Protein AF-A0A7S1CPL8-F1 (afdb_monomer)

Foldseek 3Di:
DDDDPDPDDPDPPDPPPDPDDDDDDDDDDDDPPPPPQDPVNVLVVVLVVDPVNDPVVVVCCPPPVDDDAWEKEKEWDADPVVQKIKIKIFTDDDPPDDDDWAWKKKKWWFQAPPLDDIDIDIDIDIDDDRIDIDIDHDDHDQADPDPPDRPADDDPSRRTLAMDMRPVCPGRYHYHYDDDLRSLLCQLVPPPDQVSVLVSLLVLLPDDFDDDPPDPDTPNLVSLLCQLLVPVVPHFLSSNLSSLLSLLSSQQVQADPDDQVVLPDCPPSNSSLVSLLVSLCVLQPDPLAGHADAPPDVSVVSNNLSSLLSNLSHAHPVQAAHPVNLVSLVRHLVRDDNPPHPDDCVVVNVSSVVSNVSNVVSPPVVVVVVVVVPPPPDDDDDDDDDDDDDDDDDDDDDDDDDDDDDDDDDDDDDDD

pLDDT: mean 77.02, std 22.75, range [26.0, 98.62]

Nearest PDB structures (foldseek):
  7edx-assembly1_B  TM=7.836E-01  e=2.847E-17  Homo sapiens
  6mzc-assembly1_B  TM=6.857E-01  e=1.071E-11  Homo sapiens
  5fur-assembly1_I  TM=6.465E-01  e=6.615E-12  Homo sapiens
  5ykf-assembly1_A  TM=3.073E-01  e=9.355E-01  Mus musculus
  7usy-assembly1_J  TM=1.476E-01  e=4.413E+00  Caenorhabditis elegans

Organism: NCBI:txid1486930

Structure (mmCIF, N/CA/C/O backbone):
data_AF-A0A7S1CPL8-F1
#
_entry.id   AF-A0A7S1CPL8-F1
#
loop_
_atom_site.group_PDB
_atom_site.id
_atom_site.type_symbol
_atom_site.label_atom_id
_atom_site.label_alt_id
_atom_site.label_comp_id
_atom_site.label_asym_id
_atom_site.label_entity_id
_atom_site.label_seq_id
_atom_site.pdbx_PDB_ins_code
_atom_site.Cartn_x
_atom_site.Cartn_y
_atom_site.Cartn_z
_atom_site.occupancy
_atom_site.B_iso_or_equiv
_atom_site.auth_seq_id
_atom_site.auth_comp_id
_atom_site.auth_asym_id
_atom_site.auth_atom_id
_atom_site.pdbx_PDB_model_num
ATOM 1 N N . GLY A 1 1 ? -14.699 -21.838 -21.074 1.00 33.03 1 GLY A N 1
ATOM 2 C CA . GLY A 1 1 ? -14.268 -22.829 -20.068 1.00 33.03 1 GLY A CA 1
ATOM 3 C C . GLY A 1 1 ? -12.852 -22.478 -19.683 1.00 33.03 1 GLY A C 1
ATOM 4 O O . GLY A 1 1 ? -12.044 -22.319 -20.576 1.00 33.03 1 GLY A O 1
ATOM 5 N N . GLY A 1 2 ? -12.512 -22.173 -18.438 1.00 31.03 2 GLY A N 1
ATOM 6 C CA . GLY A 1 2 ? -12.996 -22.767 -17.195 1.00 31.03 2 GLY A CA 1
ATOM 7 C C . GLY A 1 2 ? -11.878 -23.662 -16.664 1.00 31.03 2 GLY A C 1
ATOM 8 O O . GLY A 1 2 ? -11.957 -24.873 -16.808 1.00 31.03 2 GLY A O 1
ATOM 9 N N . GLY A 1 3 ? -10.810 -23.048 -16.152 1.00 26.00 3 GLY A N 1
ATOM 10 C CA . GLY A 1 3 ? -9.606 -23.726 -15.671 1.00 26.00 3 GLY A CA 1
ATOM 11 C C . GLY A 1 3 ? -9.007 -22.954 -14.505 1.00 26.00 3 GLY A C 1
ATOM 12 O O . GLY A 1 3 ? -7.973 -22.312 -14.644 1.00 26.00 3 GLY A O 1
ATOM 13 N N . ALA A 1 4 ? -9.717 -22.962 -13.378 1.00 30.38 4 ALA A N 1
ATOM 14 C CA . ALA A 1 4 ? -9.184 -22.521 -12.100 1.00 30.38 4 ALA A CA 1
ATOM 15 C C . ALA A 1 4 ? -8.173 -23.569 -11.615 1.00 30.38 4 ALA A C 1
ATOM 17 O O . ALA A 1 4 ? -8.514 -24.741 -11.446 1.00 30.38 4 ALA A O 1
ATOM 18 N N . SER A 1 5 ? -6.927 -23.155 -11.409 1.00 31.08 5 SER A N 1
ATOM 19 C CA . SER A 1 5 ? -5.900 -23.949 -10.744 1.00 31.08 5 SER A CA 1
ATOM 20 C C . SER A 1 5 ? -6.253 -24.077 -9.261 1.00 31.08 5 SER A C 1
ATOM 22 O O . SER A 1 5 ? -5.961 -23.213 -8.436 1.00 31.08 5 SER A O 1
ATOM 24 N N . ALA A 1 6 ? -6.927 -25.177 -8.936 1.00 29.81 6 ALA A N 1
ATOM 25 C CA . ALA A 1 6 ? -7.144 -25.629 -7.576 1.00 29.81 6 ALA A CA 1
ATOM 26 C C . ALA A 1 6 ? -5.790 -25.959 -6.931 1.00 29.81 6 ALA A C 1
ATOM 28 O O . ALA A 1 6 ? -5.095 -26.886 -7.347 1.00 29.81 6 ALA A O 1
ATOM 29 N N . TRP A 1 7 ? -5.422 -25.206 -5.897 1.00 30.33 7 TRP A N 1
ATOM 30 C CA . TRP A 1 7 ? -4.383 -25.618 -4.963 1.00 30.33 7 TRP A CA 1
ATOM 31 C C . TRP A 1 7 ? -4.938 -26.785 -4.145 1.00 30.33 7 TRP A C 1
ATOM 33 O O . TRP A 1 7 ? -5.751 -26.606 -3.239 1.00 30.33 7 TRP A O 1
ATOM 43 N N . GLY A 1 8 ? -4.546 -27.999 -4.527 1.00 27.19 8 GLY A N 1
ATOM 44 C CA . GLY A 1 8 ? -4.850 -29.218 -3.793 1.00 27.19 8 GLY A CA 1
ATOM 45 C C . GLY A 1 8 ? -4.144 -29.207 -2.442 1.00 27.19 8 GLY A C 1
ATOM 46 O O . GLY A 1 8 ? -2.942 -29.442 -2.359 1.00 27.19 8 GLY A O 1
ATOM 47 N N . ALA A 1 9 ? -4.901 -28.953 -1.378 1.00 30.30 9 ALA A N 1
ATOM 48 C CA . ALA A 1 9 ? -4.496 -29.297 -0.027 1.00 30.30 9 ALA A CA 1
ATOM 49 C C . ALA A 1 9 ? -4.523 -30.827 0.100 1.00 30.30 9 ALA A C 1
ATOM 51 O O . ALA A 1 9 ? -5.586 -31.437 0.213 1.00 30.30 9 ALA A O 1
ATOM 52 N N . THR A 1 10 ? -3.359 -31.469 0.056 1.00 30.05 10 THR A N 1
ATOM 53 C CA . THR A 1 10 ? -3.228 -32.875 0.444 1.00 30.05 10 THR A CA 1
ATOM 54 C C . THR A 1 10 ? -3.472 -32.995 1.945 1.00 30.05 10 THR A C 1
ATOM 56 O O . THR A 1 10 ? -2.617 -32.646 2.757 1.00 30.05 10 THR A O 1
ATOM 59 N N . SER A 1 11 ? -4.655 -33.487 2.315 1.00 31.36 11 SER A N 1
ATOM 60 C CA . SER A 1 11 ? -4.991 -33.898 3.673 1.00 31.36 11 SER A CA 1
ATOM 61 C C . SER A 1 11 ? -4.177 -35.139 4.049 1.00 31.36 11 SER A C 1
ATOM 63 O O . SER A 1 11 ? -4.554 -36.267 3.723 1.00 31.36 11 SER A O 1
ATOM 65 N N . ALA A 1 12 ? -3.061 -34.953 4.747 1.00 31.16 12 ALA A N 1
ATOM 66 C CA . ALA A 1 12 ? -2.428 -36.043 5.473 1.00 31.16 12 ALA A CA 1
ATOM 67 C C . ALA A 1 12 ? -3.231 -36.288 6.761 1.00 31.16 12 ALA A C 1
ATOM 69 O O . ALA A 1 12 ? -3.039 -35.623 7.776 1.00 31.16 12 ALA A O 1
ATOM 70 N N . SER A 1 13 ? -4.173 -37.230 6.691 1.00 34.94 13 SER A N 1
ATOM 71 C CA . SER A 1 13 ? -4.787 -37.848 7.865 1.00 34.94 13 SER A CA 1
ATOM 72 C C . SER A 1 13 ? -3.700 -38.599 8.634 1.00 34.94 13 SER A C 1
ATOM 74 O O . SER A 1 13 ? -3.314 -39.705 8.262 1.00 34.94 13 SER A O 1
ATOM 76 N N . ALA A 1 14 ? -3.167 -37.979 9.683 1.00 31.34 14 ALA A N 1
ATOM 77 C CA . ALA A 1 14 ? -2.364 -38.659 10.685 1.00 31.34 14 ALA A CA 1
ATOM 78 C C . ALA A 1 14 ? -3.236 -38.859 11.926 1.00 31.34 14 ALA A C 1
ATOM 80 O O . ALA A 1 14 ? -3.320 -38.010 12.813 1.00 31.34 14 ALA A O 1
ATOM 81 N N . THR A 1 15 ? -3.920 -39.998 11.971 1.00 35.69 15 THR A N 1
ATOM 82 C CA . THR A 1 15 ? -4.547 -40.535 13.178 1.00 35.69 15 THR A CA 1
ATOM 83 C C . THR A 1 15 ? -3.470 -40.805 14.231 1.00 35.69 15 THR A C 1
ATOM 85 O O . THR A 1 15 ? -2.886 -41.885 14.266 1.00 35.69 15 THR A O 1
ATOM 88 N N . ALA A 1 16 ? -3.199 -39.838 15.105 1.00 31.98 16 ALA A N 1
ATOM 89 C CA . ALA A 1 16 ? -2.400 -40.051 16.309 1.00 31.98 16 ALA A CA 1
ATOM 90 C C . ALA A 1 16 ? -3.316 -40.496 17.461 1.00 31.98 16 ALA A C 1
ATOM 92 O O . ALA A 1 16 ? -3.588 -39.752 18.399 1.00 31.98 16 ALA A O 1
ATOM 93 N N . SER A 1 17 ? -3.819 -41.728 17.364 1.00 36.34 17 SER A N 1
ATOM 94 C CA . SER A 1 17 ? -4.411 -42.434 18.500 1.00 36.34 17 SER A CA 1
ATOM 95 C C . SER A 1 17 ? -3.314 -43.239 19.189 1.00 36.34 17 SER A C 1
ATOM 97 O O . SER A 1 17 ? -2.852 -44.230 18.631 1.00 36.34 17 SER A O 1
ATOM 99 N N . ALA A 1 18 ? -2.863 -42.772 20.357 1.00 32.09 18 ALA A N 1
ATOM 100 C CA . ALA A 1 18 ? -2.387 -43.585 21.483 1.00 32.09 18 ALA A CA 1
ATOM 101 C C . ALA A 1 18 ? -1.789 -42.672 22.567 1.00 32.09 18 ALA A C 1
ATOM 103 O O . ALA A 1 18 ? -0.573 -42.525 22.689 1.00 32.09 18 ALA A O 1
ATOM 104 N N . ALA A 1 19 ? -2.648 -42.088 23.403 1.00 37.91 19 ALA A N 1
ATOM 105 C CA . ALA A 1 19 ? -2.235 -41.706 24.746 1.00 37.91 19 ALA A CA 1
ATOM 106 C C . ALA A 1 19 ? -2.012 -43.004 25.540 1.00 37.91 19 ALA A C 1
ATOM 108 O O . ALA A 1 19 ? -2.970 -43.660 25.948 1.00 37.91 19 ALA A O 1
ATOM 109 N N . ARG A 1 20 ? -0.752 -43.422 25.705 1.00 33.25 20 ARG A N 1
ATOM 110 C CA . ARG A 1 20 ? -0.390 -44.455 26.681 1.00 33.25 20 ARG A CA 1
ATOM 111 C C . ARG A 1 20 ? -0.068 -43.786 28.011 1.00 33.25 20 ARG A C 1
ATOM 113 O O . ARG A 1 20 ? 0.730 -42.858 28.071 1.00 33.25 20 ARG A O 1
ATOM 120 N N . SER A 1 21 ? -0.730 -44.291 29.044 1.00 38.38 21 SER A N 1
ATOM 121 C CA . SER A 1 21 ? -0.539 -43.997 30.459 1.00 38.38 21 SER A CA 1
ATOM 122 C C . SER A 1 21 ? 0.936 -44.024 30.866 1.00 38.38 21 SER A C 1
ATOM 124 O O . SER A 1 21 ? 1.608 -45.039 30.673 1.00 38.38 21 SER A O 1
ATOM 126 N N . GLU A 1 22 ? 1.420 -42.955 31.494 1.00 33.09 22 GLU A N 1
ATOM 127 C CA . GLU A 1 22 ? 2.670 -42.989 32.250 1.00 33.09 22 GLU A CA 1
ATOM 128 C C . GLU A 1 22 ? 2.418 -43.701 33.588 1.00 33.09 22 GLU A C 1
ATOM 130 O O . GLU A 1 22 ? 1.823 -43.146 34.509 1.00 33.09 22 GLU A O 1
ATOM 135 N N . SER A 1 23 ? 2.848 -44.962 33.676 1.00 31.53 23 SER A N 1
ATOM 136 C CA . SER A 1 23 ? 3.044 -45.676 34.937 1.00 31.53 23 SER A CA 1
ATOM 137 C C . SER A 1 23 ? 4.507 -45.567 35.362 1.00 31.53 23 SER A C 1
ATOM 139 O O . SER A 1 23 ? 5.415 -45.826 34.572 1.00 31.53 23 SER A O 1
ATOM 141 N N . SER A 1 24 ? 4.711 -45.233 36.631 1.00 39.62 24 SER A N 1
ATOM 142 C CA . SER A 1 24 ? 5.977 -45.260 37.364 1.00 39.62 24 SER A CA 1
ATOM 143 C C . SER A 1 24 ? 6.787 -46.548 37.160 1.00 39.62 24 SER A C 1
ATOM 145 O O . SER A 1 24 ? 6.253 -47.642 37.330 1.00 39.62 24 SER A O 1
ATOM 147 N N . GLY A 1 25 ? 8.095 -46.425 36.923 1.00 31.02 25 GLY A N 1
ATOM 148 C CA . GLY A 1 25 ? 9.035 -47.547 37.014 1.00 31.02 25 GLY A CA 1
ATOM 149 C C . GLY A 1 25 ? 10.352 -47.247 36.308 1.00 31.02 25 GLY A C 1
ATOM 150 O O . GLY A 1 25 ? 10.387 -47.113 35.091 1.00 31.02 25 GLY A O 1
ATOM 151 N N . GLY A 1 26 ? 11.433 -47.093 37.073 1.00 39.16 26 GLY A N 1
ATOM 152 C CA . GLY A 1 26 ? 12.742 -46.719 36.544 1.00 39.16 26 GLY A CA 1
ATOM 153 C C . GLY A 1 26 ? 13.422 -47.810 35.716 1.00 39.16 26 GLY A C 1
ATOM 154 O O . GLY A 1 26 ? 13.189 -48.997 35.908 1.00 39.16 26 GLY A O 1
ATOM 155 N N . THR A 1 27 ? 14.341 -47.397 34.848 1.00 35.09 27 THR A N 1
ATOM 156 C CA . THR A 1 27 ? 15.560 -48.147 34.511 1.00 35.09 27 THR A CA 1
ATOM 157 C C . THR A 1 27 ? 16.599 -47.185 33.934 1.00 35.09 27 THR A C 1
ATOM 159 O O . THR A 1 27 ? 16.299 -46.304 33.131 1.00 35.09 27 THR A O 1
ATOM 162 N N . LYS A 1 28 ? 17.830 -47.330 34.431 1.00 42.34 28 LYS A N 1
ATOM 163 C CA . LYS A 1 28 ? 19.030 -46.587 34.040 1.00 42.34 28 LYS A CA 1
ATOM 164 C C . LYS A 1 28 ? 19.514 -47.072 32.673 1.00 42.34 28 LYS A C 1
ATOM 166 O O . LYS A 1 28 ? 19.584 -48.277 32.458 1.00 42.34 28 LYS A O 1
ATOM 171 N N . GLY A 1 29 ? 19.934 -46.142 31.817 1.00 46.50 29 GLY A N 1
ATOM 172 C CA . GLY A 1 29 ? 20.660 -46.451 30.581 1.00 46.50 29 GLY A CA 1
ATOM 173 C C . GLY A 1 29 ? 19.958 -45.979 29.312 1.00 46.50 29 GLY A C 1
ATOM 174 O O . GLY A 1 29 ? 19.615 -46.787 28.460 1.00 46.50 29 GLY A O 1
ATOM 175 N N . ALA A 1 30 ? 19.774 -44.668 29.161 1.00 43.16 30 ALA A N 1
ATOM 176 C CA . ALA A 1 30 ? 19.487 -44.069 27.865 1.00 43.16 30 ALA A CA 1
ATOM 177 C C . ALA A 1 30 ? 20.441 -42.890 27.665 1.00 43.16 30 ALA A C 1
ATOM 179 O O . ALA A 1 30 ? 20.536 -42.012 28.522 1.00 43.16 30 ALA A O 1
ATOM 180 N N . VAL A 1 31 ? 21.165 -42.910 26.543 1.00 46.81 31 VAL A N 1
ATOM 181 C CA . VAL A 1 31 ? 21.921 -41.774 25.992 1.00 46.81 31 VAL A CA 1
ATOM 182 C C . VAL A 1 31 ? 21.063 -40.509 26.141 1.00 46.81 31 VAL A C 1
ATOM 184 O O . VAL A 1 31 ? 19.865 -40.607 25.853 1.00 46.81 31 VAL A O 1
ATOM 187 N N . PRO A 1 32 ? 21.599 -39.357 26.600 1.00 47.84 32 PRO A N 1
ATOM 188 C CA . PRO A 1 32 ? 20.786 -38.166 26.800 1.00 47.84 32 PRO A CA 1
ATOM 189 C C . PRO A 1 32 ? 20.135 -37.828 25.464 1.00 47.84 32 PRO A C 1
ATOM 191 O O . PRO A 1 32 ? 20.809 -37.412 24.522 1.00 47.84 32 PRO A O 1
ATOM 194 N N . ARG A 1 33 ? 18.824 -38.059 25.343 1.00 56.59 33 ARG A N 1
ATOM 195 C CA . ARG A 1 33 ? 18.063 -37.472 24.248 1.00 56.59 33 ARG A CA 1
ATOM 196 C C . ARG A 1 33 ? 18.271 -35.982 24.438 1.00 56.59 33 ARG A C 1
ATOM 198 O O . ARG A 1 33 ? 17.838 -35.467 25.465 1.00 56.59 33 ARG A O 1
ATOM 205 N N . HIS A 1 34 ? 18.990 -35.332 23.520 1.00 60.91 34 HIS A N 1
ATOM 206 C CA . HIS A 1 34 ? 19.003 -33.877 23.430 1.00 60.91 34 HIS A CA 1
ATOM 207 C C . HIS A 1 34 ? 17.568 -33.420 23.670 1.00 60.91 34 HIS A C 1
ATOM 209 O O . HIS A 1 34 ? 16.671 -33.858 22.950 1.00 60.91 34 HIS A O 1
ATOM 215 N N . ASP A 1 35 ? 17.366 -32.713 24.779 1.00 67.19 35 ASP A N 1
ATOM 216 C CA . ASP A 1 35 ? 16.068 -32.494 25.405 1.00 67.19 35 ASP A CA 1
ATOM 217 C C . ASP A 1 35 ? 15.113 -31.877 24.374 1.00 67.19 35 ASP A C 1
ATOM 219 O O . ASP A 1 35 ? 15.150 -30.674 24.116 1.00 67.19 35 ASP A O 1
ATOM 223 N N . LEU A 1 36 ? 14.291 -32.704 23.717 1.00 80.44 36 LEU A N 1
ATOM 224 C CA . LEU A 1 36 ? 13.349 -32.219 22.716 1.00 80.44 36 LEU A CA 1
ATOM 225 C C . LEU A 1 36 ? 12.325 -31.355 23.452 1.00 80.44 36 LEU A C 1
ATOM 227 O O . LEU A 1 36 ? 11.514 -31.840 24.249 1.00 80.44 36 LEU A O 1
ATOM 231 N N . LEU A 1 37 ? 12.404 -30.048 23.226 1.00 86.69 37 LEU A N 1
ATOM 232 C CA . LEU A 1 37 ? 11.554 -29.074 23.881 1.00 86.69 37 LEU A CA 1
ATOM 233 C C . LEU A 1 37 ? 10.215 -29.000 23.144 1.00 86.69 37 LEU A C 1
ATOM 235 O O . LEU A 1 37 ? 10.121 -28.437 22.058 1.00 86.69 37 LEU A O 1
ATOM 239 N N . SER A 1 38 ? 9.163 -29.572 23.731 1.00 90.31 38 SER A N 1
ATOM 240 C CA . SER A 1 38 ? 7.806 -29.404 23.201 1.00 90.31 38 SER A CA 1
ATOM 241 C C . SER A 1 38 ? 7.299 -27.977 23.424 1.00 90.31 38 SER A C 1
ATOM 243 O O . SER A 1 38 ? 7.674 -27.338 24.409 1.00 90.31 38 SER A O 1
ATOM 245 N N . THR A 1 39 ? 6.369 -27.502 22.588 1.00 90.88 39 THR A N 1
ATOM 246 C CA . THR A 1 39 ? 5.711 -26.187 22.747 1.00 90.88 39 THR A CA 1
ATOM 247 C C . THR A 1 39 ? 5.150 -26.001 24.160 1.00 90.88 39 THR A C 1
ATOM 249 O O . THR A 1 39 ? 5.344 -24.964 24.787 1.00 90.88 39 THR A O 1
ATOM 252 N N . ASN A 1 40 ? 4.535 -27.048 24.722 1.00 89.62 40 ASN A N 1
ATOM 253 C CA . ASN A 1 40 ? 4.012 -27.042 26.092 1.00 89.62 40 ASN A CA 1
ATOM 254 C C . ASN A 1 40 ? 5.100 -26.885 27.157 1.00 89.62 40 ASN A C 1
ATOM 256 O O . ASN A 1 40 ? 4.857 -26.271 28.197 1.00 89.62 40 ASN A O 1
ATOM 260 N N . ARG A 1 41 ? 6.267 -27.513 26.958 1.00 90.19 41 ARG A N 1
ATOM 261 C CA . ARG A 1 41 ? 7.405 -27.401 27.880 1.00 90.19 41 ARG A CA 1
ATOM 262 C C . ARG A 1 41 ? 8.034 -26.012 27.752 1.00 90.19 41 ARG A C 1
ATOM 264 O O . ARG A 1 41 ? 8.273 -25.389 28.778 1.00 90.19 41 ARG A O 1
ATOM 271 N N . PHE A 1 42 ? 8.187 -25.497 26.531 1.00 91.31 42 PHE A N 1
ATOM 272 C CA . PHE A 1 42 ? 8.687 -24.146 26.266 1.00 91.31 42 PHE A CA 1
ATOM 273 C C . PHE A 1 42 ? 7.823 -23.059 26.919 1.00 91.31 42 PHE A C 1
ATOM 275 O O . PHE A 1 42 ? 8.343 -22.267 27.697 1.00 91.31 42 PHE A O 1
ATOM 282 N N . LEU A 1 43 ? 6.502 -23.057 26.693 1.00 92.19 43 LEU A N 1
ATOM 283 C CA . LEU A 1 43 ? 5.607 -22.038 27.263 1.00 92.19 43 LEU A CA 1
ATOM 284 C C . LEU A 1 43 ? 5.599 -22.059 28.800 1.00 92.19 43 LEU A C 1
ATOM 286 O O . LEU A 1 43 ? 5.546 -21.011 29.434 1.00 92.19 43 LEU A O 1
ATOM 290 N N . ARG A 1 44 ? 5.705 -23.241 29.423 1.00 88.50 44 ARG A N 1
ATOM 291 C CA . ARG A 1 44 ? 5.835 -23.345 30.886 1.00 88.50 44 ARG A CA 1
ATOM 292 C C . ARG A 1 44 ? 7.140 -22.742 31.401 1.00 88.50 44 ARG A C 1
ATOM 294 O O . ARG A 1 44 ? 7.108 -22.036 32.402 1.00 88.50 44 ARG A O 1
ATOM 301 N N . VAL A 1 45 ? 8.257 -23.003 30.720 1.00 90.94 45 VAL A N 1
ATOM 302 C CA . VAL A 1 45 ? 9.559 -22.409 31.064 1.00 90.94 45 VAL A CA 1
ATOM 303 C C . VAL A 1 45 ? 9.512 -20.888 30.900 1.00 90.94 45 VAL A C 1
ATOM 305 O O . VAL A 1 45 ? 9.897 -20.180 31.822 1.00 90.94 45 VAL A O 1
ATOM 308 N N . LEU A 1 46 ? 8.953 -20.388 29.793 1.00 90.94 46 LEU A N 1
ATOM 309 C CA . LEU A 1 46 ? 8.807 -18.953 29.531 1.00 90.94 46 LEU A CA 1
ATOM 310 C C . LEU A 1 46 ? 7.970 -18.240 30.604 1.00 90.94 46 LEU A C 1
ATOM 312 O O . LEU A 1 46 ? 8.313 -17.143 31.046 1.00 90.94 46 LEU A O 1
ATOM 316 N N . ARG A 1 47 ? 6.871 -18.868 31.040 1.00 90.12 47 ARG A N 1
ATOM 317 C CA . ARG A 1 47 ? 6.038 -18.351 32.133 1.00 90.12 47 ARG A CA 1
ATOM 318 C C . ARG A 1 47 ? 6.824 -18.237 33.436 1.00 90.12 47 ARG A C 1
ATOM 320 O O . ARG A 1 47 ? 6.647 -17.265 34.157 1.00 90.12 47 ARG A O 1
ATOM 327 N N . ALA A 1 48 ? 7.668 -19.225 33.729 1.00 88.56 48 ALA A N 1
ATOM 328 C CA . ALA A 1 48 ? 8.485 -19.253 34.939 1.00 88.56 48 ALA A CA 1
ATOM 329 C C . ALA A 1 48 ? 9.656 -18.256 34.901 1.00 88.56 48 ALA A C 1
ATOM 331 O O . ALA A 1 48 ? 10.118 -17.838 35.955 1.00 88.56 48 ALA A O 1
ATOM 332 N N . SER A 1 49 ? 10.128 -17.869 33.712 1.00 89.19 49 SER A N 1
ATOM 333 C CA . SER A 1 49 ? 11.246 -16.934 33.534 1.00 89.19 49 SER A CA 1
ATOM 334 C C . SER A 1 49 ? 10.826 -15.471 33.360 1.00 89.19 49 SER A C 1
ATOM 336 O O . SER A 1 49 ? 11.676 -14.640 33.054 1.00 89.19 49 SER A O 1
ATOM 338 N N . THR A 1 50 ? 9.534 -15.151 33.487 1.00 87.88 50 THR A N 1
ATOM 339 C CA . THR A 1 50 ? 8.998 -13.804 33.243 1.00 87.88 50 THR A CA 1
ATOM 340 C C . THR A 1 50 ? 8.263 -13.277 34.473 1.00 87.88 50 THR A C 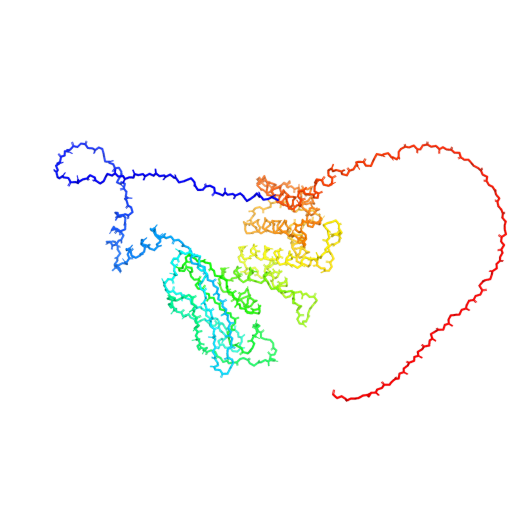1
ATOM 342 O O . THR A 1 50 ? 7.255 -13.850 34.884 1.00 87.88 50 THR A O 1
ATOM 345 N N . ASP A 1 51 ? 8.679 -12.119 34.988 1.00 79.31 51 ASP A N 1
ATOM 346 C CA . ASP A 1 51 ? 8.117 -11.528 36.216 1.00 79.31 51 ASP A CA 1
ATOM 347 C C . ASP A 1 51 ? 6.650 -11.081 36.080 1.00 79.31 51 ASP A C 1
ATOM 349 O O . ASP A 1 51 ? 5.923 -10.965 37.063 1.00 79.31 51 ASP A O 1
ATOM 353 N N . LYS A 1 52 ? 6.183 -10.845 34.848 1.00 83.06 52 LYS A N 1
ATOM 354 C CA . LYS A 1 52 ? 4.840 -10.312 34.558 1.00 83.06 52 LYS A CA 1
ATOM 355 C C . LYS A 1 52 ? 3.729 -11.371 34.484 1.00 83.06 52 LYS A C 1
ATOM 357 O O . LYS A 1 52 ? 2.591 -11.001 34.221 1.00 83.06 52 LYS A O 1
ATOM 362 N N . ASN A 1 53 ? 4.040 -12.661 34.678 1.00 80.94 53 ASN A N 1
ATOM 363 C CA . ASN A 1 53 ? 3.097 -13.792 34.573 1.00 80.94 53 ASN A CA 1
ATOM 364 C C . ASN A 1 53 ? 2.115 -13.669 33.377 1.00 80.94 53 ASN A C 1
ATOM 366 O O . ASN A 1 53 ? 0.899 -13.618 33.583 1.00 80.94 53 ASN A O 1
ATOM 370 N N . PRO A 1 54 ? 2.621 -13.581 32.131 1.00 85.62 54 PRO A N 1
ATOM 371 C CA . PRO A 1 54 ? 1.782 -13.348 30.957 1.00 85.62 54 PRO A CA 1
ATOM 372 C C . PRO A 1 54 ? 0.790 -14.497 30.723 1.00 85.62 54 PRO A C 1
ATOM 374 O O . PRO A 1 54 ? 1.099 -15.664 30.987 1.00 85.62 54 PRO A O 1
ATOM 377 N N . ASP A 1 55 ? -0.386 -14.187 30.165 1.00 89.00 55 ASP A N 1
ATOM 378 C CA . ASP A 1 55 ? -1.377 -15.199 29.782 1.00 89.00 55 ASP A CA 1
ATOM 379 C C . ASP A 1 55 ? -0.969 -15.928 28.488 1.00 89.00 55 ASP A C 1
ATOM 381 O O . ASP A 1 55 ? -1.464 -15.681 27.385 1.00 89.00 55 ASP A O 1
ATOM 385 N N . LEU A 1 56 ? -0.028 -16.863 28.633 1.00 91.62 56 LEU A N 1
ATOM 386 C CA . LEU A 1 56 ? 0.461 -17.685 27.526 1.00 91.62 56 LEU A CA 1
ATOM 387 C C . LEU A 1 56 ? -0.580 -18.689 27.013 1.00 91.62 56 LEU A C 1
ATOM 389 O O . LEU A 1 56 ? -0.429 -19.202 25.903 1.00 91.62 56 LEU A O 1
ATOM 393 N N . ASN A 1 57 ? -1.628 -18.978 27.790 1.00 90.38 57 ASN A N 1
ATOM 394 C CA . ASN A 1 57 ? -2.703 -19.860 27.344 1.00 90.38 57 ASN A CA 1
ATOM 395 C C . ASN A 1 57 ? -3.580 -19.141 26.319 1.00 90.38 57 ASN A C 1
ATOM 397 O O . ASN A 1 57 ? -3.849 -19.704 25.256 1.00 90.38 57 ASN A O 1
ATOM 401 N N . ALA A 1 58 ? -3.970 -17.893 26.602 1.00 88.19 58 ALA A N 1
ATOM 402 C CA . ALA A 1 58 ? -4.659 -17.048 25.633 1.00 88.19 58 ALA A CA 1
ATOM 403 C C . ALA A 1 58 ? -3.794 -16.813 24.387 1.00 88.19 58 ALA A C 1
ATOM 405 O O . ALA A 1 58 ? -4.273 -17.019 23.272 1.00 88.19 58 ALA A O 1
ATOM 406 N N . PHE A 1 59 ? -2.502 -16.495 24.565 1.00 89.94 59 PHE A N 1
ATOM 407 C CA . PHE A 1 59 ? -1.561 -16.336 23.450 1.00 89.94 59 PHE A CA 1
ATOM 408 C C . PHE A 1 59 ? -1.514 -17.579 22.559 1.00 89.94 59 PHE A C 1
ATOM 410 O O . PHE A 1 59 ? -1.671 -17.481 21.345 1.00 89.94 59 PHE A O 1
ATOM 417 N N . ARG A 1 60 ? -1.334 -18.765 23.151 1.00 92.75 60 ARG A N 1
ATOM 418 C CA . ARG A 1 60 ? -1.265 -20.018 22.396 1.00 92.75 60 ARG A CA 1
ATOM 419 C C . ARG A 1 60 ? -2.566 -20.289 21.647 1.00 92.75 60 ARG A C 1
ATOM 421 O O . ARG A 1 60 ? -2.520 -20.612 20.462 1.00 92.75 60 ARG A O 1
ATOM 428 N N . LYS A 1 61 ? -3.707 -20.150 22.324 1.00 89.88 61 LYS A N 1
ATOM 429 C CA . LYS A 1 61 ? -5.024 -20.368 21.719 1.00 89.88 61 LYS A CA 1
ATOM 430 C C . LYS A 1 61 ? -5.256 -19.435 20.528 1.00 89.88 61 LYS A C 1
ATOM 432 O O . LYS A 1 61 ? -5.885 -19.849 19.565 1.00 89.88 61 LYS A O 1
ATOM 437 N N . GLN A 1 62 ? -4.749 -18.206 20.597 1.00 87.31 62 GLN A N 1
ATOM 438 C CA . GLN A 1 62 ? -4.913 -17.208 19.546 1.00 87.31 62 GLN A CA 1
ATOM 439 C C . GLN A 1 62 ? -3.933 -17.401 18.380 1.00 87.31 62 GLN A C 1
ATOM 441 O O . GLN A 1 62 ? -4.354 -17.413 17.229 1.00 87.31 62 GLN A O 1
ATOM 446 N N . TRP A 1 63 ? -2.638 -17.539 18.672 1.00 89.06 63 TRP A N 1
ATOM 447 C CA . TRP A 1 63 ? -1.565 -17.389 17.680 1.00 89.06 63 TRP A CA 1
ATOM 448 C C . TRP A 1 63 ? -0.919 -18.696 17.230 1.00 89.06 63 TRP A C 1
ATOM 450 O O . TRP A 1 63 ? -0.277 -18.721 16.185 1.00 89.06 63 TRP A O 1
ATOM 460 N N . ILE A 1 64 ? -1.044 -19.765 18.020 1.00 92.38 64 ILE A N 1
ATOM 461 C CA . ILE A 1 64 ? -0.413 -21.059 17.726 1.00 92.38 64 ILE A CA 1
ATOM 462 C C . ILE A 1 64 ? -1.467 -22.067 17.277 1.00 92.38 64 ILE A C 1
ATOM 464 O O . ILE A 1 64 ? -1.348 -22.655 16.208 1.00 92.38 64 ILE A O 1
ATOM 468 N N . ASP A 1 65 ? -2.491 -22.266 18.106 1.00 90.81 65 ASP A N 1
ATOM 469 C CA . ASP A 1 65 ? -3.551 -23.242 17.845 1.00 90.81 65 ASP A CA 1
ATOM 470 C C . ASP A 1 65 ? -4.739 -22.605 17.092 1.00 90.81 65 ASP A C 1
ATOM 472 O O . ASP A 1 65 ? -5.572 -23.310 16.519 1.00 90.81 65 ASP A O 1
ATOM 476 N N . GLY A 1 66 ? -4.835 -21.272 17.122 1.00 84.50 66 GLY A N 1
ATOM 477 C CA . GLY A 1 66 ? -5.882 -20.497 16.465 1.00 84.50 66 GLY A CA 1
ATOM 478 C C . GLY A 1 66 ? -5.722 -20.472 14.947 1.00 84.50 66 GLY A C 1
ATOM 479 O O . GLY A 1 66 ? -4.636 -20.668 14.407 1.00 84.50 66 GLY A O 1
ATOM 480 N N . PHE A 1 67 ? -6.825 -20.229 14.239 1.00 82.62 67 PHE A N 1
ATOM 481 C CA . PHE A 1 67 ? -6.828 -20.149 12.782 1.00 82.62 67 PHE A CA 1
ATOM 482 C C . PHE A 1 67 ? -7.703 -19.005 12.279 1.00 82.62 67 PHE A C 1
ATOM 484 O O . PHE A 1 67 ? -8.729 -18.670 12.871 1.00 82.62 67 PHE A O 1
ATOM 491 N N . GLY A 1 68 ? -7.341 -18.488 11.107 1.00 82.31 68 GLY A N 1
ATOM 492 C CA . GLY A 1 68 ? -8.063 -17.420 10.425 1.00 82.31 68 GLY A CA 1
ATOM 493 C C . GLY A 1 68 ? -7.356 -16.074 10.531 1.00 82.31 68 GLY A C 1
ATOM 494 O O . GLY A 1 68 ? -6.572 -15.830 11.441 1.00 82.31 68 GLY A O 1
ATOM 495 N N . MET A 1 69 ? -7.649 -15.215 9.561 1.00 88.69 69 MET A N 1
ATOM 496 C CA . MET A 1 69 ? -7.196 -13.833 9.505 1.00 88.69 69 MET A CA 1
ATOM 497 C C . MET A 1 69 ? -8.454 -12.967 9.410 1.00 88.69 69 MET A C 1
ATOM 499 O O . MET A 1 69 ? -9.236 -13.169 8.477 1.00 88.69 69 MET A O 1
ATOM 503 N N . PRO A 1 70 ? -8.726 -12.074 10.372 1.00 91.88 70 PRO A N 1
ATOM 504 C CA . PRO A 1 70 ? -9.849 -11.167 10.250 1.00 91.88 70 PRO A CA 1
ATOM 505 C C . PRO A 1 70 ? -9.664 -10.209 9.069 1.00 91.88 70 PRO A C 1
ATOM 507 O O . PRO A 1 70 ? -8.579 -9.669 8.842 1.00 91.88 70 PRO A O 1
ATOM 510 N N . HIS A 1 71 ? -10.757 -9.997 8.341 1.00 94.62 71 HIS A N 1
ATOM 511 C CA . HIS A 1 71 ? -10.852 -9.028 7.259 1.00 94.62 71 HIS A CA 1
ATOM 512 C C . HIS A 1 71 ? -11.820 -7.930 7.672 1.00 94.62 71 HIS A C 1
ATOM 514 O O . HIS A 1 71 ? -12.948 -8.209 8.087 1.00 94.62 71 HIS A O 1
ATOM 520 N N . PHE A 1 72 ? -11.400 -6.685 7.523 1.00 96.25 72 PHE A N 1
ATOM 521 C CA . PHE A 1 72 ? -12.171 -5.530 7.942 1.00 96.25 72 PHE A CA 1
ATOM 522 C C . PHE A 1 72 ? -12.349 -4.540 6.797 1.00 96.25 72 PHE A C 1
ATOM 524 O O . PHE A 1 72 ? -11.494 -4.388 5.924 1.00 96.25 72 PHE A O 1
ATOM 531 N N . ARG A 1 73 ? -13.470 -3.830 6.827 1.00 97.31 73 ARG A N 1
ATOM 532 C CA . ARG A 1 73 ? -13.713 -2.621 6.046 1.00 97.31 73 ARG A CA 1
ATOM 533 C C . ARG A 1 73 ? -13.948 -1.486 7.016 1.00 97.31 73 ARG A C 1
ATOM 535 O O . ARG A 1 73 ? -14.697 -1.643 7.974 1.00 97.31 73 ARG A O 1
ATOM 542 N N . ALA A 1 74 ? -13.326 -0.351 6.760 1.00 97.50 74 ALA A N 1
ATOM 543 C CA . ALA A 1 74 ? -13.518 0.825 7.583 1.00 97.50 74 ALA A CA 1
ATOM 544 C C . ALA A 1 74 ? -13.763 2.053 6.718 1.00 97.50 74 ALA A C 1
ATOM 546 O O . ALA A 1 74 ? -13.232 2.160 5.614 1.00 97.50 74 ALA A O 1
ATOM 547 N N . GLY A 1 75 ? -14.573 2.972 7.222 1.00 95.94 75 GLY A N 1
ATOM 548 C CA . GLY A 1 75 ? -14.877 4.237 6.575 1.00 95.94 75 GLY A CA 1
ATOM 549 C C . GLY A 1 75 ? -14.781 5.386 7.564 1.00 95.94 75 GLY A C 1
ATOM 550 O O . GLY A 1 75 ? -15.201 5.251 8.714 1.00 95.94 75 GLY A O 1
ATOM 551 N N . TYR A 1 76 ? -14.263 6.513 7.091 1.00 93.31 76 TYR A N 1
ATOM 552 C CA . TYR A 1 76 ? -14.195 7.764 7.835 1.00 93.31 76 TYR A CA 1
ATOM 553 C C . TYR A 1 76 ? -15.279 8.744 7.373 1.00 93.31 76 TYR A C 1
ATOM 555 O O . TYR A 1 76 ? -15.516 8.903 6.173 1.00 93.31 76 TYR A O 1
ATOM 563 N N . ARG A 1 77 ? -15.907 9.445 8.320 1.00 89.62 77 ARG A N 1
ATOM 564 C CA . ARG A 1 77 ? -16.756 10.610 8.050 1.00 89.62 77 ARG A CA 1
ATOM 565 C C . ARG A 1 77 ? -16.530 11.685 9.105 1.00 89.62 77 ARG A C 1
ATOM 567 O O . ARG A 1 77 ? -16.510 11.400 10.297 1.00 89.62 77 ARG A O 1
ATOM 574 N N . PHE A 1 78 ? -16.448 12.937 8.666 1.00 85.62 78 PHE A N 1
ATOM 575 C CA . PHE A 1 78 ? -16.427 14.083 9.565 1.00 85.62 78 PHE A CA 1
ATOM 576 C C . PHE A 1 78 ? -17.833 14.666 9.759 1.00 85.62 78 PHE A C 1
ATOM 578 O O . PHE A 1 78 ? -18.496 15.057 8.797 1.00 85.62 78 PHE A O 1
ATOM 585 N N . GLU A 1 79 ? -18.287 14.750 11.010 1.00 85.62 79 GLU A N 1
ATOM 586 C CA . GLU A 1 79 ? -19.536 15.408 11.386 1.00 85.62 79 GLU A CA 1
ATOM 587 C C . GLU A 1 79 ? -19.249 16.828 11.894 1.00 85.62 79 GLU A C 1
ATOM 589 O O . GLU A 1 79 ? -18.929 17.057 13.063 1.00 85.62 79 GLU A O 1
ATOM 594 N N . ARG A 1 80 ? -19.391 17.811 10.998 1.00 77.56 80 ARG A N 1
ATOM 595 C CA . ARG A 1 80 ? -19.049 19.215 11.277 1.00 77.56 80 ARG A CA 1
ATOM 596 C C . ARG A 1 80 ? -19.899 19.853 12.381 1.00 77.56 80 ARG A C 1
ATOM 598 O O . ARG A 1 80 ? -19.404 20.721 13.087 1.00 77.56 80 ARG A O 1
ATOM 605 N N . THR A 1 81 ? -21.170 19.474 12.505 1.00 79.88 81 THR A N 1
ATOM 606 C CA . THR A 1 81 ? -22.112 20.068 13.474 1.00 79.88 81 THR A CA 1
ATOM 607 C C . THR A 1 81 ? -21.754 19.731 14.913 1.00 79.88 81 THR A C 1
ATOM 609 O O . THR A 1 81 ? -21.856 20.588 15.783 1.00 79.88 81 THR A O 1
ATOM 612 N N . HIS A 1 82 ? -21.328 18.491 15.146 1.00 80.38 82 HIS A N 1
ATOM 613 C CA . HIS A 1 82 ? -20.979 17.987 16.470 1.00 80.38 82 HIS A CA 1
ATOM 614 C C . HIS A 1 82 ? -19.477 17.917 16.701 1.00 80.38 82 HIS A C 1
ATOM 616 O O . HIS A 1 82 ? -19.069 17.484 17.774 1.00 80.38 82 HIS A O 1
ATOM 622 N N . HIS A 1 83 ? -18.668 18.344 15.725 1.00 80.00 83 HIS A N 1
ATOM 623 C CA . HIS A 1 83 ? -17.221 18.383 15.865 1.00 80.00 83 HIS A CA 1
ATOM 624 C C . HIS A 1 83 ? -16.636 16.989 16.173 1.00 80.00 83 HIS A C 1
ATOM 626 O O . HIS A 1 83 ? -15.787 16.822 17.044 1.00 80.00 83 HIS A O 1
ATOM 632 N N . ARG A 1 84 ? -17.119 15.964 15.455 1.00 86.81 84 ARG A N 1
ATOM 633 C CA . ARG A 1 84 ? -16.791 14.551 15.709 1.00 86.81 84 ARG A CA 1
ATOM 634 C C . ARG A 1 84 ? -16.305 13.834 14.460 1.00 86.81 84 ARG A C 1
ATOM 636 O O . ARG A 1 84 ? -16.825 14.042 13.364 1.00 86.81 84 ARG A O 1
ATOM 643 N N . ALA A 1 85 ? -15.329 12.956 14.648 1.00 88.81 85 ALA A N 1
ATOM 644 C CA . ALA A 1 85 ? -14.923 11.976 13.655 1.00 88.81 85 ALA A CA 1
ATOM 645 C C . ALA A 1 85 ? -15.719 10.685 13.874 1.00 88.81 85 ALA A C 1
ATOM 647 O O . ALA A 1 85 ? -15.662 10.084 14.947 1.00 88.81 85 ALA A O 1
ATOM 648 N N . GLU A 1 86 ? -16.465 10.258 12.861 1.00 93.44 86 GLU A N 1
ATOM 649 C CA . GLU A 1 86 ? -17.168 8.981 12.856 1.00 93.44 86 GLU A CA 1
ATOM 650 C C . GLU A 1 86 ? -16.351 7.948 12.081 1.00 93.44 86 GLU A C 1
ATOM 652 O O . GLU A 1 86 ? -15.998 8.154 10.917 1.00 93.44 86 GLU A O 1
ATOM 657 N N . VAL A 1 87 ? -16.082 6.815 12.726 1.00 95.50 87 VAL A N 1
ATOM 658 C CA . VAL A 1 87 ? -15.453 5.651 12.105 1.00 95.50 87 VAL A CA 1
ATOM 659 C C . VAL A 1 87 ? -16.477 4.532 12.052 1.00 95.50 87 VAL A C 1
ATOM 661 O O . VAL A 1 87 ? -16.906 4.012 13.083 1.00 95.50 87 VAL A O 1
ATOM 664 N N . VAL A 1 88 ? -16.866 4.154 10.838 1.00 97.00 88 VAL A N 1
ATOM 665 C CA . VAL A 1 88 ? -17.668 2.954 10.593 1.00 97.00 88 VAL A CA 1
ATOM 666 C C . VAL A 1 88 ? -16.707 1.798 10.378 1.00 97.00 88 VAL A C 1
ATOM 668 O O . VAL A 1 88 ? -15.825 1.895 9.531 1.00 97.00 88 VAL A O 1
ATOM 671 N N . PHE A 1 89 ? -16.877 0.712 11.121 1.00 97.44 89 PHE A N 1
ATOM 672 C CA . PHE A 1 89 ? -16.005 -0.456 11.064 1.00 97.44 89 PHE A CA 1
ATOM 673 C C . PHE A 1 89 ? -16.839 -1.720 10.891 1.00 97.44 89 PHE A C 1
ATOM 675 O O . PHE A 1 89 ? -17.745 -1.980 11.677 1.00 97.44 89 PHE A O 1
ATOM 682 N N . GLU A 1 90 ? -16.552 -2.504 9.861 1.00 97.25 90 GLU A N 1
ATOM 683 C CA . GLU A 1 90 ? -17.312 -3.691 9.476 1.00 97.25 90 GLU A CA 1
ATOM 684 C C . GLU A 1 90 ? -16.388 -4.894 9.297 1.00 97.25 90 GLU A C 1
ATOM 686 O O . GLU A 1 90 ? -15.316 -4.798 8.700 1.00 97.25 90 GLU A O 1
ATOM 691 N N . GLN A 1 91 ? -16.823 -6.053 9.779 1.00 95.50 91 GLN A N 1
ATOM 692 C CA . GLN A 1 91 ? -16.117 -7.316 9.601 1.00 95.50 91 GLN A CA 1
ATOM 693 C C . GLN A 1 91 ? -16.616 -8.042 8.353 1.00 95.50 91 GLN A C 1
ATOM 695 O O . GLN A 1 91 ? -17.812 -8.288 8.193 1.00 95.50 91 GLN A O 1
ATOM 700 N N . VAL A 1 92 ? -15.692 -8.452 7.486 1.00 93.88 92 VAL A N 1
ATOM 701 C CA . VAL A 1 92 ? -15.986 -9.291 6.321 1.00 93.88 92 VAL A CA 1
ATOM 702 C C . VAL A 1 92 ? -15.791 -10.750 6.721 1.00 93.88 92 VAL A C 1
ATOM 704 O O . VAL A 1 92 ? -14.678 -11.274 6.719 1.00 93.88 92 VAL A O 1
ATOM 707 N N . VAL A 1 93 ? -16.888 -11.413 7.087 1.00 90.81 93 VAL A N 1
ATOM 708 C CA . VAL A 1 93 ? -16.863 -12.784 7.616 1.00 90.81 93 VAL A CA 1
ATOM 709 C C . VAL A 1 93 ? -17.381 -13.765 6.567 1.00 90.81 93 VAL A C 1
ATOM 711 O O . VAL A 1 93 ? -18.485 -13.620 6.046 1.00 90.81 93 VAL A O 1
ATOM 714 N N . SER A 1 94 ? -16.578 -14.786 6.253 1.00 86.31 94 SER A N 1
ATOM 715 C CA . SER A 1 94 ? -17.021 -15.888 5.390 1.00 86.31 94 SER A CA 1
ATOM 716 C C . SER A 1 94 ? -18.017 -16.793 6.126 1.00 86.31 94 SER A C 1
ATOM 718 O O . SER A 1 94 ? -17.860 -16.996 7.333 1.00 86.31 94 SER A O 1
ATOM 720 N N . PRO A 1 95 ? -18.999 -17.397 5.431 1.00 85.00 95 PRO A N 1
ATOM 721 C CA . PRO A 1 95 ? -19.960 -18.303 6.057 1.00 85.00 95 PRO A CA 1
ATOM 722 C C . PRO A 1 95 ? -19.273 -19.395 6.893 1.00 85.00 95 PRO A C 1
ATOM 724 O O . PRO A 1 95 ? -18.327 -20.036 6.435 1.00 85.00 95 PRO A O 1
ATOM 727 N N . GLY A 1 96 ? -19.735 -19.592 8.130 1.00 81.88 96 GLY A N 1
ATOM 728 C CA . GLY A 1 96 ? -19.196 -20.600 9.052 1.00 81.88 96 GLY A CA 1
ATOM 729 C C . GLY A 1 96 ? -17.883 -20.227 9.754 1.00 81.88 96 GLY A C 1
ATOM 730 O O . GLY A 1 96 ? -17.363 -21.037 10.520 1.00 81.88 96 GLY A O 1
ATOM 731 N N . ARG A 1 97 ? -17.337 -19.023 9.533 1.00 83.75 97 ARG A N 1
ATOM 732 C CA . ARG A 1 97 ? -16.202 -18.505 10.313 1.00 83.75 97 ARG A CA 1
ATOM 733 C C . ARG A 1 97 ? -16.693 -17.714 11.530 1.00 83.75 97 ARG A C 1
ATOM 735 O O . ARG A 1 97 ? -17.715 -17.034 11.432 1.00 83.75 97 ARG A O 1
ATOM 742 N N . PRO A 1 98 ? -15.981 -17.788 12.669 1.00 85.25 98 PRO A N 1
ATOM 743 C CA . PRO A 1 98 ? -16.298 -16.952 13.815 1.00 85.25 98 PRO A CA 1
ATOM 744 C C . PRO A 1 98 ? -16.017 -15.482 13.495 1.00 85.25 98 PRO A C 1
ATOM 746 O O . PRO A 1 98 ? -15.097 -15.154 12.743 1.00 85.25 98 PRO A O 1
ATOM 749 N N . VAL A 1 99 ? -16.820 -14.611 14.097 1.00 89.38 99 VAL A N 1
ATOM 750 C CA . VAL A 1 99 ? -16.596 -13.166 14.108 1.00 89.38 99 VAL A CA 1
ATOM 751 C C . VAL A 1 99 ? -15.366 -12.880 14.971 1.00 89.38 99 VAL A C 1
ATOM 753 O O . VAL A 1 99 ? -15.156 -13.541 15.990 1.00 89.38 99 VAL A O 1
ATOM 756 N N . PHE A 1 100 ? -14.536 -11.922 14.567 1.00 90.62 100 PHE A N 1
ATOM 757 C CA . PHE A 1 100 ? -13.410 -11.498 15.385 1.00 90.62 100 PHE A CA 1
ATOM 758 C C . PHE A 1 100 ? -13.908 -10.774 16.636 1.00 90.62 100 PHE A C 1
ATOM 760 O O . PHE A 1 100 ? -14.839 -9.963 16.583 1.00 90.62 100 PHE A O 1
ATOM 767 N N . THR A 1 101 ? -13.260 -11.070 17.761 1.00 91.25 101 THR A N 1
ATOM 768 C CA . THR A 1 101 ? -13.500 -10.395 19.031 1.00 91.25 101 THR A CA 1
ATOM 769 C C . THR A 1 101 ? -12.170 -10.047 19.670 1.00 91.25 101 THR A C 1
ATOM 771 O O . THR A 1 101 ? -11.347 -10.930 19.907 1.00 91.25 101 THR A O 1
ATOM 774 N N . GLY A 1 102 ? -11.949 -8.767 19.940 1.00 91.62 102 GLY A N 1
ATOM 775 C CA . GLY A 1 102 ? -10.676 -8.309 20.474 1.00 91.62 102 GLY A CA 1
ATOM 776 C C . GLY A 1 102 ? -10.488 -6.799 20.386 1.00 91.62 102 GLY A C 1
ATOM 777 O O . GLY A 1 102 ? -11.271 -6.107 19.730 1.00 91.62 102 GLY A O 1
ATOM 778 N N . PRO A 1 103 ? -9.463 -6.268 21.072 1.00 94.31 103 PRO A N 1
ATOM 779 C CA . PRO A 1 103 ? -9.091 -4.867 20.958 1.00 94.31 103 PRO A CA 1
ATOM 780 C C . PRO A 1 103 ? -8.596 -4.528 19.548 1.00 94.31 103 PRO A C 1
ATOM 782 O O . PRO A 1 103 ? -7.903 -5.333 18.935 1.00 94.31 103 PRO A O 1
ATOM 785 N N . ILE A 1 104 ? -8.883 -3.325 19.061 1.00 95.81 104 ILE A N 1
ATOM 786 C CA . ILE A 1 104 ? -8.261 -2.760 17.863 1.00 95.81 104 ILE A CA 1
ATOM 787 C C . ILE A 1 104 ? -7.902 -1.295 18.114 1.00 95.81 104 ILE A C 1
ATOM 789 O O . ILE A 1 104 ? -8.723 -0.513 18.608 1.00 95.81 104 ILE A O 1
ATOM 793 N N . ALA A 1 105 ? -6.654 -0.941 17.812 1.00 96.31 105 ALA A N 1
ATOM 794 C CA . ALA A 1 105 ? -6.165 0.424 17.939 1.00 96.31 105 ALA A CA 1
ATOM 795 C C . ALA A 1 105 ? -6.619 1.258 16.735 1.00 96.31 105 ALA A C 1
ATOM 797 O O . ALA A 1 105 ? -6.544 0.812 15.591 1.00 96.31 105 ALA A O 1
ATOM 798 N N . ILE A 1 106 ? -7.083 2.476 16.984 1.00 96.00 106 ILE A N 1
ATOM 799 C CA . ILE A 1 106 ? -7.386 3.481 15.967 1.00 96.00 106 ILE A CA 1
ATOM 800 C C . ILE A 1 106 ? -6.555 4.705 16.303 1.00 96.00 106 ILE A C 1
ATOM 802 O O . ILE A 1 106 ? -6.623 5.201 17.423 1.00 96.00 106 ILE A O 1
ATOM 806 N N . VAL A 1 107 ? -5.784 5.197 15.340 1.00 95.56 107 VAL A N 1
ATOM 807 C CA . VAL A 1 107 ? -4.926 6.367 15.529 1.00 95.56 107 VAL A CA 1
ATOM 808 C C . VAL A 1 107 ? -5.364 7.473 14.587 1.00 95.56 107 VAL A C 1
ATOM 810 O O . VAL A 1 107 ? -5.373 7.290 13.369 1.00 95.56 107 VAL A O 1
ATOM 813 N N . MET A 1 108 ? -5.715 8.627 15.142 1.00 93.94 108 MET A N 1
ATOM 814 C CA . MET A 1 108 ? -6.077 9.829 14.389 1.00 93.94 108 MET A CA 1
ATOM 815 C C . MET A 1 108 ? -4.947 10.842 14.462 1.00 93.94 108 MET A C 1
ATOM 817 O O . MET A 1 108 ? -4.448 11.108 15.548 1.00 93.94 108 MET A O 1
ATOM 821 N N . HIS A 1 109 ? -4.550 11.393 13.317 1.00 93.62 109 HIS A N 1
ATOM 822 C CA . HIS A 1 109 ? -3.523 12.428 13.227 1.00 93.62 109 HIS A CA 1
ATOM 823 C C . HIS A 1 109 ? -4.228 13.755 12.995 1.00 93.62 109 HIS A C 1
ATOM 825 O O . HIS A 1 109 ? -4.998 13.885 12.047 1.00 93.62 109 HIS A O 1
ATOM 831 N N . GLU A 1 110 ? -3.991 14.720 13.868 1.00 89.62 110 GLU A N 1
ATOM 832 C CA . GLU A 1 110 ? -4.627 16.030 13.890 1.00 89.62 110 GLU A CA 1
ATOM 833 C C . GLU A 1 110 ? -3.580 17.142 13.791 1.00 89.62 110 GLU A C 1
ATOM 835 O O . GLU A 1 110 ? -2.414 16.969 14.150 1.00 89.62 110 GLU A O 1
ATOM 840 N N . VAL A 1 111 ? -4.010 18.311 13.322 1.00 85.06 111 VAL A N 1
ATOM 841 C CA . VAL A 1 111 ? -3.199 19.533 13.376 1.00 85.06 111 VAL A CA 1
ATOM 842 C C . VAL A 1 111 ? -3.114 20.031 14.823 1.00 85.06 111 VAL A C 1
ATOM 844 O O . VAL A 1 111 ? -4.144 20.316 15.433 1.00 85.06 111 VAL A O 1
ATOM 847 N N . GLU A 1 112 ? -1.899 20.178 15.357 1.00 76.00 112 GLU A N 1
ATOM 848 C CA . GLU A 1 112 ? -1.674 20.618 16.744 1.00 76.00 112 GLU A CA 1
ATOM 849 C C . GLU A 1 112 ? -1.680 22.147 16.899 1.00 76.00 112 GLU A C 1
ATOM 851 O O . GLU A 1 112 ? -2.432 22.701 17.699 1.00 76.00 112 GLU A O 1
ATOM 856 N N . ASP A 1 113 ? -0.860 22.837 16.110 1.00 67.69 113 ASP A N 1
ATOM 857 C CA . ASP A 1 113 ? -0.648 24.284 16.139 1.00 67.69 113 ASP A CA 1
ATOM 858 C C . ASP A 1 113 ? -0.570 24.832 14.717 1.00 67.69 113 ASP A C 1
ATOM 860 O O . ASP A 1 113 ? -0.212 24.073 13.824 1.00 67.69 113 ASP A O 1
ATOM 864 N N . GLU A 1 114 ? -0.953 26.107 14.513 1.00 61.44 114 GLU A N 1
ATOM 865 C CA . GLU A 1 114 ? -0.796 26.992 13.325 1.00 61.44 114 GLU A CA 1
ATOM 866 C C . GLU A 1 114 ? -0.660 26.360 11.905 1.00 61.44 114 GLU A C 1
ATOM 868 O O . GLU A 1 114 ? -0.276 27.030 10.948 1.00 61.44 114 GLU A O 1
ATOM 873 N N . ARG A 1 115 ? -1.105 25.110 11.723 1.00 64.44 115 ARG A N 1
ATOM 874 C CA . ARG A 1 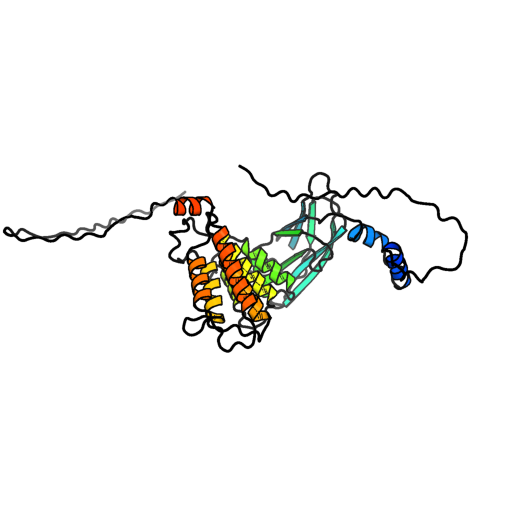115 ? -0.931 24.185 10.590 1.00 64.44 115 ARG A CA 1
ATOM 875 C C . ARG A 1 115 ? 0.473 23.623 10.350 1.00 64.44 115 ARG A C 1
ATOM 877 O O . ARG A 1 115 ? 0.760 23.258 9.209 1.00 64.44 115 ARG A O 1
ATOM 884 N N . THR A 1 116 ? 1.333 23.511 11.361 1.00 66.12 116 THR A N 1
ATOM 885 C CA . THR A 1 116 ? 2.705 22.997 11.165 1.00 66.12 116 THR A CA 1
ATOM 886 C C . THR A 1 116 ? 2.970 21.638 11.787 1.00 66.12 116 THR A C 1
ATOM 888 O O . THR A 1 116 ? 3.576 20.791 11.115 1.00 66.12 116 THR A O 1
ATOM 891 N N . ASN A 1 117 ? 2.510 21.414 13.018 1.00 81.31 117 ASN A N 1
ATOM 892 C CA . ASN A 1 117 ? 2.786 20.185 13.751 1.00 81.31 117 ASN A CA 1
ATOM 893 C C . ASN A 1 117 ? 1.600 19.222 13.730 1.00 81.31 117 ASN A C 1
ATOM 895 O O . ASN A 1 117 ? 0.440 19.617 13.573 1.00 81.31 117 ASN A O 1
ATOM 899 N N . ILE A 1 118 ? 1.932 17.937 13.840 1.00 88.12 118 ILE A N 1
ATOM 900 C CA . ILE A 1 118 ? 0.991 16.824 13.777 1.00 88.12 118 ILE A CA 1
ATOM 901 C C . ILE A 1 118 ? 1.008 16.159 15.138 1.00 88.12 118 ILE A C 1
ATOM 903 O O . ILE A 1 118 ? 2.052 15.696 15.593 1.00 88.12 118 ILE A O 1
ATOM 907 N N . LYS A 1 119 ? -0.160 16.086 15.762 1.00 90.19 119 LYS A N 1
ATOM 908 C CA . LYS A 1 119 ? -0.370 15.316 16.979 1.00 90.19 119 LYS A CA 1
ATOM 909 C C . LYS A 1 119 ? -1.213 14.106 16.649 1.00 90.19 119 LYS A C 1
ATOM 911 O O . LYS A 1 119 ? -2.155 14.209 15.870 1.00 90.19 119 LYS A O 1
ATOM 916 N N . TYR A 1 120 ? -0.895 12.964 17.240 1.00 91.25 120 TYR A N 1
ATOM 917 C CA . TYR A 1 120 ? -1.717 11.774 17.091 1.00 91.25 120 TYR A CA 1
ATOM 918 C C . TYR A 1 120 ? -2.424 11.413 18.396 1.00 91.25 120 TYR A C 1
ATOM 920 O O . TYR A 1 120 ? -1.906 11.621 19.494 1.00 91.25 120 TYR A O 1
ATOM 928 N N . HIS A 1 121 ? -3.623 10.862 18.249 1.00 92.44 121 HIS A N 1
ATOM 929 C CA . HIS A 1 121 ? -4.460 10.363 19.327 1.00 92.44 121 HIS A CA 1
ATOM 930 C C . HIS A 1 121 ? -4.759 8.895 19.065 1.00 92.44 121 HIS A C 1
ATOM 932 O O . HIS A 1 121 ? -5.322 8.547 18.026 1.00 92.44 121 HIS A O 1
ATOM 938 N N . GLU A 1 122 ? -4.356 8.039 19.999 1.00 94.38 122 GLU A N 1
ATOM 939 C CA . GLU A 1 122 ? -4.605 6.606 19.937 1.00 94.38 122 GLU A CA 1
ATOM 940 C C . GLU A 1 122 ? -5.814 6.235 20.793 1.00 94.38 122 GLU A C 1
ATOM 942 O O . GLU A 1 122 ? -5.924 6.605 21.963 1.00 94.38 122 GLU A O 1
ATOM 947 N N . TYR A 1 123 ? -6.707 5.453 20.200 1.00 95.00 123 TYR A N 1
ATOM 948 C CA . TYR A 1 123 ? -7.899 4.931 20.836 1.00 95.00 123 TYR A CA 1
ATOM 949 C C . TYR A 1 123 ? -7.901 3.412 20.715 1.00 95.00 123 TYR A C 1
ATOM 951 O O . TYR A 1 123 ? -7.989 2.862 19.618 1.00 95.00 123 TYR A O 1
ATOM 959 N N . THR A 1 124 ? -7.858 2.714 21.847 1.00 95.56 124 THR A N 1
ATOM 960 C CA . THR A 1 124 ? -8.118 1.272 21.868 1.00 95.56 124 THR A CA 1
ATOM 961 C C . THR A 1 124 ? -9.621 1.044 21.963 1.00 95.56 124 THR A C 1
ATOM 963 O O . THR A 1 124 ? -10.248 1.352 22.975 1.00 95.56 124 THR A O 1
ATOM 966 N N . THR A 1 125 ? -10.202 0.492 20.903 1.00 94.81 125 THR A N 1
ATOM 967 C CA . THR A 1 125 ? -11.614 0.085 20.859 1.00 94.81 125 THR A CA 1
ATOM 968 C C . THR A 1 125 ? -11.728 -1.430 20.969 1.00 94.81 125 THR A C 1
ATOM 970 O O . THR A 1 125 ? -10.737 -2.135 20.804 1.00 94.81 125 THR A O 1
ATOM 973 N N . HIS A 1 126 ? -12.916 -1.954 21.271 1.00 94.81 126 HIS A N 1
ATOM 974 C CA . HIS A 1 126 ? -13.147 -3.396 21.342 1.00 94.81 126 HIS A CA 1
ATOM 975 C C . HIS A 1 126 ? -14.164 -3.819 20.288 1.00 94.81 126 HIS A C 1
ATOM 977 O O . HIS A 1 126 ? -15.305 -3.360 20.294 1.00 94.81 126 HIS A O 1
ATOM 983 N N . VAL A 1 127 ? -13.750 -4.709 19.392 1.00 94.81 127 VAL A N 1
ATOM 984 C CA . VAL A 1 127 ? -14.624 -5.278 18.374 1.00 94.81 127 VAL A CA 1
ATOM 985 C C . VAL A 1 127 ? -15.344 -6.474 18.983 1.00 94.81 127 VAL A C 1
ATOM 987 O O . VAL A 1 127 ? -14.698 -7.427 19.403 1.00 94.81 127 VAL A O 1
ATOM 990 N N . SER A 1 128 ? -16.671 -6.429 19.035 1.00 92.56 128 SER A N 1
ATOM 991 C CA . SER A 1 128 ? -17.524 -7.530 19.522 1.00 92.56 128 SER A CA 1
ATOM 992 C C . SER A 1 128 ? -18.571 -7.976 18.499 1.00 92.56 128 SER A C 1
ATOM 994 O O . SER A 1 128 ? -18.939 -9.144 18.444 1.00 92.56 128 SER A O 1
ATOM 996 N N . GLU A 1 129 ? -19.034 -7.043 17.672 1.00 92.69 129 GLU A N 1
ATOM 997 C CA . GLU A 1 129 ? -20.084 -7.246 16.672 1.00 92.69 129 GLU A CA 1
ATOM 998 C C . GLU A 1 129 ? -19.569 -7.114 15.231 1.00 92.69 129 GLU A C 1
ATOM 1000 O O . GLU A 1 129 ? -18.466 -6.616 14.990 1.00 92.69 129 GLU A O 1
ATOM 1005 N N . LEU A 1 130 ? -20.393 -7.532 14.260 1.00 94.38 130 LEU A N 1
ATOM 1006 C CA . LEU A 1 130 ? -20.089 -7.436 12.825 1.00 94.38 130 LEU A CA 1
ATOM 1007 C C . LEU A 1 130 ? -19.883 -5.997 12.346 1.00 94.38 130 LEU A C 1
ATOM 1009 O O . LEU A 1 130 ? -19.154 -5.787 11.378 1.00 94.38 130 LEU A O 1
ATOM 1013 N N . ARG A 1 131 ? -20.528 -5.022 12.990 1.00 96.25 131 ARG A N 1
ATOM 1014 C CA . ARG A 1 131 ? -20.452 -3.611 12.624 1.00 96.25 131 ARG A CA 1
ATOM 1015 C C . ARG A 1 131 ? -20.385 -2.739 13.868 1.00 96.25 131 ARG A C 1
ATOM 1017 O O . ARG A 1 131 ? -21.172 -2.919 14.785 1.0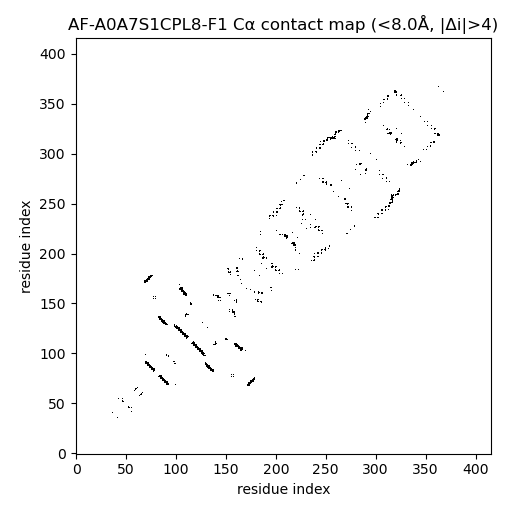0 96.25 131 ARG A O 1
ATOM 1024 N N . HIS A 1 132 ? -19.500 -1.752 13.833 1.00 96.88 132 HIS A N 1
ATOM 1025 C CA . HIS A 1 132 ? -19.361 -0.710 14.842 1.00 96.88 132 HIS A CA 1
ATOM 1026 C C . HIS A 1 132 ? -19.428 0.667 14.194 1.00 96.88 132 HIS A C 1
ATOM 1028 O O . HIS A 1 132 ? -19.054 0.851 13.033 1.00 96.88 132 HIS A O 1
ATOM 1034 N N . VAL A 1 133 ? -19.902 1.640 14.967 1.00 96.19 133 VAL A N 1
ATOM 1035 C CA . VAL A 1 133 ? -19.793 3.063 14.644 1.00 96.19 133 VAL A CA 1
ATOM 1036 C C . VAL A 1 133 ? -19.228 3.754 15.872 1.00 96.19 133 VAL A C 1
ATOM 1038 O O . VAL A 1 133 ? -19.935 3.951 16.860 1.00 96.19 133 VAL A O 1
ATOM 1041 N N . TRP A 1 134 ? -17.947 4.095 15.820 1.00 95.62 134 TRP A N 1
ATOM 1042 C CA . TRP A 1 134 ? -17.280 4.816 16.896 1.00 95.62 134 TRP A CA 1
ATOM 1043 C C . TRP A 1 134 ? -17.227 6.301 16.572 1.00 95.62 134 TRP A C 1
ATOM 1045 O O . TRP A 1 134 ? -17.007 6.691 15.425 1.00 95.62 134 TRP A O 1
ATOM 1055 N N . LYS A 1 135 ? -17.447 7.128 17.594 1.00 94.31 135 LYS A N 1
ATOM 1056 C CA . LYS A 1 135 ? -17.376 8.584 17.493 1.00 94.31 135 LYS A CA 1
ATOM 1057 C C . LYS A 1 135 ? -16.243 9.073 18.374 1.00 94.31 135 LYS A C 1
ATOM 1059 O O . LYS A 1 135 ? -16.242 8.795 19.570 1.00 94.31 135 LYS A O 1
ATOM 1064 N N . PHE A 1 136 ? -15.317 9.803 17.776 1.00 91.19 136 PHE A N 1
ATOM 1065 C CA . PHE A 1 136 ? -14.160 10.361 18.454 1.00 91.19 136 PHE A CA 1
ATOM 1066 C C . PHE A 1 136 ? -14.273 11.880 18.467 1.00 91.19 136 PHE A C 1
ATOM 1068 O O . PHE A 1 136 ? -14.598 12.504 17.451 1.00 91.19 136 PHE A O 1
ATOM 1075 N N . GLU A 1 137 ? -14.054 12.460 19.641 1.00 85.06 137 GLU A N 1
ATOM 1076 C CA . GLU A 1 137 ? -13.907 13.904 19.789 1.00 85.06 137 GLU A CA 1
ATOM 1077 C C . GLU A 1 137 ? -12.496 14.290 19.352 1.00 85.06 137 GLU A C 1
ATOM 1079 O O . GLU A 1 137 ? -11.537 13.572 19.658 1.00 85.06 137 GLU A O 1
ATOM 1084 N N . TYR A 1 138 ? -12.382 15.391 18.610 1.00 75.69 138 TYR A N 1
ATOM 1085 C CA . TYR A 1 138 ? -11.076 15.927 18.249 1.00 75.69 138 TYR A CA 1
ATOM 1086 C C . TYR A 1 138 ? -10.486 16.727 19.407 1.00 75.69 138 TYR A C 1
ATOM 1088 O O . TYR A 1 138 ? -11.200 17.192 20.300 1.00 75.69 138 TYR A O 1
ATOM 1096 N N . HIS A 1 139 ? -9.184 16.971 19.330 1.00 75.31 139 HIS A N 1
ATOM 1097 C CA . HIS A 1 139 ? -8.455 17.777 20.303 1.00 75.31 139 HIS A CA 1
ATOM 1098 C C . HIS A 1 139 ? -7.895 19.076 19.695 1.00 75.31 139 HIS A C 1
ATOM 1100 O O . HIS A 1 139 ? -7.593 20.010 20.438 1.00 75.31 139 HIS A O 1
ATOM 1106 N N . GLY A 1 140 ? -7.780 19.159 18.362 1.00 67.25 140 GLY A N 1
ATOM 1107 C CA . GLY A 1 140 ? -7.348 20.356 17.628 1.00 67.25 140 GLY A CA 1
ATOM 1108 C C . GLY A 1 140 ? -8.434 21.428 17.445 1.00 67.25 140 GLY A C 1
ATOM 1109 O O . GLY A 1 140 ? -9.599 21.235 17.765 1.00 67.25 140 GLY A O 1
ATOM 1110 N N . THR A 1 141 ? -8.089 22.596 16.898 1.00 65.06 141 THR A N 1
ATOM 1111 C CA . THR A 1 141 ? -9.090 23.623 16.533 1.00 65.06 141 THR A CA 1
ATOM 1112 C C . THR A 1 141 ? -9.513 23.486 15.069 1.00 65.06 141 THR A C 1
ATOM 1114 O O . THR A 1 141 ? -8.701 23.146 14.210 1.00 65.06 141 THR A O 1
ATOM 1117 N N . ALA A 1 142 ? -10.791 23.747 14.761 1.00 62.03 142 ALA A N 1
ATOM 1118 C CA . ALA A 1 142 ? -11.293 23.695 13.386 1.00 62.03 142 ALA A CA 1
ATOM 1119 C C . ALA A 1 142 ? -10.511 24.659 12.478 1.00 62.03 142 ALA A C 1
ATOM 1121 O O . ALA A 1 142 ? -10.284 25.818 12.829 1.00 62.03 142 ALA A O 1
ATOM 1122 N N . VAL A 1 143 ? -10.118 24.186 11.295 1.00 63.25 143 VAL A N 1
ATOM 1123 C CA . VAL A 1 143 ? -9.147 24.878 10.439 1.00 63.25 143 VAL A CA 1
ATOM 1124 C C . VAL A 1 143 ? -9.871 25.664 9.329 1.00 63.25 143 VAL A C 1
ATOM 1126 O O . VAL A 1 143 ? -10.443 25.037 8.441 1.00 63.25 143 VAL A O 1
ATOM 1129 N N . PRO A 1 144 ? -9.846 27.018 9.302 1.00 58.78 144 PRO A N 1
ATOM 1130 C CA . PRO A 1 144 ? -10.592 27.787 8.296 1.00 58.78 144 PRO A CA 1
ATOM 1131 C C . PRO A 1 144 ? -10.062 27.609 6.862 1.00 58.78 144 PRO A C 1
ATOM 1133 O O . PRO A 1 144 ? -8.864 27.781 6.614 1.00 58.78 144 PRO A O 1
ATOM 1136 N N . ARG A 1 145 ? -10.937 27.358 5.881 1.00 55.06 145 ARG A N 1
ATOM 1137 C CA . ARG A 1 145 ? -10.580 27.375 4.446 1.00 55.06 145 ARG A CA 1
ATOM 1138 C C . ARG A 1 145 ? -9.944 28.715 4.020 1.00 55.06 145 ARG A C 1
ATOM 1140 O O . ARG A 1 145 ? -10.412 29.782 4.403 1.00 55.06 145 ARG A O 1
ATOM 1147 N N . GLY A 1 146 ? -8.892 28.662 3.193 1.00 54.66 146 GLY A N 1
ATOM 1148 C CA . GLY A 1 146 ? -8.428 29.815 2.398 1.00 54.66 146 GLY A CA 1
ATOM 1149 C C . GLY A 1 146 ? -7.293 30.694 2.951 1.00 54.66 146 GLY A C 1
ATOM 1150 O O . GLY A 1 146 ? -6.878 31.617 2.256 1.00 54.66 146 GLY A O 1
ATOM 1151 N N . ARG A 1 147 ? -6.717 30.428 4.133 1.00 50.31 147 ARG A N 1
ATOM 1152 C CA . ARG A 1 147 ? -5.424 31.052 4.509 1.00 50.31 147 ARG A CA 1
ATOM 1153 C C . ARG A 1 147 ? -4.269 30.307 3.828 1.00 50.31 147 ARG A C 1
ATOM 1155 O O . ARG A 1 147 ? -3.984 29.166 4.184 1.00 50.31 147 ARG A O 1
ATOM 1162 N N . ALA A 1 148 ? -3.681 30.945 2.816 1.00 39.12 148 ALA A N 1
ATOM 1163 C CA . ALA A 1 148 ? -2.625 30.424 1.950 1.00 39.12 148 ALA A CA 1
ATOM 1164 C C . ALA A 1 148 ? -1.376 29.949 2.725 1.00 39.12 148 ALA A C 1
ATOM 1166 O O . ALA A 1 148 ? -0.970 30.595 3.689 1.00 39.12 148 ALA A O 1
ATOM 1167 N N . LYS A 1 149 ? -0.764 28.856 2.230 1.00 51.41 149 LYS A N 1
ATOM 1168 C CA . LYS A 1 149 ? 0.362 28.066 2.789 1.00 51.41 149 LYS A CA 1
ATOM 1169 C C . LYS A 1 149 ? 0.014 27.045 3.885 1.00 51.41 149 LYS A C 1
ATOM 1171 O O . LYS A 1 149 ? 0.773 26.888 4.835 1.00 51.41 149 LYS A O 1
ATOM 1176 N N . ALA A 1 150 ? -1.101 26.323 3.782 1.00 61.19 150 ALA A N 1
ATOM 1177 C CA . ALA A 1 150 ? -1.262 25.150 4.642 1.00 61.19 150 ALA A CA 1
ATOM 1178 C C . ALA A 1 150 ? -0.292 24.051 4.172 1.00 61.19 150 ALA A C 1
ATOM 1180 O O . ALA A 1 150 ? -0.352 23.644 3.016 1.00 61.19 150 ALA A O 1
ATOM 1181 N N . LYS A 1 151 ? 0.598 23.598 5.065 1.00 78.75 151 LYS A N 1
ATOM 1182 C CA . LYS A 1 151 ? 1.476 22.428 4.872 1.00 78.75 151 LYS A CA 1
ATOM 1183 C C . LYS A 1 151 ? 0.680 21.165 4.511 1.00 78.75 151 LYS A C 1
ATOM 1185 O O . LYS A 1 151 ? 1.209 20.286 3.846 1.00 78.75 151 LYS A O 1
ATOM 1190 N N . PHE A 1 152 ? -0.581 21.119 4.938 1.00 85.25 152 PHE A N 1
ATOM 1191 C CA . PHE A 1 152 ? -1.481 19.981 4.825 1.00 85.25 152 PHE A CA 1
ATOM 1192 C C . PHE A 1 152 ? -2.688 20.275 3.939 1.00 85.25 152 PHE A C 1
ATOM 1194 O O . PHE A 1 152 ? -3.192 21.403 3.895 1.00 85.25 152 PHE A O 1
ATOM 1201 N N . GLU A 1 153 ? -3.207 19.227 3.312 1.00 85.69 153 GLU A N 1
ATOM 1202 C CA . GLU A 1 153 ? -4.484 19.255 2.610 1.00 85.69 153 GLU A CA 1
ATOM 1203 C C . GLU A 1 153 ? -5.626 19.060 3.619 1.00 85.69 153 GLU A C 1
ATOM 1205 O O . GLU A 1 153 ? -5.673 18.064 4.337 1.00 85.69 153 GLU A O 1
ATOM 1210 N N . ILE A 1 154 ? -6.536 20.036 3.717 1.00 84.75 154 ILE A N 1
ATOM 1211 C CA . ILE A 1 154 ? -7.617 20.037 4.716 1.00 84.75 154 ILE A CA 1
ATOM 1212 C C . ILE A 1 154 ? -8.951 19.680 4.059 1.00 84.75 154 ILE A C 1
ATOM 1214 O O . ILE A 1 154 ? -9.465 20.433 3.226 1.00 84.75 154 ILE A O 1
ATOM 1218 N N . VAL A 1 155 ? -9.560 18.583 4.512 1.00 83.88 155 VAL A N 1
ATOM 1219 C CA . VAL A 1 155 ? -10.878 18.114 4.058 1.00 83.88 155 VAL A CA 1
ATOM 1220 C C . VAL A 1 155 ? -11.961 18.616 5.007 1.00 83.88 155 VAL A C 1
ATOM 1222 O O . VAL A 1 155 ? -11.850 18.470 6.218 1.00 83.88 155 VAL A O 1
ATOM 1225 N N . ASP A 1 156 ? -13.009 19.246 4.473 1.00 82.31 156 ASP A N 1
ATOM 1226 C CA . ASP A 1 156 ? -14.200 19.698 5.221 1.00 82.31 156 ASP A CA 1
ATOM 1227 C C . ASP A 1 156 ? -13.967 20.554 6.483 1.00 82.31 156 ASP A C 1
ATOM 1229 O O . ASP A 1 156 ? -14.835 20.653 7.351 1.00 82.31 156 ASP A O 1
ATOM 1233 N N . ASN A 1 157 ? -12.834 21.264 6.552 1.00 78.38 157 ASN A N 1
ATOM 1234 C CA . ASN A 1 157 ? -12.363 21.977 7.755 1.00 78.38 157 ASN A CA 1
ATOM 1235 C C . ASN A 1 157 ? -12.152 21.047 8.968 1.00 78.38 157 ASN A C 1
ATOM 1237 O O . ASN A 1 157 ? -12.111 21.524 10.106 1.00 78.38 157 ASN A O 1
ATOM 1241 N N . SER A 1 158 ? -12.039 19.738 8.730 1.00 83.81 158 SER A N 1
ATOM 1242 C CA . SER A 1 158 ? -11.678 18.754 9.740 1.00 83.81 158 SER A CA 1
ATOM 1243 C C . SER A 1 158 ? -10.256 19.034 10.232 1.00 83.81 158 SER A C 1
ATOM 1245 O O . SER A 1 158 ? -9.368 19.267 9.407 1.00 83.81 158 SER A O 1
ATOM 1247 N N . PRO A 1 159 ? -10.009 19.018 11.554 1.00 84.19 159 PRO A N 1
ATOM 1248 C CA . PRO A 1 159 ? -8.651 19.053 12.084 1.00 84.19 159 PRO A CA 1
ATOM 1249 C C . PRO A 1 159 ? -7.906 17.726 11.862 1.00 84.19 159 PRO A C 1
ATOM 1251 O O . PRO A 1 159 ? -6.684 17.703 11.985 1.00 84.19 159 PRO A O 1
ATOM 1254 N N . VAL A 1 160 ? -8.619 16.639 11.532 1.00 89.50 160 VAL A N 1
ATOM 1255 C CA . VAL A 1 160 ? -8.040 15.314 11.276 1.00 89.50 160 VAL A CA 1
ATOM 1256 C C . VAL A 1 160 ? -7.410 15.286 9.883 1.00 89.50 160 VAL A C 1
ATOM 1258 O O . VAL A 1 160 ? -8.098 15.455 8.877 1.00 89.50 160 VAL A O 1
ATOM 1261 N N . LEU A 1 161 ? -6.103 15.037 9.839 1.00 92.19 161 LEU A N 1
ATOM 1262 C CA . LEU A 1 161 ? -5.290 14.938 8.632 1.00 92.19 161 LEU A CA 1
ATOM 1263 C C . LEU A 1 161 ? -5.347 13.550 7.997 1.00 92.19 161 LEU A C 1
ATOM 1265 O O . LEU A 1 161 ? -5.462 13.464 6.781 1.00 92.19 161 LEU A O 1
ATOM 1269 N N . TRP A 1 162 ? -5.245 12.483 8.793 1.00 95.31 162 TRP A N 1
ATOM 1270 C CA . TRP A 1 162 ? -5.452 11.093 8.367 1.00 95.31 162 TRP A CA 1
ATOM 1271 C C . TRP A 1 162 ? -5.750 10.189 9.565 1.00 95.31 162 TRP A C 1
ATOM 1273 O O . TRP A 1 162 ? -5.468 10.539 10.716 1.00 95.31 162 TRP A O 1
ATOM 1283 N N . MET A 1 163 ? -6.308 9.007 9.303 1.00 95.44 163 MET A N 1
ATOM 1284 C CA . MET A 1 163 ? -6.483 7.969 10.316 1.00 95.44 163 MET A CA 1
ATOM 1285 C C . MET A 1 163 ? -5.793 6.666 9.919 1.00 95.44 163 MET A C 1
ATOM 1287 O O . MET A 1 163 ? -5.631 6.362 8.741 1.00 95.44 163 MET A O 1
ATOM 1291 N N . ARG A 1 164 ? -5.424 5.880 10.928 1.00 95.88 164 ARG A N 1
ATOM 1292 C CA . ARG A 1 164 ? -4.885 4.526 10.792 1.00 95.88 164 ARG A CA 1
ATOM 1293 C C . ARG A 1 164 ? -5.639 3.581 11.710 1.00 95.88 164 ARG A C 1
ATOM 1295 O O . ARG A 1 164 ? -6.154 3.991 12.751 1.00 95.88 164 ARG A O 1
ATOM 1302 N N . ILE A 1 165 ? -5.685 2.313 11.329 1.00 96.19 165 ILE A N 1
ATOM 1303 C CA . ILE A 1 165 ? -6.271 1.250 12.143 1.00 96.19 165 ILE A CA 1
ATOM 1304 C C . ILE A 1 165 ? -5.211 0.177 12.319 1.00 96.19 165 ILE A C 1
ATOM 1306 O O . ILE A 1 165 ? -4.635 -0.264 11.332 1.00 96.19 165 ILE A O 1
ATOM 1310 N N . ASP A 1 166 ? -4.972 -0.225 13.563 1.00 95.81 166 ASP A N 1
ATOM 1311 C CA . ASP A 1 166 ? -3.976 -1.218 13.962 1.00 95.81 166 ASP A CA 1
ATOM 1312 C C . ASP A 1 166 ? -2.581 -0.948 13.351 1.00 95.81 166 ASP A C 1
ATOM 1314 O O . ASP A 1 166 ? -2.082 -1.778 12.583 1.00 95.81 166 ASP A O 1
ATOM 1318 N N . PRO A 1 167 ? -1.973 0.232 13.610 1.00 93.06 167 PRO A N 1
ATOM 1319 C CA . PRO A 1 167 ? -0.687 0.607 13.012 1.00 93.06 167 PRO A CA 1
ATOM 1320 C C . PRO A 1 167 ? 0.495 -0.221 13.536 1.00 93.06 167 PRO A C 1
ATOM 1322 O O . PRO A 1 167 ? 1.464 -0.415 12.808 1.00 93.06 167 PRO A O 1
ATOM 1325 N N . ASP A 1 168 ? 0.395 -0.757 14.754 1.00 91.38 168 ASP A N 1
ATOM 1326 C CA . ASP A 1 168 ? 1.444 -1.579 15.374 1.00 91.38 168 ASP A CA 1
ATOM 1327 C C . ASP A 1 168 ? 1.351 -3.066 15.005 1.00 91.38 168 ASP A C 1
ATOM 1329 O O . ASP A 1 168 ? 2.094 -3.887 15.543 1.00 91.38 168 ASP A O 1
ATOM 1333 N N . PHE A 1 169 ? 0.447 -3.428 14.086 1.00 92.12 169 PHE A N 1
ATOM 1334 C CA . PHE A 1 169 ? 0.211 -4.812 13.665 1.00 92.12 169 PHE A CA 1
ATOM 1335 C C . PHE A 1 169 ? -0.028 -5.747 14.856 1.00 92.12 169 PHE A C 1
ATOM 1337 O O . PHE A 1 169 ? 0.479 -6.872 14.900 1.00 92.12 169 PHE A O 1
ATOM 1344 N N . GLY A 1 170 ? -0.827 -5.285 15.825 1.00 91.06 170 GLY A N 1
ATOM 1345 C CA . GLY A 1 170 ? -1.239 -6.105 16.960 1.00 91.06 170 GLY A CA 1
ATOM 1346 C C . GLY A 1 170 ? -2.021 -7.335 16.504 1.00 91.06 170 GLY A C 1
ATOM 1347 O O . GLY A 1 170 ? -2.039 -8.352 17.205 1.00 91.06 170 GLY A O 1
ATOM 1348 N N . TRP A 1 171 ? -2.612 -7.265 15.304 1.00 91.69 171 TRP A N 1
ATOM 1349 C CA . TRP A 1 171 ? -3.282 -8.379 14.663 1.00 91.69 171 TRP A CA 1
ATOM 1350 C C . TRP A 1 171 ? -2.704 -8.749 13.297 1.00 91.69 171 TRP A C 1
ATOM 1352 O O . TRP A 1 171 ? -2.384 -7.903 12.465 1.00 91.69 171 TRP A O 1
ATOM 1362 N N . LEU A 1 172 ? -2.666 -10.055 13.009 1.00 92.38 172 LEU A N 1
ATOM 1363 C CA . LEU A 1 172 ? -2.586 -10.532 11.629 1.00 92.38 172 LEU A CA 1
ATOM 1364 C C . LEU A 1 172 ? -3.947 -10.280 10.983 1.00 92.38 172 LEU A C 1
ATOM 1366 O O . LEU A 1 172 ? -4.883 -11.039 11.223 1.00 92.38 172 LEU A O 1
ATOM 1370 N N . ARG A 1 173 ? -4.075 -9.190 10.225 1.00 93.00 173 ARG A N 1
ATOM 1371 C CA . ARG A 1 173 ? -5.351 -8.729 9.665 1.00 93.00 173 ARG A CA 1
ATOM 1372 C C . ARG A 1 173 ? -5.227 -8.220 8.236 1.00 93.00 173 ARG A C 1
ATOM 1374 O O . ARG A 1 173 ? -4.145 -7.888 7.762 1.00 93.00 173 ARG A O 1
ATOM 1381 N N . ASP A 1 174 ? -6.376 -8.068 7.596 1.00 93.94 174 ASP A N 1
ATOM 1382 C CA . ASP A 1 174 ? -6.548 -7.300 6.367 1.00 93.94 174 ASP A CA 1
ATOM 1383 C C . ASP A 1 174 ? -7.562 -6.178 6.621 1.00 93.94 174 ASP A C 1
ATOM 1385 O O . ASP A 1 174 ? -8.635 -6.424 7.170 1.00 93.94 174 ASP A O 1
ATOM 1389 N N . ILE A 1 175 ? -7.213 -4.937 6.273 1.00 95.31 175 ILE A N 1
ATOM 1390 C CA . ILE A 1 175 ? -8.083 -3.767 6.467 1.00 95.31 175 ILE A CA 1
ATOM 1391 C C . ILE A 1 175 ? -8.196 -3.019 5.148 1.00 95.31 175 ILE A C 1
ATOM 1393 O O . ILE A 1 175 ? -7.220 -2.490 4.622 1.00 95.31 175 ILE A O 1
ATOM 1397 N N . ALA A 1 176 ? -9.420 -2.911 4.647 1.00 95.56 176 ALA A N 1
ATOM 1398 C CA . ALA A 1 176 ? -9.774 -1.986 3.587 1.00 95.56 176 ALA A CA 1
ATOM 1399 C C . ALA A 1 176 ? -10.308 -0.688 4.208 1.00 95.56 176 ALA A C 1
ATOM 1401 O O . ALA A 1 176 ? -11.506 -0.565 4.476 1.00 95.56 176 ALA A O 1
ATOM 1402 N N . LEU A 1 177 ? -9.411 0.270 4.447 1.00 96.75 177 LEU A N 1
ATOM 1403 C CA . LEU A 1 177 ? -9.761 1.606 4.928 1.00 96.75 177 LEU A CA 1
ATOM 1404 C C . LEU A 1 177 ? -10.161 2.513 3.757 1.00 96.75 177 LEU A C 1
ATOM 1406 O O . LEU A 1 177 ? -9.448 2.612 2.759 1.00 96.75 177 LEU A O 1
ATOM 1410 N N . ASN A 1 178 ? -11.295 3.192 3.900 1.00 95.38 178 ASN A N 1
ATOM 1411 C CA . ASN A 1 178 ? -11.761 4.231 2.997 1.00 95.38 178 ASN A CA 1
ATOM 1412 C C . ASN A 1 178 ? -11.767 5.585 3.722 1.00 95.38 178 ASN A C 1
ATOM 1414 O O . ASN A 1 178 ? -12.580 5.827 4.616 1.00 95.38 178 ASN A O 1
ATOM 1418 N N . GLN A 1 179 ? -10.854 6.457 3.312 1.00 95.44 179 GLN A N 1
ATOM 1419 C CA . GLN A 1 179 ? -10.757 7.855 3.727 1.00 95.44 179 GLN A CA 1
ATOM 1420 C C . GLN A 1 179 ? -10.480 8.719 2.480 1.00 95.44 179 GLN A C 1
ATOM 1422 O O . GLN A 1 179 ? -9.980 8.172 1.494 1.00 95.44 179 GLN A O 1
ATOM 1427 N N . PRO A 1 180 ? -10.827 10.020 2.488 1.00 95.19 180 PRO A N 1
ATOM 1428 C CA . PRO A 1 180 ? -10.553 10.961 1.397 1.00 95.19 180 PRO A CA 1
ATOM 1429 C C . PRO A 1 180 ? -9.125 10.905 0.830 1.00 95.19 180 PRO A C 1
ATOM 1431 O O . PRO A 1 180 ? -8.174 10.574 1.541 1.00 95.19 180 PRO A O 1
ATOM 1434 N N . GLN A 1 181 ? -8.969 11.269 -0.447 1.00 95.25 181 GLN A N 1
ATOM 1435 C CA . GLN A 1 181 ? -7.682 11.227 -1.155 1.00 95.25 181 GLN A CA 1
ATOM 1436 C C . GLN A 1 181 ? -6.636 12.122 -0.487 1.00 95.25 181 GLN A C 1
ATOM 1438 O O . GLN A 1 181 ? -5.495 11.708 -0.303 1.00 95.25 181 GLN A O 1
ATOM 1443 N N . GLU A 1 182 ? -7.048 13.310 -0.054 1.00 93.56 182 GLU A N 1
ATOM 1444 C CA . GLU A 1 182 ? -6.217 14.286 0.649 1.00 93.56 182 GLU A CA 1
ATOM 1445 C C . GLU A 1 182 ? -5.639 13.710 1.950 1.00 93.56 182 GLU A C 1
ATOM 1447 O O . GLU A 1 182 ? -4.498 13.996 2.309 1.00 93.56 182 GLU A O 1
ATOM 1452 N N . MET A 1 183 ? -6.391 12.846 2.646 1.00 95.62 183 MET A N 1
ATOM 1453 C CA . MET A 1 183 ? -5.907 12.197 3.868 1.00 95.62 183 MET A CA 1
ATOM 1454 C C . MET A 1 183 ? -4.783 11.205 3.554 1.00 95.62 183 MET A C 1
ATOM 1456 O O . MET A 1 183 ? -3.767 11.176 4.246 1.00 95.62 183 MET A O 1
ATOM 1460 N N . TRP A 1 184 ? -4.902 10.451 2.459 1.00 97.56 184 TRP A N 1
ATOM 1461 C CA . TRP A 1 184 ? -3.815 9.592 1.986 1.00 97.56 184 TRP A CA 1
ATOM 1462 C C . TRP A 1 184 ? -2.607 10.387 1.483 1.00 97.56 184 TRP A C 1
ATOM 1464 O O . TRP A 1 184 ? -1.473 9.976 1.717 1.00 97.56 184 TRP A O 1
ATOM 1474 N N . LEU A 1 185 ? -2.822 11.535 0.833 1.00 96.00 185 LEU A N 1
ATOM 1475 C CA . LEU A 1 185 ? -1.741 12.434 0.419 1.00 96.00 185 LEU A CA 1
ATOM 1476 C C . LEU A 1 185 ? -0.985 12.992 1.630 1.00 96.00 185 LEU A C 1
ATOM 1478 O O . LEU A 1 185 ? 0.246 12.976 1.636 1.00 96.00 185 LEU A O 1
ATOM 1482 N N . ASN A 1 186 ? -1.701 13.419 2.675 1.00 95.31 186 ASN A N 1
ATOM 1483 C CA . ASN A 1 186 ? -1.092 13.841 3.935 1.00 95.31 186 ASN A CA 1
ATOM 1484 C C . ASN A 1 186 ? -0.295 12.697 4.581 1.00 95.31 186 ASN A C 1
ATOM 1486 O O . ASN A 1 186 ? 0.855 12.908 4.961 1.00 95.31 186 ASN A O 1
ATOM 1490 N N . GLN A 1 187 ? -0.865 11.488 4.651 1.00 97.19 187 GLN A N 1
ATOM 1491 C CA . GLN A 1 187 ? -0.188 10.315 5.211 1.00 97.19 187 GLN A CA 1
ATOM 1492 C C . GLN A 1 187 ? 1.096 9.972 4.438 1.00 97.19 187 GLN A C 1
ATOM 1494 O O . GLN A 1 187 ? 2.128 9.737 5.053 1.00 97.19 187 GLN A O 1
ATOM 1499 N N . LEU A 1 188 ? 1.077 10.001 3.100 1.00 97.19 188 LEU A N 1
ATOM 1500 C CA . LEU A 1 188 ? 2.259 9.712 2.275 1.00 97.19 188 LEU A CA 1
ATOM 1501 C C . LEU A 1 188 ? 3.383 10.753 2.434 1.00 97.19 188 LEU A C 1
ATOM 1503 O O . LEU A 1 188 ? 4.558 10.434 2.261 1.00 97.19 188 LEU A O 1
ATOM 1507 N N . ARG A 1 189 ? 3.031 12.017 2.688 1.00 93.44 189 ARG A N 1
ATOM 1508 C CA . ARG A 1 189 ? 3.992 13.131 2.754 1.00 93.44 189 ARG A CA 1
ATOM 1509 C C . ARG A 1 189 ? 4.530 13.392 4.159 1.00 93.44 189 ARG A C 1
ATOM 1511 O O . ARG A 1 189 ? 5.559 14.053 4.285 1.00 93.44 189 ARG A O 1
ATOM 1518 N N . HIS A 1 190 ? 3.803 12.975 5.194 1.00 93.06 190 HIS A N 1
ATOM 1519 C CA . HIS A 1 190 ? 4.044 13.440 6.561 1.00 93.06 190 HIS A CA 1
ATOM 1520 C C . HIS A 1 190 ? 3.974 12.356 7.638 1.00 93.06 190 HIS A C 1
ATOM 1522 O O . HIS A 1 190 ? 4.096 12.697 8.811 1.00 93.06 190 HIS A O 1
ATOM 1528 N N . ALA A 1 191 ? 3.742 11.087 7.290 1.00 94.44 191 ALA A N 1
ATOM 1529 C CA . ALA A 1 191 ? 3.868 10.019 8.273 1.00 94.44 191 ALA A CA 1
ATOM 1530 C C . ALA A 1 191 ? 5.342 9.790 8.637 1.00 94.44 191 ALA A C 1
ATOM 1532 O O . ALA A 1 191 ? 6.210 9.804 7.771 1.00 94.44 191 ALA A O 1
ATOM 1533 N N . ASP A 1 192 ? 5.599 9.517 9.915 1.00 91.00 192 ASP A N 1
ATOM 1534 C CA . ASP A 1 192 ? 6.950 9.264 10.433 1.00 91.00 192 ASP A CA 1
ATOM 1535 C C . ASP A 1 192 ? 7.363 7.781 10.336 1.00 91.00 192 ASP A C 1
ATOM 1537 O O . ASP A 1 192 ? 8.424 7.386 10.825 1.00 91.00 192 ASP A O 1
ATOM 1541 N N . ASP A 1 193 ? 6.524 6.930 9.734 1.00 92.88 193 ASP A N 1
ATOM 1542 C CA . ASP A 1 193 ? 6.775 5.498 9.615 1.00 92.88 193 ASP A CA 1
ATOM 1543 C C . ASP A 1 193 ? 6.522 4.936 8.212 1.00 92.88 193 ASP A C 1
ATOM 1545 O O . ASP A 1 193 ? 5.549 5.244 7.522 1.00 92.88 193 ASP A O 1
ATOM 1549 N N . ILE A 1 194 ? 7.399 4.002 7.851 1.00 95.75 194 ILE A N 1
ATOM 1550 C CA . ILE A 1 194 ? 7.485 3.377 6.529 1.00 95.75 194 ILE A CA 1
ATOM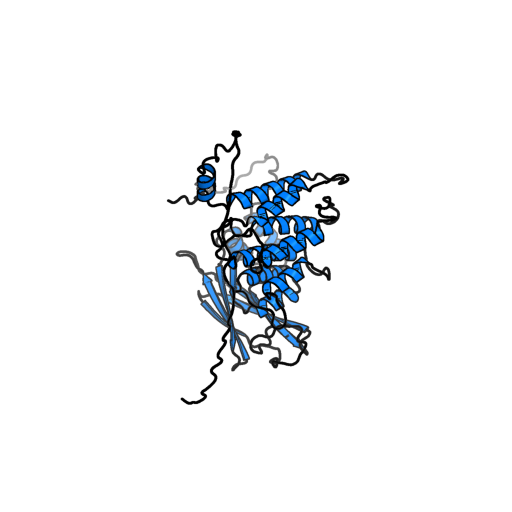 1551 C C . ILE A 1 194 ? 6.196 2.637 6.156 1.00 95.75 194 ILE A C 1
ATOM 1553 O O . ILE A 1 194 ? 5.792 2.631 4.994 1.00 95.75 194 ILE A O 1
ATOM 1557 N N . ASN A 1 195 ? 5.549 1.979 7.121 1.00 95.56 195 ASN A N 1
ATOM 1558 C CA . ASN A 1 195 ? 4.351 1.186 6.849 1.00 95.56 195 ASN A CA 1
ATOM 1559 C C . ASN A 1 195 ? 3.176 2.080 6.450 1.00 95.56 195 ASN A C 1
ATOM 1561 O O . ASN A 1 195 ? 2.443 1.744 5.521 1.00 95.56 195 ASN A O 1
ATOM 1565 N N . SER A 1 196 ? 3.038 3.235 7.098 1.00 96.00 196 SER A N 1
ATOM 1566 C CA . SER A 1 196 ? 2.000 4.218 6.792 1.00 96.00 196 SER A CA 1
ATOM 1567 C C . SER A 1 196 ? 2.205 4.862 5.431 1.00 96.00 196 SER A C 1
ATOM 1569 O O . SER A 1 196 ? 1.235 5.032 4.693 1.00 96.00 196 SER A O 1
ATOM 1571 N N . GLU A 1 197 ? 3.447 5.175 5.067 1.00 97.44 197 GLU A N 1
ATOM 1572 C CA . GLU A 1 197 ? 3.767 5.698 3.738 1.00 97.44 197 GLU A CA 1
ATOM 1573 C C . GLU A 1 197 ? 3.483 4.654 2.644 1.00 97.44 197 GLU A C 1
ATOM 1575 O O . GLU A 1 197 ? 2.883 4.970 1.615 1.00 97.44 197 GLU A O 1
ATOM 1580 N N . ILE A 1 198 ? 3.847 3.385 2.877 1.00 97.75 198 ILE A N 1
ATOM 1581 C CA . ILE A 1 198 ? 3.549 2.272 1.959 1.00 97.75 198 ILE A CA 1
ATOM 1582 C C . ILE A 1 198 ? 2.037 2.080 1.801 1.00 97.75 198 ILE A C 1
ATOM 1584 O O . ILE A 1 198 ? 1.552 1.940 0.675 1.00 97.75 198 ILE A O 1
ATOM 1588 N N . GLU A 1 199 ? 1.286 2.064 2.906 1.00 97.00 199 GLU A N 1
ATOM 1589 C CA . GLU A 1 199 ? -0.173 1.936 2.886 1.00 97.00 199 GLU A CA 1
ATOM 1590 C C . GLU A 1 199 ? -0.807 3.069 2.072 1.00 97.00 199 GLU A C 1
ATOM 1592 O O . GLU A 1 199 ? -1.623 2.809 1.183 1.00 97.00 199 GLU A O 1
ATOM 1597 N N . ALA A 1 200 ? -0.369 4.309 2.307 1.00 98.12 200 ALA A N 1
ATOM 1598 C CA . ALA A 1 200 ? -0.855 5.478 1.592 1.00 98.12 200 ALA A CA 1
ATOM 1599 C C . ALA A 1 200 ? -0.554 5.413 0.090 1.00 98.12 200 ALA A C 1
ATOM 1601 O O . ALA A 1 200 ? -1.453 5.645 -0.719 1.00 98.12 200 ALA A O 1
ATOM 1602 N N . ALA A 1 201 ? 0.661 5.018 -0.305 1.00 98.19 201 ALA A N 1
ATOM 1603 C CA . ALA A 1 201 ? 1.013 4.845 -1.713 1.00 98.19 201 ALA A CA 1
ATOM 1604 C C . ALA A 1 201 ? 0.063 3.856 -2.417 1.00 98.19 201 ALA A C 1
ATOM 1606 O O . ALA A 1 201 ? -0.478 4.150 -3.485 1.00 98.19 201 ALA A O 1
ATOM 1607 N N . TRP A 1 202 ? -0.205 2.702 -1.798 1.00 97.88 202 TRP A N 1
ATOM 1608 C CA . TRP A 1 202 ? -1.125 1.702 -2.347 1.00 97.88 202 TRP A CA 1
ATOM 1609 C C . TRP A 1 202 ? -2.591 2.138 -2.351 1.00 97.88 202 TRP A C 1
ATOM 1611 O O . TRP A 1 202 ? -3.346 1.723 -3.240 1.00 97.88 202 TRP A O 1
ATOM 1621 N N . ALA A 1 203 ? -3.013 2.926 -1.365 1.00 97.50 203 ALA A N 1
ATOM 1622 C CA . ALA A 1 203 ? -4.363 3.468 -1.302 1.00 97.50 203 ALA A CA 1
ATOM 1623 C C . ALA A 1 203 ? -4.602 4.494 -2.418 1.00 97.50 203 ALA A C 1
ATOM 1625 O O . ALA A 1 203 ? -5.610 4.395 -3.120 1.00 97.50 203 ALA A O 1
ATOM 1626 N N . LEU A 1 204 ? -3.641 5.396 -2.654 1.00 97.62 204 LEU A N 1
ATOM 1627 C CA . LEU A 1 204 ? -3.699 6.412 -3.712 1.00 97.62 204 LEU A CA 1
ATOM 1628 C C . LEU A 1 204 ? -3.906 5.806 -5.105 1.00 97.62 204 LEU A C 1
ATOM 1630 O O . LEU A 1 204 ? -4.640 6.357 -5.921 1.00 97.62 204 LEU A O 1
ATOM 1634 N N . ALA A 1 205 ? -3.360 4.613 -5.358 1.00 96.62 205 ALA A N 1
ATOM 1635 C CA . ALA A 1 205 ? -3.529 3.912 -6.631 1.00 96.62 205 ALA A CA 1
ATOM 1636 C C . ALA A 1 205 ? -4.986 3.544 -6.982 1.00 96.62 205 ALA A C 1
ATOM 1638 O O . ALA A 1 205 ? -5.254 3.124 -8.108 1.00 96.62 205 ALA A O 1
ATOM 1639 N N . ARG A 1 206 ? -5.918 3.647 -6.026 1.00 95.50 206 ARG A N 1
ATOM 1640 C CA . ARG A 1 206 ? -7.342 3.317 -6.198 1.00 95.50 206 ARG A CA 1
ATOM 1641 C C . ARG A 1 206 ? -8.203 4.532 -6.544 1.00 95.50 206 ARG A C 1
ATOM 1643 O O . ARG A 1 206 ? -9.369 4.346 -6.887 1.00 95.50 206 ARG A O 1
ATOM 1650 N N . PHE A 1 207 ? -7.665 5.742 -6.413 1.00 95.44 207 PHE A N 1
ATOM 1651 C CA . PHE A 1 207 ? -8.417 6.970 -6.648 1.00 95.44 207 PHE A CA 1
ATOM 1652 C C . PHE A 1 207 ? -8.533 7.285 -8.138 1.00 95.44 207 PHE A C 1
ATOM 1654 O O . PHE A 1 207 ? -7.608 6.969 -8.893 1.00 95.44 207 PHE A O 1
ATOM 1661 N N . PRO A 1 208 ? -9.656 7.897 -8.562 1.00 93.38 208 PRO A N 1
ATOM 1662 C CA . PRO A 1 208 ? -9.828 8.348 -9.934 1.00 93.38 208 PRO A CA 1
ATOM 1663 C C . PRO A 1 208 ? -8.806 9.435 -10.295 1.00 93.38 208 PRO A C 1
ATOM 1665 O O . PRO A 1 208 ? -8.114 9.978 -9.432 1.00 93.38 208 PRO A O 1
ATOM 1668 N N . ARG A 1 209 ? -8.744 9.780 -11.584 1.00 89.38 209 ARG A N 1
ATOM 1669 C CA . ARG A 1 209 ? -7.978 10.942 -12.043 1.00 89.38 209 ARG A CA 1
ATOM 1670 C C . ARG A 1 209 ? -8.500 12.227 -11.422 1.00 89.38 209 ARG A C 1
ATOM 1672 O O . ARG A 1 209 ? -9.687 12.530 -11.539 1.00 89.38 209 ARG A O 1
ATOM 1679 N N . GLU A 1 210 ? -7.588 13.006 -10.865 1.00 88.44 210 GLU A N 1
ATOM 1680 C CA . GLU A 1 210 ? -7.865 14.337 -10.348 1.00 88.44 210 GLU A CA 1
ATOM 1681 C C . GLU A 1 210 ? -6.687 15.261 -10.652 1.00 88.44 210 GLU A C 1
ATOM 1683 O O . GLU A 1 210 ? -5.545 14.984 -10.283 1.00 88.44 210 GLU A O 1
ATOM 1688 N N . LEU A 1 211 ? -6.968 16.363 -11.346 1.00 84.50 211 LEU A N 1
ATOM 1689 C CA . LEU A 1 211 ? -5.950 17.341 -11.714 1.00 84.50 211 LEU A CA 1
ATOM 1690 C C . LEU A 1 211 ? -5.538 18.186 -10.506 1.00 84.50 211 LEU A C 1
ATOM 1692 O O . LEU A 1 211 ? -6.352 18.527 -9.643 1.00 84.50 211 LEU A O 1
ATOM 1696 N N . GLU A 1 212 ? -4.264 18.556 -10.472 1.00 79.06 212 GLU A N 1
ATOM 1697 C CA . GLU A 1 212 ? -3.749 19.541 -9.531 1.00 79.06 212 GLU A CA 1
ATOM 1698 C C . GLU A 1 212 ? -4.446 20.898 -9.746 1.00 79.06 212 GLU A C 1
ATOM 1700 O O . GLU A 1 212 ? -4.568 21.351 -10.886 1.00 79.06 212 GLU A O 1
ATOM 1705 N N . PRO A 1 213 ? -4.862 21.617 -8.684 1.00 70.69 213 PRO A N 1
ATOM 1706 C CA . PRO A 1 213 ? -5.586 22.884 -8.832 1.00 70.69 213 PRO A CA 1
ATOM 1707 C C . PRO A 1 213 ? -4.807 23.980 -9.581 1.00 70.69 213 PRO A C 1
ATOM 1709 O O . PRO A 1 213 ? -5.409 24.932 -10.069 1.00 70.69 213 PRO A O 1
ATOM 1712 N N . HIS A 1 214 ? -3.475 23.868 -9.641 1.00 67.94 214 HIS A N 1
ATOM 1713 C CA . HIS A 1 214 ? -2.572 24.849 -10.256 1.00 67.94 214 HIS A CA 1
ATOM 1714 C C . HIS A 1 214 ? -1.570 24.214 -11.239 1.00 67.94 214 HIS A C 1
ATOM 1716 O O . HIS A 1 214 ? -0.532 24.818 -11.512 1.00 67.94 214 HIS A O 1
ATOM 1722 N N . GLY A 1 215 ? -1.821 23.000 -11.743 1.00 64.56 215 GLY A N 1
ATOM 1723 C CA . GLY A 1 215 ? -0.868 22.313 -12.617 1.00 64.56 215 GLY A CA 1
ATOM 1724 C C . GLY A 1 215 ? -1.516 21.380 -13.633 1.00 64.56 215 GLY A C 1
ATOM 1725 O O . GLY A 1 215 ? -2.629 20.905 -13.444 1.00 64.56 215 GLY A O 1
ATOM 1726 N N . ASP A 1 216 ? -0.768 21.066 -14.688 1.00 65.88 216 ASP A N 1
ATOM 1727 C CA . ASP A 1 216 ? -1.218 20.209 -15.797 1.00 65.88 216 ASP A CA 1
ATOM 1728 C C . ASP A 1 216 ? -1.082 18.697 -15.490 1.00 65.88 216 ASP A C 1
ATOM 1730 O O . ASP A 1 216 ? -1.035 17.860 -16.392 1.00 65.88 216 ASP A O 1
ATOM 1734 N N . GLY A 1 217 ? -0.954 18.328 -14.211 1.00 81.81 217 GLY A N 1
ATOM 1735 C CA . GLY A 1 217 ? -0.660 16.967 -13.756 1.00 81.81 217 GLY A CA 1
ATOM 1736 C C . GLY A 1 217 ? -1.734 16.390 -12.839 1.00 81.81 217 GLY A C 1
ATOM 1737 O O . GLY A 1 217 ? -2.472 17.120 -12.187 1.00 81.81 217 GLY A O 1
ATOM 1738 N N . ASP A 1 218 ? -1.799 15.062 -12.775 1.00 92.06 218 ASP A N 1
ATOM 1739 C CA . ASP A 1 218 ? -2.658 14.343 -11.831 1.00 92.06 218 ASP A CA 1
ATOM 1740 C C . ASP A 1 218 ? -2.048 14.337 -10.417 1.00 92.06 218 ASP A C 1
ATOM 1742 O O . ASP A 1 218 ? -0.851 14.063 -10.268 1.00 92.06 218 ASP A O 1
ATOM 1746 N N . LYS A 1 219 ? -2.866 14.597 -9.390 1.00 91.81 219 LYS A N 1
ATOM 1747 C CA . LYS A 1 219 ? -2.451 14.674 -7.977 1.00 91.81 219 LYS A CA 1
ATOM 1748 C C . LYS A 1 219 ? -1.752 13.405 -7.490 1.00 91.81 219 LYS A C 1
ATOM 1750 O O . LYS A 1 219 ? -0.695 13.463 -6.855 1.00 91.81 219 LYS A O 1
ATOM 1755 N N . THR A 1 220 ? -2.317 12.237 -7.803 1.00 95.00 220 THR A N 1
ATOM 1756 C CA . THR A 1 220 ? -1.762 10.941 -7.390 1.00 95.00 220 THR A CA 1
ATOM 1757 C C . THR A 1 220 ? -0.436 10.688 -8.088 1.00 95.00 220 THR A C 1
ATOM 1759 O O . THR A 1 220 ? 0.549 10.321 -7.443 1.00 95.00 220 THR A O 1
ATOM 1762 N N . VAL A 1 221 ? -0.374 10.932 -9.399 1.00 95.56 221 VAL A N 1
ATOM 1763 C CA . VAL A 1 221 ? 0.871 10.767 -10.159 1.00 95.56 221 VAL A CA 1
ATOM 1764 C C . VAL A 1 221 ? 1.959 11.710 -9.647 1.00 95.56 221 VAL A C 1
ATOM 1766 O O . VAL A 1 221 ? 3.097 11.275 -9.478 1.00 95.56 221 VAL A O 1
ATOM 1769 N N . ALA A 1 222 ? 1.628 12.970 -9.358 1.00 94.44 222 ALA A N 1
ATOM 1770 C CA . ALA A 1 222 ? 2.570 13.949 -8.825 1.00 94.44 222 ALA A CA 1
ATOM 1771 C C . ALA A 1 222 ? 3.133 13.518 -7.460 1.00 94.44 222 ALA A C 1
ATOM 1773 O O . ALA A 1 222 ? 4.351 13.542 -7.261 1.00 94.44 222 ALA A O 1
ATOM 1774 N N . ALA A 1 223 ? 2.275 13.051 -6.548 1.00 95.38 223 ALA A N 1
ATOM 1775 C CA . ALA A 1 223 ? 2.691 12.572 -5.233 1.00 95.38 223 ALA A CA 1
ATOM 1776 C C . ALA A 1 223 ? 3.601 11.334 -5.321 1.00 95.38 223 ALA A C 1
ATOM 1778 O O . ALA A 1 223 ? 4.684 11.319 -4.736 1.00 95.38 223 ALA A O 1
ATOM 1779 N N . LEU A 1 224 ? 3.221 10.322 -6.109 1.00 97.62 224 LEU A N 1
ATOM 1780 C CA . LEU A 1 224 ? 4.037 9.114 -6.289 1.00 97.62 224 LEU A CA 1
ATOM 1781 C C . LEU A 1 224 ? 5.353 9.417 -7.025 1.00 97.62 224 LEU A C 1
ATOM 1783 O O . LEU A 1 224 ? 6.398 8.864 -6.680 1.00 97.62 224 LEU A O 1
ATOM 1787 N N . LYS A 1 225 ? 5.341 10.339 -7.997 1.00 96.69 225 LYS A N 1
ATOM 1788 C CA . LYS A 1 225 ? 6.549 10.828 -8.679 1.00 96.69 225 LYS A CA 1
ATOM 1789 C C . LYS A 1 225 ? 7.521 11.478 -7.697 1.00 96.69 225 LYS A C 1
ATOM 1791 O O . LYS A 1 225 ? 8.717 11.206 -7.783 1.00 96.69 225 LYS A O 1
ATOM 1796 N N . HIS A 1 226 ? 7.027 12.296 -6.768 1.00 95.44 226 HIS A N 1
ATOM 1797 C CA . HIS A 1 226 ? 7.854 12.930 -5.741 1.00 95.44 226 HIS A CA 1
ATOM 1798 C C . HIS A 1 226 ? 8.589 11.888 -4.886 1.00 95.44 226 HIS A C 1
ATOM 1800 O O . HIS A 1 226 ? 9.812 11.953 -4.764 1.00 95.44 226 HIS A O 1
ATOM 1806 N N . VAL A 1 227 ? 7.868 10.871 -4.398 1.00 97.00 227 VAL A N 1
ATOM 1807 C CA . VAL A 1 227 ? 8.439 9.745 -3.633 1.00 97.00 227 VAL A CA 1
ATOM 1808 C C . VAL A 1 227 ? 9.482 8.978 -4.449 1.00 97.00 227 VAL A C 1
ATOM 1810 O O . VAL A 1 227 ? 10.536 8.604 -3.946 1.00 97.00 227 VAL A O 1
ATOM 1813 N N . LEU A 1 228 ? 9.224 8.734 -5.735 1.00 96.69 228 LEU A N 1
ATOM 1814 C CA . LEU A 1 228 ? 10.143 7.981 -6.590 1.00 96.69 228 LEU A CA 1
ATOM 1815 C C . LEU A 1 228 ? 11.416 8.748 -6.948 1.00 96.69 228 LEU A C 1
ATOM 1817 O O . LEU A 1 228 ? 12.480 8.132 -7.066 1.00 96.69 228 LEU A O 1
ATOM 1821 N N . ILE A 1 229 ? 11.327 10.062 -7.152 1.00 94.88 229 ILE A N 1
ATOM 1822 C CA . ILE A 1 229 ? 12.497 10.908 -7.409 1.00 94.88 229 ILE A CA 1
ATOM 1823 C C . ILE A 1 229 ? 13.319 11.039 -6.130 1.00 94.88 229 ILE A C 1
ATOM 1825 O O . ILE A 1 229 ? 14.535 10.822 -6.197 1.00 94.88 229 ILE A O 1
ATOM 1829 N N . ASP A 1 230 ? 12.638 11.286 -5.005 1.00 92.94 230 ASP A N 1
ATOM 1830 C CA . ASP A 1 230 ? 13.205 11.436 -3.664 1.00 92.94 230 ASP A CA 1
ATOM 1831 C C . ASP A 1 230 ? 14.340 12.478 -3.636 1.00 92.94 230 ASP A C 1
ATOM 1833 O O . ASP A 1 230 ? 15.504 12.129 -3.411 1.00 92.94 230 ASP A O 1
ATOM 1837 N N . PRO A 1 231 ? 14.041 13.753 -3.967 1.00 87.31 231 PRO A N 1
ATOM 1838 C CA . PRO A 1 231 ? 15.062 14.794 -4.093 1.00 87.31 231 PRO A CA 1
ATOM 1839 C C . PRO A 1 231 ? 15.785 15.057 -2.765 1.00 87.31 231 PRO A C 1
ATOM 1841 O O . PRO A 1 231 ? 17.000 15.266 -2.762 1.00 87.31 231 PRO A O 1
ATOM 1844 N N . ASP A 1 232 ? 15.055 14.963 -1.653 1.00 87.94 232 ASP A N 1
ATOM 1845 C CA . ASP A 1 232 ? 15.548 15.237 -0.302 1.00 87.94 232 ASP A CA 1
ATOM 1846 C C . ASP A 1 232 ? 16.164 14.003 0.382 1.00 87.94 232 ASP A C 1
ATOM 1848 O O . ASP A 1 232 ? 16.747 14.123 1.459 1.00 87.94 232 ASP A O 1
ATOM 1852 N N . LYS A 1 233 ? 16.097 12.822 -0.257 1.00 86.19 233 LYS A N 1
ATOM 1853 C CA . LYS A 1 233 ? 16.593 11.532 0.263 1.00 86.19 233 LYS A CA 1
ATOM 1854 C C . LYS A 1 233 ? 15.967 11.138 1.604 1.00 86.19 233 LYS A C 1
ATOM 1856 O O . LYS A 1 233 ? 16.661 10.650 2.498 1.00 86.19 233 LYS A O 1
ATOM 1861 N N . THR A 1 234 ? 14.668 11.365 1.741 1.00 88.81 234 THR A N 1
ATOM 1862 C CA . THR A 1 234 ? 13.910 11.112 2.973 1.00 88.81 234 THR A CA 1
ATOM 1863 C C . THR A 1 234 ? 13.211 9.759 2.958 1.00 88.81 234 THR A C 1
ATOM 1865 O O . THR A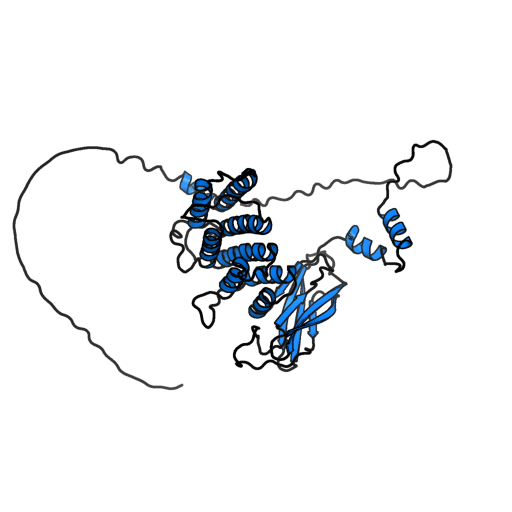 1 234 ? 12.947 9.207 4.022 1.00 88.81 234 THR A O 1
ATOM 1868 N N . TYR A 1 235 ? 12.937 9.197 1.777 1.00 93.19 235 TYR A N 1
ATOM 1869 C CA . TYR A 1 235 ? 12.144 7.975 1.654 1.00 93.19 235 TYR A CA 1
ATOM 1870 C C . TYR A 1 235 ? 12.986 6.692 1.701 1.00 93.19 235 TYR A C 1
ATOM 1872 O O . TYR A 1 235 ? 13.955 6.517 0.957 1.00 93.19 235 TYR A O 1
ATOM 1880 N N . ASP A 1 236 ? 12.549 5.724 2.515 1.00 94.81 236 ASP A N 1
ATOM 1881 C CA . ASP A 1 236 ? 13.093 4.362 2.504 1.00 94.81 236 ASP A CA 1
ATOM 1882 C C . ASP A 1 236 ? 12.812 3.678 1.152 1.00 94.81 236 ASP A C 1
ATOM 1884 O O . ASP A 1 236 ? 11.773 3.875 0.512 1.00 94.81 236 ASP A O 1
ATOM 1888 N N . PHE A 1 237 ? 13.737 2.827 0.704 1.00 93.94 237 PHE A N 1
ATOM 1889 C CA . PHE A 1 237 ? 13.620 2.144 -0.586 1.00 93.94 237 PHE A CA 1
ATOM 1890 C C . PHE A 1 237 ? 12.335 1.307 -0.711 1.00 93.94 237 PHE A C 1
ATOM 1892 O O . PHE A 1 237 ? 11.812 1.169 -1.813 1.00 93.94 237 PHE A O 1
ATOM 1899 N N . ARG A 1 238 ? 11.783 0.782 0.392 1.00 96.88 238 ARG A N 1
ATOM 1900 C CA . ARG A 1 238 ? 10.518 0.028 0.397 1.00 96.88 238 ARG A CA 1
ATOM 1901 C C . ARG A 1 238 ? 9.321 0.908 0.052 1.00 96.88 238 ARG A C 1
ATOM 1903 O O . ARG A 1 238 ? 8.448 0.461 -0.689 1.00 96.88 238 ARG A O 1
ATOM 1910 N N . VAL A 1 239 ? 9.310 2.153 0.527 1.00 97.88 239 VAL A N 1
ATOM 1911 C CA . VAL A 1 239 ? 8.278 3.149 0.196 1.00 97.88 239 VAL A CA 1
ATOM 1912 C C . VAL A 1 239 ? 8.345 3.480 -1.287 1.00 97.88 239 VAL A C 1
ATOM 1914 O O . VAL A 1 239 ? 7.336 3.470 -1.986 1.00 97.88 239 VAL A O 1
ATOM 1917 N N . ARG A 1 240 ? 9.559 3.677 -1.805 1.00 97.69 240 ARG A N 1
ATOM 1918 C CA . ARG A 1 240 ? 9.795 3.960 -3.226 1.00 97.69 240 ARG A CA 1
ATOM 1919 C C . ARG A 1 240 ? 9.408 2.781 -4.114 1.00 97.69 240 ARG A C 1
ATOM 1921 O O . ARG A 1 240 ? 8.779 2.976 -5.151 1.00 97.69 240 ARG A O 1
ATOM 1928 N N . ASN A 1 241 ? 9.706 1.556 -3.688 1.00 97.75 241 ASN A N 1
ATOM 1929 C CA . ASN A 1 241 ? 9.252 0.349 -4.371 1.00 97.75 241 ASN A CA 1
ATOM 1930 C C . ASN A 1 241 ? 7.718 0.289 -4.405 1.00 97.75 241 ASN A C 1
ATOM 1932 O O . ASN A 1 241 ? 7.146 0.098 -5.477 1.00 97.75 241 ASN A O 1
ATOM 19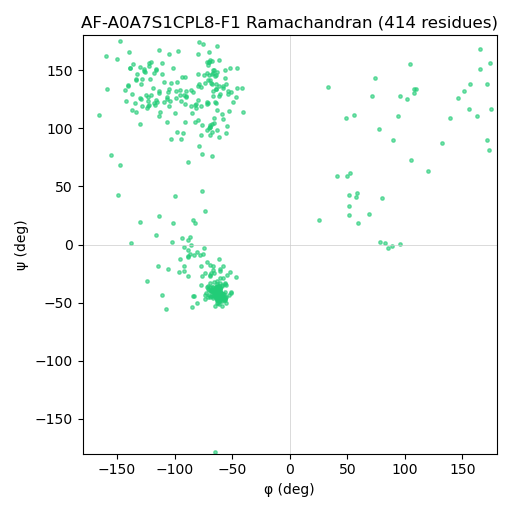36 N N . ALA A 1 242 ? 7.049 0.515 -3.269 1.00 98.38 242 ALA A N 1
ATOM 1937 C CA . ALA A 1 242 ? 5.589 0.562 -3.203 1.00 98.38 242 ALA A CA 1
ATOM 1938 C C . ALA A 1 242 ? 5.008 1.651 -4.117 1.00 98.38 242 ALA A C 1
ATOM 1940 O O . ALA A 1 242 ? 4.067 1.378 -4.857 1.00 98.38 242 ALA A O 1
ATOM 1941 N N . ALA A 1 243 ? 5.607 2.845 -4.148 1.00 98.50 243 ALA A N 1
ATOM 1942 C CA . ALA A 1 243 ? 5.188 3.935 -5.024 1.00 98.50 243 ALA A CA 1
ATOM 1943 C C . ALA A 1 243 ? 5.311 3.583 -6.518 1.00 98.50 243 ALA A C 1
ATOM 1945 O O . ALA A 1 243 ? 4.439 3.953 -7.304 1.00 98.50 243 ALA A O 1
ATOM 1946 N N . ALA A 1 244 ? 6.343 2.828 -6.917 1.00 98.56 244 ALA A N 1
ATOM 1947 C CA . ALA A 1 244 ? 6.512 2.381 -8.302 1.00 98.56 244 ALA A CA 1
ATOM 1948 C C . ALA A 1 244 ? 5.356 1.469 -8.733 1.00 98.56 244 ALA A C 1
ATOM 1950 O O . ALA A 1 244 ? 4.716 1.708 -9.759 1.00 98.56 244 ALA A O 1
ATOM 1951 N N . PHE A 1 245 ? 5.054 0.450 -7.925 1.00 98.62 245 PHE A N 1
ATOM 1952 C CA . PHE A 1 245 ? 3.960 -0.478 -8.210 1.00 98.62 245 PHE A CA 1
ATOM 1953 C C . PHE A 1 245 ? 2.582 0.179 -8.076 1.00 98.62 245 PHE A C 1
ATOM 1955 O O . PHE A 1 245 ? 1.693 -0.083 -8.886 1.00 98.62 245 PHE A O 1
ATOM 1962 N N . ALA A 1 246 ? 2.404 1.078 -7.106 1.00 98.56 246 ALA A N 1
ATOM 1963 C CA . ALA A 1 246 ? 1.194 1.876 -6.969 1.00 98.56 246 ALA A CA 1
ATOM 1964 C C . ALA A 1 246 ? 0.931 2.711 -8.230 1.00 98.56 246 ALA A C 1
ATOM 1966 O O . ALA A 1 246 ? -0.189 2.712 -8.739 1.00 98.56 246 ALA A O 1
ATOM 1967 N N . LEU A 1 247 ? 1.964 3.350 -8.788 1.00 98.25 247 LEU A N 1
ATOM 1968 C CA . LEU A 1 247 ? 1.845 4.142 -10.009 1.00 98.25 247 LEU A CA 1
ATOM 1969 C C . LEU A 1 247 ? 1.525 3.275 -11.235 1.00 98.25 247 LEU A C 1
ATOM 1971 O O . LEU A 1 247 ? 0.694 3.659 -12.058 1.00 98.25 247 LEU A O 1
ATOM 1975 N N . ALA A 1 248 ? 2.132 2.090 -11.339 1.00 97.56 248 ALA A N 1
ATOM 1976 C CA . ALA A 1 248 ? 1.807 1.129 -12.392 1.00 97.56 248 ALA A CA 1
ATOM 1977 C C . ALA A 1 248 ? 0.347 0.663 -12.304 1.00 97.56 248 ALA A C 1
ATOM 1979 O O . ALA A 1 248 ? -0.378 0.685 -13.299 1.00 97.56 248 ALA A O 1
ATOM 1980 N N . LYS A 1 249 ? -0.112 0.315 -11.098 1.00 97.00 249 LYS A N 1
ATOM 1981 C CA . LYS A 1 249 ? -1.497 -0.084 -10.835 1.00 97.00 249 LYS A CA 1
ATOM 1982 C C . LYS A 1 249 ? -2.485 1.037 -11.150 1.00 97.00 249 LYS A C 1
ATOM 1984 O O . LYS A 1 249 ? -3.495 0.783 -11.806 1.00 97.00 249 LYS A O 1
ATOM 1989 N N . TRP A 1 250 ? -2.178 2.261 -10.723 1.00 96.62 250 TRP A N 1
ATOM 1990 C CA . TRP A 1 250 ? -2.978 3.441 -11.033 1.00 96.62 250 TRP A CA 1
ATOM 1991 C C . TRP A 1 250 ? -3.073 3.654 -12.546 1.00 96.62 250 TRP A C 1
ATOM 1993 O O . TRP A 1 250 ? -4.168 3.839 -13.071 1.00 96.62 250 TRP A O 1
ATOM 2003 N N . GLN A 1 251 ? -1.955 3.553 -13.274 1.00 94.31 251 GLN A N 1
ATOM 2004 C CA . GLN A 1 251 ? -1.957 3.695 -14.730 1.00 94.31 251 GLN A CA 1
ATOM 2005 C C . GLN A 1 251 ? -2.811 2.623 -15.412 1.00 94.31 251 GLN A C 1
ATOM 2007 O O . GLN A 1 251 ? -3.564 2.960 -16.321 1.00 94.31 251 GLN A O 1
ATOM 2012 N N . SER A 1 252 ? -2.720 1.361 -14.984 1.00 93.44 252 SER A N 1
ATOM 2013 C CA . SER A 1 252 ? -3.537 0.271 -15.535 1.00 93.44 252 SER A CA 1
ATOM 2014 C C . SER A 1 252 ? -5.033 0.500 -15.310 1.00 93.44 252 SER A C 1
ATOM 2016 O O . SER A 1 252 ? -5.834 0.270 -16.210 1.00 93.44 252 SER A O 1
ATOM 2018 N N . ALA A 1 253 ? -5.420 1.005 -14.133 1.00 92.75 253 ALA A N 1
ATOM 2019 C CA . ALA A 1 253 ? -6.812 1.346 -13.830 1.00 92.75 253 ALA A CA 1
ATOM 2020 C C . ALA A 1 253 ? -7.350 2.505 -14.692 1.00 92.75 253 ALA A C 1
ATOM 2022 O O . ALA A 1 253 ? -8.553 2.594 -14.924 1.00 92.75 253 ALA A O 1
ATOM 2023 N N . HIS A 1 254 ? -6.459 3.364 -15.192 1.00 90.19 254 HIS A N 1
ATOM 2024 C CA . HIS A 1 254 ? -6.779 4.523 -16.028 1.00 90.19 254 HIS A CA 1
ATOM 2025 C C . HIS A 1 254 ? -6.255 4.387 -17.461 1.00 90.19 254 HIS A C 1
ATOM 2027 O O . HIS A 1 254 ? -5.979 5.399 -18.120 1.00 90.19 254 HIS A O 1
ATOM 2033 N N . ALA A 1 255 ? -6.054 3.154 -17.923 1.00 86.88 255 ALA A N 1
ATOM 2034 C CA . ALA A 1 255 ? -5.587 2.893 -19.269 1.00 86.88 255 ALA A CA 1
ATOM 2035 C C . ALA A 1 255 ? -6.668 3.291 -20.291 1.00 86.88 255 ALA A C 1
ATOM 2037 O O . ALA A 1 255 ? -7.851 3.009 -20.074 1.00 86.88 255 ALA A O 1
ATOM 2038 N N . PRO A 1 256 ? -6.293 3.935 -21.410 1.00 77.56 256 PRO A N 1
ATOM 2039 C CA . PRO A 1 256 ? -7.238 4.239 -22.476 1.00 77.56 256 PRO A CA 1
ATOM 2040 C C . PRO A 1 256 ? -7.849 2.961 -23.082 1.00 77.56 256 PRO A C 1
ATOM 2042 O O . PRO A 1 256 ? -7.290 1.862 -22.998 1.00 77.56 256 PRO A O 1
ATOM 2045 N N . LEU A 1 257 ? -9.008 3.117 -23.726 1.00 71.62 257 LEU A N 1
ATOM 2046 C CA . LEU A 1 257 ? -9.698 2.077 -24.505 1.00 71.62 257 LEU A CA 1
ATOM 2047 C C . LEU A 1 257 ? -9.026 1.854 -25.875 1.00 71.62 257 LEU A C 1
ATOM 2049 O O . LEU A 1 257 ? -9.692 1.862 -26.902 1.00 71.62 257 LEU A O 1
ATOM 2053 N N . THR A 1 258 ? -7.700 1.745 -25.907 1.00 62.81 258 THR A N 1
ATOM 2054 C CA . THR A 1 258 ? -6.931 1.457 -27.126 1.00 62.81 258 THR A CA 1
ATOM 2055 C C . THR A 1 258 ? -6.464 0.009 -27.103 1.00 62.81 258 THR A C 1
ATOM 2057 O O . THR A 1 258 ? -5.921 -0.438 -26.087 1.00 62.81 258 THR A O 1
ATOM 2060 N N . ASP A 1 259 ? -6.627 -0.694 -28.222 1.00 57.34 259 ASP A N 1
ATOM 2061 C CA . ASP A 1 259 ? -6.060 -2.027 -28.417 1.00 57.34 259 ASP A CA 1
ATOM 2062 C C . ASP A 1 259 ? -4.521 -1.953 -28.440 1.00 57.34 259 ASP A C 1
ATOM 2064 O O . ASP A 1 259 ? -3.930 -0.930 -28.796 1.00 57.34 259 ASP A O 1
ATOM 2068 N N . GLY A 1 260 ? -3.849 -3.026 -28.006 1.00 55.44 260 GLY A N 1
ATOM 2069 C CA . GLY A 1 260 ? -2.408 -3.027 -27.704 1.00 55.44 260 GLY A CA 1
ATOM 2070 C C . GLY A 1 260 ? -1.465 -2.631 -28.853 1.00 55.44 260 GLY A C 1
ATOM 2071 O O . GLY A 1 260 ? -0.325 -2.257 -28.572 1.00 55.44 260 GLY A O 1
ATOM 2072 N N . ASP A 1 261 ? -1.931 -2.677 -30.106 1.00 52.22 261 ASP A N 1
ATOM 2073 C CA . ASP A 1 261 ? -1.166 -2.283 -31.298 1.00 52.22 261 ASP A CA 1
ATOM 2074 C C . ASP A 1 261 ? -1.296 -0.772 -31.628 1.00 52.22 261 ASP A C 1
ATOM 2076 O O . ASP A 1 261 ? -0.337 -0.195 -32.133 1.00 52.22 261 ASP A O 1
ATOM 2080 N N . ASP A 1 262 ? -2.396 -0.097 -31.252 1.00 51.50 262 ASP A N 1
ATOM 2081 C CA . ASP A 1 262 ? -2.603 1.355 -31.466 1.00 51.50 262 ASP A CA 1
ATOM 2082 C C . ASP A 1 262 ? -2.014 2.222 -30.337 1.00 51.50 262 ASP A C 1
ATOM 2084 O O . ASP A 1 262 ? -1.925 3.447 -30.441 1.00 51.50 262 ASP A O 1
ATOM 2088 N N . ALA A 1 263 ? -1.552 1.599 -29.248 1.00 53.66 263 ALA A N 1
ATOM 2089 C CA . ALA A 1 263 ? -0.817 2.252 -28.160 1.00 53.66 263 ALA A CA 1
ATOM 2090 C C . ALA A 1 263 ? 0.630 2.621 -28.562 1.00 53.66 263 ALA A C 1
ATOM 2092 O O . ALA A 1 263 ? 1.546 2.612 -27.729 1.00 53.66 263 ALA A O 1
ATOM 2093 N N . GLU A 1 264 ? 0.863 2.872 -29.853 1.00 51.62 264 GLU A N 1
ATOM 2094 C CA . GLU A 1 264 ? 2.196 3.034 -30.415 1.00 51.62 264 GLU A CA 1
ATOM 2095 C C . GLU A 1 264 ? 2.865 4.327 -29.937 1.00 51.62 264 GLU A C 1
ATOM 2097 O O . GLU A 1 264 ? 4.083 4.344 -29.743 1.00 51.62 264 GLU A O 1
ATOM 2102 N N . GLU A 1 265 ? 2.067 5.340 -29.603 1.00 54.69 265 GLU A N 1
ATOM 2103 C CA . GLU A 1 265 ? 2.513 6.550 -28.929 1.00 54.69 265 GLU A CA 1
ATOM 2104 C C . GLU A 1 265 ? 2.051 6.543 -27.467 1.00 54.69 265 GLU A C 1
ATOM 2106 O O . GLU A 1 265 ? 0.868 6.390 -27.155 1.00 54.69 265 GLU A O 1
ATOM 2111 N N . VAL A 1 266 ? 2.996 6.736 -26.542 1.00 58.28 266 VAL A N 1
ATOM 2112 C CA . VAL A 1 266 ? 2.702 7.082 -25.143 1.00 58.28 266 VAL A CA 1
ATOM 2113 C C . VAL A 1 266 ? 2.111 8.491 -25.151 1.00 58.28 266 VAL A C 1
ATOM 2115 O O . VAL A 1 266 ? 2.798 9.469 -24.865 1.00 58.28 266 VAL A O 1
ATOM 2118 N N . GLY A 1 267 ? 0.846 8.599 -25.549 1.00 60.66 267 GLY A N 1
ATOM 2119 C CA . GLY A 1 267 ? 0.135 9.864 -25.627 1.00 60.66 267 GLY A CA 1
ATOM 2120 C C . GLY A 1 267 ? -0.047 10.501 -24.249 1.00 60.66 267 GLY A C 1
ATOM 2121 O O . GLY A 1 267 ? 0.352 9.966 -23.206 1.00 60.66 267 GLY A O 1
ATOM 2122 N N . GLU A 1 268 ? -0.722 11.647 -24.224 1.00 63.88 268 GLU A N 1
ATOM 2123 C CA . GLU A 1 268 ? -1.064 12.379 -22.996 1.00 63.88 268 GLU A CA 1
ATOM 2124 C C . GLU A 1 268 ? -1.764 11.494 -21.945 1.00 63.88 268 GLU A C 1
ATOM 2126 O O . GLU A 1 268 ? -1.651 11.732 -20.746 1.00 63.88 268 GLU A O 1
ATOM 2131 N N . THR A 1 269 ? -2.410 10.407 -22.369 1.00 77.38 269 THR A N 1
ATOM 2132 C CA . THR A 1 269 ? -3.170 9.480 -21.526 1.00 77.38 269 THR A CA 1
ATOM 2133 C C . THR A 1 269 ? -2.322 8.497 -20.708 1.00 77.38 269 THR A C 1
ATOM 2135 O O . THR A 1 269 ? -2.819 7.989 -19.704 1.00 77.38 269 THR A O 1
ATOM 2138 N N . TRP A 1 270 ? -1.051 8.253 -21.039 1.00 88.19 270 TRP A N 1
ATOM 2139 C CA . TRP A 1 270 ? -0.187 7.270 -20.355 1.00 88.19 270 TRP A CA 1
ATOM 2140 C C . TRP A 1 270 ? 0.775 7.904 -19.334 1.00 88.19 270 TRP A C 1
ATOM 2142 O O . TRP A 1 270 ? 1.952 7.546 -19.251 1.00 88.19 270 TRP A O 1
ATOM 2152 N N . VAL A 1 271 ? 0.288 8.877 -18.558 1.00 91.12 271 VAL A N 1
ATOM 2153 C CA . VAL A 1 271 ? 1.107 9.713 -17.658 1.00 91.12 271 VAL A CA 1
ATOM 2154 C C . VAL A 1 271 ? 1.908 8.896 -16.638 1.00 91.12 271 VAL A C 1
ATOM 2156 O O . VAL A 1 271 ? 3.086 9.182 -16.412 1.00 91.12 271 VAL A O 1
ATOM 2159 N N . GLY A 1 272 ? 1.308 7.867 -16.036 1.00 94.19 272 GLY A N 1
ATOM 2160 C CA . GLY A 1 272 ? 1.971 7.034 -15.034 1.00 94.19 272 GLY A CA 1
ATOM 2161 C C . GLY A 1 272 ? 3.073 6.162 -15.634 1.00 94.19 272 GLY A C 1
ATOM 2162 O O . GLY A 1 272 ? 4.190 6.146 -15.117 1.00 94.19 272 GLY A O 1
ATOM 2163 N N . LEU A 1 273 ? 2.808 5.515 -16.776 1.00 94.81 273 LEU A N 1
ATOM 2164 C CA . LEU A 1 273 ? 3.820 4.721 -17.489 1.00 94.81 273 LEU A CA 1
ATOM 2165 C C . LEU A 1 273 ? 4.981 5.601 -17.967 1.00 94.81 273 LEU A C 1
ATOM 2167 O O . LEU A 1 273 ? 6.144 5.248 -17.773 1.00 94.81 273 LEU A O 1
ATOM 2171 N N . ARG A 1 274 ? 4.667 6.766 -18.548 1.00 93.31 274 ARG A N 1
ATOM 2172 C CA . ARG A 1 274 ? 5.669 7.746 -18.976 1.00 93.31 274 ARG A CA 1
ATOM 2173 C C . ARG A 1 274 ? 6.560 8.157 -17.810 1.00 93.31 274 ARG A C 1
ATOM 2175 O O . ARG A 1 274 ? 7.777 8.092 -17.926 1.00 93.31 274 ARG A O 1
ATOM 2182 N N . THR A 1 275 ? 5.957 8.486 -16.671 1.00 95.38 275 THR A N 1
ATOM 2183 C CA . THR A 1 275 ? 6.680 8.882 -15.457 1.00 95.38 275 THR A CA 1
ATOM 2184 C C . THR A 1 275 ? 7.624 7.778 -14.968 1.00 95.38 275 THR A C 1
ATOM 2186 O O . THR A 1 275 ? 8.774 8.063 -14.643 1.00 95.38 275 THR A O 1
ATOM 2189 N N . LEU A 1 276 ? 7.188 6.512 -14.956 1.00 97.44 276 LEU A N 1
ATOM 2190 C CA . LEU A 1 276 ? 8.043 5.384 -14.564 1.00 97.44 276 LEU A CA 1
ATOM 2191 C C . LEU A 1 276 ? 9.256 5.226 -15.498 1.00 97.44 276 LEU A C 1
ATOM 2193 O O . LEU A 1 276 ? 10.384 5.086 -15.020 1.00 97.44 276 LEU A O 1
ATOM 2197 N N . ILE A 1 277 ? 9.038 5.283 -16.817 1.00 95.94 277 ILE A N 1
ATOM 2198 C CA . ILE A 1 277 ? 10.111 5.183 -17.821 1.00 95.94 277 ILE A CA 1
ATOM 2199 C C . ILE A 1 277 ? 11.068 6.376 -17.712 1.00 95.94 277 ILE A C 1
ATOM 2201 O O . ILE A 1 277 ? 12.283 6.181 -17.714 1.00 95.94 277 ILE A O 1
ATOM 2205 N N . GLU A 1 278 ? 10.547 7.598 -17.576 1.00 95.06 278 GLU A N 1
ATOM 2206 C CA . GLU A 1 278 ? 11.341 8.819 -17.396 1.00 95.06 278 GLU A CA 1
ATOM 2207 C C . GLU A 1 278 ? 12.250 8.720 -16.170 1.00 95.06 278 GLU A C 1
ATOM 2209 O O . GLU A 1 278 ? 13.446 8.990 -16.269 1.00 95.06 278 GLU A O 1
ATOM 2214 N N . ILE A 1 279 ? 11.715 8.285 -15.026 1.00 96.38 279 ILE A N 1
ATOM 2215 C CA . ILE A 1 279 ? 12.490 8.118 -13.791 1.00 96.38 279 ILE A CA 1
ATOM 2216 C C . ILE A 1 279 ? 13.558 7.036 -13.966 1.00 96.38 279 ILE A C 1
ATOM 2218 O O . ILE A 1 279 ? 14.705 7.235 -13.555 1.00 96.38 279 ILE A O 1
ATOM 2222 N N . TYR A 1 280 ? 13.218 5.910 -14.603 1.00 96.25 280 TYR A N 1
ATOM 2223 C CA . TYR A 1 280 ? 14.192 4.857 -14.871 1.00 96.25 280 TYR A CA 1
ATOM 2224 C C . TYR A 1 280 ? 15.328 5.371 -15.763 1.00 96.25 280 TYR A C 1
ATOM 2226 O O . TYR A 1 280 ? 16.497 5.178 -15.431 1.00 96.25 280 TYR A O 1
ATOM 2234 N N . LYS A 1 281 ? 15.010 6.058 -16.870 1.00 95.25 281 LYS A N 1
ATOM 2235 C CA . LYS A 1 281 ? 16.017 6.626 -17.779 1.00 95.25 281 LYS A CA 1
ATOM 2236 C C . LYS A 1 281 ? 16.865 7.687 -17.078 1.00 95.25 281 LYS A C 1
ATOM 2238 O O . LYS A 1 281 ? 18.088 7.606 -17.118 1.00 95.25 281 LYS A O 1
ATOM 2243 N N . MET A 1 282 ? 16.248 8.615 -16.350 1.00 94.44 282 MET A N 1
ATOM 2244 C CA . MET A 1 282 ? 16.953 9.646 -15.578 1.00 94.44 282 MET A CA 1
ATOM 2245 C C . MET A 1 282 ? 18.004 9.043 -14.630 1.00 94.44 282 MET A C 1
ATOM 2247 O O . MET A 1 282 ? 19.124 9.547 -14.530 1.00 94.44 282 MET A O 1
ATOM 2251 N N . ARG A 1 283 ? 17.665 7.950 -13.937 1.00 92.19 283 ARG A N 1
ATOM 2252 C CA . ARG A 1 283 ? 18.551 7.330 -12.943 1.00 92.19 283 ARG A CA 1
ATOM 2253 C C . ARG A 1 283 ? 19.578 6.392 -13.565 1.00 92.19 283 ARG A C 1
ATOM 2255 O O . ARG A 1 283 ? 20.759 6.452 -13.210 1.00 92.19 283 ARG A O 1
ATOM 2262 N N . TYR A 1 284 ? 19.150 5.558 -14.505 1.00 92.12 284 TYR A N 1
ATOM 2263 C CA . TYR A 1 284 ? 19.900 4.384 -14.951 1.00 92.12 284 TYR A CA 1
ATOM 2264 C C . TYR A 1 284 ? 20.346 4.441 -16.408 1.00 92.12 284 TYR A C 1
ATOM 2266 O O . TYR A 1 284 ? 20.860 3.439 -16.890 1.00 92.12 284 TYR A O 1
ATOM 2274 N N . PHE A 1 285 ? 20.191 5.571 -17.103 1.00 92.75 285 PHE A N 1
ATOM 2275 C CA . PHE A 1 285 ? 20.760 5.780 -18.436 1.00 92.75 285 PHE A CA 1
ATOM 2276 C C . PHE A 1 285 ? 21.802 6.902 -18.440 1.00 92.75 285 PHE A C 1
ATOM 2278 O O . PHE A 1 285 ? 21.733 7.857 -17.664 1.00 92.75 285 PHE A O 1
ATOM 2285 N N . GLN A 1 286 ? 22.779 6.784 -19.333 1.00 88.38 286 GLN A N 1
ATOM 2286 C CA . GLN A 1 286 ? 23.780 7.797 -19.634 1.00 88.38 286 GLN A CA 1
ATOM 2287 C C . GLN A 1 286 ? 24.081 7.761 -21.138 1.00 88.38 286 GLN A C 1
ATOM 2289 O O . GLN A 1 286 ? 24.254 6.689 -21.704 1.00 88.38 286 GLN A O 1
ATOM 2294 N N . PHE A 1 287 ? 24.100 8.925 -21.797 1.00 87.56 287 PHE A N 1
ATOM 2295 C CA . PHE A 1 287 ? 24.323 9.043 -23.251 1.00 87.56 287 PHE A CA 1
ATOM 2296 C C . PHE A 1 287 ? 23.409 8.150 -24.115 1.00 87.56 287 PHE A C 1
ATOM 2298 O O . PHE A 1 287 ? 23.819 7.669 -25.162 1.00 87.56 287 PHE A O 1
ATOM 2305 N N . GLY A 1 288 ? 22.169 7.912 -23.674 1.00 84.56 288 GLY A N 1
ATOM 2306 C CA . GLY A 1 288 ? 21.213 7.059 -24.391 1.00 84.56 288 GLY A CA 1
ATOM 2307 C C . GLY A 1 288 ? 21.364 5.555 -24.138 1.00 84.56 288 GLY A C 1
ATOM 2308 O O . GLY A 1 288 ? 20.565 4.787 -24.659 1.00 84.56 288 GLY A O 1
ATOM 2309 N N . HIS A 1 289 ? 22.311 5.132 -23.296 1.00 85.44 289 HIS A N 1
ATOM 2310 C CA . HIS A 1 289 ? 22.549 3.724 -22.974 1.00 85.44 289 HIS A CA 1
ATOM 2311 C C . HIS A 1 289 ? 22.328 3.427 -21.481 1.00 85.44 289 HIS A C 1
ATOM 2313 O O . HIS A 1 289 ? 22.588 4.295 -20.641 1.00 85.44 289 HIS A O 1
ATOM 2319 N N . PRO A 1 290 ? 21.857 2.220 -21.114 1.00 87.81 290 PRO A N 1
ATOM 2320 C CA . PRO A 1 290 ? 21.827 1.764 -19.728 1.00 87.81 290 PRO A CA 1
ATOM 2321 C C . PRO A 1 290 ? 23.203 1.859 -19.049 1.00 87.81 290 PRO A C 1
ATOM 2323 O O . PRO A 1 290 ? 24.207 1.397 -19.579 1.00 87.81 290 PRO A O 1
ATOM 2326 N N . LYS A 1 291 ? 23.248 2.420 -17.838 1.00 86.62 291 LYS A N 1
ATOM 2327 C CA . LYS A 1 291 ? 24.450 2.451 -16.997 1.00 86.62 291 LYS A CA 1
ATOM 2328 C C . LYS A 1 291 ? 24.821 1.032 -16.530 1.00 86.62 291 LYS A C 1
ATOM 2330 O O . LYS A 1 291 ? 23.901 0.255 -16.204 1.00 86.62 291 LYS A O 1
ATOM 2335 N N . PRO A 1 292 ? 26.127 0.738 -16.363 1.00 81.88 292 PRO A N 1
ATOM 2336 C CA . PRO A 1 292 ? 26.595 -0.484 -15.717 1.00 81.88 292 PRO A CA 1
ATOM 2337 C C . PRO A 1 292 ? 25.941 -0.705 -14.347 1.00 81.88 292 PRO A C 1
ATOM 2339 O O . PRO A 1 292 ? 25.538 0.238 -13.656 1.00 81.88 292 PRO A O 1
ATOM 2342 N N . LEU A 1 293 ? 25.812 -1.966 -13.943 1.00 81.19 293 LEU A N 1
ATOM 2343 C CA . LEU A 1 293 ? 25.177 -2.347 -12.681 1.00 81.19 293 LEU A CA 1
ATOM 2344 C C . LEU A 1 293 ? 26.142 -2.147 -11.511 1.00 81.19 293 LEU A C 1
ATOM 2346 O O . LEU A 1 293 ? 26.802 -3.077 -11.065 1.00 81.19 293 LEU A O 1
ATOM 2350 N N . LEU A 1 294 ? 26.225 -0.935 -10.973 1.00 72.25 294 LEU A N 1
ATOM 2351 C CA . LEU A 1 294 ? 27.022 -0.696 -9.772 1.00 72.25 294 LEU A CA 1
ATOM 2352 C C . LEU A 1 294 ? 26.235 -1.104 -8.518 1.00 72.25 294 LEU A C 1
ATOM 2354 O O . LEU A 1 294 ? 25.208 -0.515 -8.196 1.00 72.25 294 LEU A O 1
ATOM 2358 N N . PHE A 1 295 ? 26.745 -2.088 -7.775 1.00 71.81 295 PHE A N 1
ATOM 2359 C CA . PHE A 1 295 ? 26.142 -2.596 -6.531 1.00 71.81 295 PHE A CA 1
ATOM 2360 C C . PHE A 1 295 ? 26.523 -1.777 -5.284 1.00 71.81 295 PHE A C 1
ATOM 2362 O O . PHE A 1 295 ? 26.452 -2.270 -4.162 1.00 71.81 295 PHE A O 1
ATOM 2369 N N . ALA A 1 296 ? 26.944 -0.522 -5.464 1.00 73.19 296 ALA A N 1
ATOM 2370 C CA . ALA A 1 296 ? 27.433 0.326 -4.375 1.00 73.19 296 ALA A CA 1
ATOM 2371 C C . ALA A 1 296 ? 26.357 0.616 -3.312 1.00 73.19 296 ALA A C 1
ATOM 2373 O O . ALA A 1 296 ? 26.675 0.759 -2.132 1.00 73.19 296 ALA A O 1
ATOM 2374 N N . HIS A 1 297 ? 25.084 0.671 -3.720 1.00 81.19 297 HIS A N 1
ATOM 2375 C CA . HIS A 1 297 ? 23.954 0.930 -2.832 1.00 81.19 297 HIS A CA 1
ATOM 2376 C C . HIS A 1 297 ? 22.818 -0.056 -3.099 1.00 81.19 297 HIS A C 1
ATOM 2378 O O . HIS A 1 297 ? 22.177 -0.025 -4.149 1.00 81.19 297 HIS A O 1
ATOM 2384 N N . MET A 1 298 ? 22.538 -0.915 -2.116 1.00 84.62 298 MET A N 1
ATOM 2385 C CA . MET A 1 298 ? 21.491 -1.933 -2.229 1.00 84.62 298 MET A CA 1
ATOM 2386 C C . MET A 1 298 ? 20.098 -1.323 -2.445 1.00 84.62 298 MET A C 1
ATOM 2388 O O . MET A 1 298 ? 19.305 -1.860 -3.210 1.00 84.62 298 MET A O 1
ATOM 2392 N N . SER A 1 299 ? 19.817 -0.169 -1.836 1.00 88.31 299 SER A N 1
ATOM 2393 C CA . SER A 1 299 ? 18.557 0.566 -2.013 1.00 88.31 299 SER A CA 1
ATOM 2394 C C . SER A 1 299 ? 18.306 0.976 -3.466 1.00 88.31 299 SER A C 1
ATOM 2396 O O . SER A 1 299 ? 17.201 0.800 -3.975 1.00 88.31 299 SER A O 1
ATOM 2398 N N . ASP A 1 300 ? 19.331 1.482 -4.153 1.00 88.38 300 ASP A N 1
ATOM 2399 C CA . ASP A 1 300 ? 19.231 1.890 -5.556 1.00 88.38 300 ASP A CA 1
ATOM 2400 C C . ASP A 1 300 ? 19.093 0.676 -6.486 1.00 88.38 300 ASP A C 1
ATOM 2402 O O . ASP A 1 300 ? 18.316 0.707 -7.440 1.00 88.38 300 ASP A O 1
ATOM 2406 N N . TYR A 1 301 ? 19.764 -0.434 -6.159 1.00 89.38 301 TYR A N 1
ATOM 2407 C CA . TYR A 1 301 ? 19.579 -1.700 -6.865 1.00 89.38 301 TYR A CA 1
ATOM 2408 C C . TYR A 1 301 ? 18.146 -2.237 -6.715 1.00 89.38 301 TYR A C 1
ATOM 2410 O O . TYR A 1 301 ? 17.517 -2.590 -7.712 1.00 89.38 301 TYR A O 1
ATOM 2418 N N . GLU A 1 302 ? 17.592 -2.261 -5.498 1.00 91.62 302 GLU A N 1
ATOM 2419 C CA . GLU A 1 302 ? 16.204 -2.681 -5.255 1.00 91.62 302 GLU A CA 1
ATOM 2420 C C . GLU A 1 302 ? 15.186 -1.795 -5.980 1.00 91.62 302 GLU A C 1
ATOM 2422 O O . GLU A 1 302 ? 14.227 -2.309 -6.566 1.00 91.62 302 GLU A O 1
ATOM 2427 N N . LEU A 1 303 ? 15.423 -0.483 -6.021 1.00 94.38 303 LEU A N 1
ATOM 2428 C CA . LEU A 1 303 ? 14.573 0.438 -6.765 1.00 94.38 303 LEU A CA 1
ATOM 2429 C C . LEU A 1 303 ? 14.657 0.208 -8.277 1.00 94.38 303 LEU A C 1
ATOM 2431 O O . LEU A 1 303 ? 13.620 0.163 -8.939 1.00 94.38 303 LEU A O 1
ATOM 2435 N N . ARG A 1 304 ? 15.861 0.001 -8.833 1.00 93.88 304 ARG A N 1
ATOM 2436 C CA . ARG A 1 304 ? 16.049 -0.331 -10.257 1.00 93.88 304 ARG A CA 1
ATOM 2437 C C . ARG A 1 304 ? 15.243 -1.571 -10.639 1.00 93.88 304 ARG A C 1
ATOM 2439 O O . ARG A 1 304 ? 14.549 -1.565 -11.655 1.00 93.88 304 ARG A O 1
ATOM 2446 N N . LYS A 1 305 ? 15.293 -2.619 -9.809 1.00 94.50 305 LYS A N 1
ATOM 2447 C CA . LYS A 1 305 ? 14.510 -3.847 -10.019 1.00 94.50 305 LYS A CA 1
ATOM 2448 C C . LYS A 1 305 ? 13.002 -3.594 -9.945 1.00 94.50 305 LYS A C 1
ATOM 2450 O O . LYS A 1 305 ? 12.253 -4.117 -10.774 1.00 94.50 305 LYS A O 1
ATOM 2455 N N . SER A 1 306 ? 12.565 -2.806 -8.965 1.00 96.69 306 SER A N 1
ATOM 2456 C CA . SER A 1 306 ? 11.147 -2.531 -8.717 1.00 96.69 306 SER A CA 1
ATOM 2457 C C . SER A 1 306 ? 10.533 -1.657 -9.802 1.00 96.69 306 SER A C 1
ATOM 2459 O O . SER A 1 306 ? 9.472 -1.999 -10.303 1.00 96.69 306 SER A O 1
ATOM 2461 N N . LEU A 1 307 ? 11.221 -0.602 -10.251 1.00 97.56 307 LEU A N 1
ATOM 2462 C CA . LEU A 1 307 ? 10.780 0.221 -11.382 1.00 97.56 307 LEU A CA 1
ATOM 2463 C C . LEU A 1 307 ? 10.624 -0.615 -12.652 1.00 97.56 307 LEU A C 1
ATOM 2465 O O . LEU A 1 307 ? 9.610 -0.504 -13.334 1.00 97.56 307 LEU A O 1
ATOM 2469 N N . LEU A 1 308 ? 11.596 -1.483 -12.949 1.00 96.19 308 LEU A N 1
ATOM 2470 C CA . LEU A 1 308 ? 11.525 -2.351 -14.123 1.00 96.19 308 LEU A CA 1
ATOM 2471 C C . LEU A 1 308 ? 10.329 -3.311 -14.055 1.00 96.19 308 LEU A C 1
ATOM 2473 O O . LEU A 1 308 ? 9.606 -3.478 -15.035 1.00 96.19 308 LEU A O 1
ATOM 2477 N N . SER A 1 309 ? 10.115 -3.914 -12.885 1.00 97.31 309 SER A N 1
ATOM 2478 C CA . SER A 1 309 ? 9.001 -4.835 -12.644 1.00 97.31 309 SER A CA 1
ATOM 2479 C C . SER A 1 309 ? 7.654 -4.110 -12.713 1.00 97.31 309 SER A C 1
ATOM 2481 O O . SER A 1 309 ? 6.751 -4.583 -13.390 1.00 97.31 309 SER A O 1
ATOM 2483 N N . ALA A 1 310 ? 7.543 -2.925 -12.107 1.00 98.00 310 ALA A N 1
ATOM 2484 C CA . ALA A 1 310 ? 6.342 -2.098 -12.136 1.00 98.00 310 ALA A CA 1
ATOM 2485 C C . ALA A 1 310 ? 5.983 -1.653 -13.563 1.00 98.00 310 ALA A C 1
ATOM 2487 O O . ALA A 1 310 ? 4.827 -1.756 -13.964 1.00 98.00 310 ALA A O 1
ATOM 2488 N N . ILE A 1 311 ? 6.965 -1.231 -14.371 1.00 96.75 311 ILE A N 1
ATOM 2489 C CA . ILE A 1 311 ? 6.750 -0.896 -15.790 1.00 96.75 311 ILE A CA 1
ATOM 2490 C C . ILE A 1 311 ? 6.144 -2.087 -16.544 1.00 96.75 311 ILE A C 1
ATOM 2492 O O . ILE A 1 311 ? 5.225 -1.915 -17.341 1.00 96.75 311 ILE A O 1
ATOM 2496 N N . ALA A 1 312 ? 6.613 -3.300 -16.257 1.00 95.69 312 ALA A N 1
ATOM 2497 C CA . ALA A 1 312 ? 6.099 -4.518 -16.867 1.00 95.69 312 ALA A CA 1
ATOM 2498 C C . ALA A 1 312 ? 4.768 -5.020 -16.303 1.00 95.69 312 ALA A C 1
ATOM 2500 O O . ALA A 1 312 ? 4.201 -5.941 -16.885 1.00 95.69 312 ALA A O 1
ATOM 2501 N N . GLU A 1 313 ? 4.269 -4.456 -15.202 1.00 94.69 313 GLU A N 1
ATOM 2502 C CA . GLU A 1 313 ? 2.934 -4.728 -14.648 1.00 94.69 313 GLU A CA 1
ATOM 2503 C C . GLU A 1 313 ? 1.852 -3.808 -15.229 1.00 94.69 313 GLU A C 1
ATOM 2505 O O . GLU A 1 313 ? 0.661 -4.071 -15.052 1.00 94.69 313 GLU A O 1
ATOM 2510 N N . VAL A 1 314 ? 2.234 -2.755 -15.959 1.00 93.38 314 VAL A N 1
ATOM 2511 C CA . VAL A 1 314 ? 1.265 -1.872 -16.616 1.00 93.38 314 VAL A CA 1
ATOM 2512 C C . VAL A 1 314 ? 0.480 -2.648 -17.676 1.00 93.38 314 VAL A C 1
ATOM 2514 O O . VAL A 1 314 ? 1.053 -3.398 -18.473 1.00 93.38 314 VAL A O 1
ATOM 2517 N N . ARG A 1 315 ? -0.843 -2.470 -17.683 1.00 89.75 315 ARG A N 1
ATOM 2518 C CA . ARG A 1 315 ? -1.777 -3.105 -18.617 1.00 89.75 315 ARG A CA 1
ATOM 2519 C C . ARG A 1 315 ? -2.645 -2.078 -19.329 1.00 89.75 315 ARG A C 1
ATOM 2521 O O . ARG A 1 315 ? -2.988 -1.043 -18.765 1.00 89.75 315 ARG A O 1
ATOM 2528 N N . CYS A 1 316 ? -3.009 -2.398 -20.563 1.00 86.12 316 CYS A N 1
ATOM 2529 C CA . CYS A 1 316 ? -4.104 -1.777 -21.291 1.00 86.12 316 CYS A CA 1
ATOM 2530 C C . CYS A 1 316 ? -5.449 -2.193 -20.687 1.00 86.12 316 CYS A C 1
ATOM 2532 O O . CYS A 1 316 ? -5.544 -3.175 -19.949 1.00 86.12 316 CYS A O 1
ATOM 2534 N N . SER A 1 317 ? -6.508 -1.478 -21.059 1.00 83.12 317 SER A N 1
ATOM 2535 C CA . SER A 1 317 ? -7.885 -1.799 -20.658 1.00 83.12 317 SER A CA 1
ATOM 2536 C C . SER A 1 317 ? -8.308 -3.226 -21.049 1.00 83.12 317 SER A C 1
ATOM 2538 O O . SER A 1 317 ? -9.011 -3.883 -20.285 1.00 83.12 317 SER A O 1
ATOM 2540 N N . GLY A 1 318 ? -7.818 -3.741 -22.184 1.00 77.50 318 GLY A N 1
ATOM 2541 C CA . GLY A 1 318 ? -8.020 -5.128 -22.630 1.00 77.50 318 GLY A CA 1
ATOM 2542 C C . GLY A 1 318 ? -7.209 -6.193 -21.873 1.00 77.50 318 GLY A C 1
ATOM 2543 O O . GLY A 1 318 ? -7.367 -7.382 -22.136 1.00 77.50 318 GLY A O 1
ATOM 2544 N N . GLY A 1 319 ? -6.346 -5.795 -20.932 1.00 82.62 319 GLY A N 1
ATOM 2545 C CA . GLY A 1 319 ? -5.464 -6.699 -20.187 1.00 82.62 319 GLY A CA 1
ATOM 2546 C C . GLY A 1 319 ? -4.135 -7.016 -20.880 1.00 82.62 319 GLY A C 1
ATOM 2547 O O . GLY A 1 319 ? -3.301 -7.687 -20.280 1.00 82.62 319 GLY A O 1
ATOM 2548 N N . ASP A 1 320 ? -3.918 -6.503 -22.092 1.00 82.44 320 ASP A N 1
ATOM 2549 C CA . ASP A 1 320 ? -2.647 -6.571 -22.815 1.00 82.44 320 ASP A CA 1
ATOM 2550 C C . ASP A 1 320 ? -1.556 -5.705 -22.178 1.00 82.44 320 ASP A C 1
ATOM 2552 O O . ASP A 1 320 ? -1.832 -4.728 -21.482 1.00 82.44 320 ASP A O 1
ATOM 2556 N N . THR A 1 321 ? -0.295 -6.018 -22.466 1.00 87.88 321 THR A N 1
ATOM 2557 C CA . THR A 1 321 ? 0.828 -5.139 -22.117 1.00 87.88 321 THR A CA 1
ATOM 2558 C C . THR A 1 321 ? 1.041 -4.089 -23.215 1.00 87.88 321 THR A C 1
ATOM 2560 O O . THR A 1 321 ? 1.132 -4.468 -24.384 1.00 87.88 321 THR A O 1
ATOM 2563 N N . PRO A 1 322 ? 1.202 -2.791 -22.883 1.00 86.94 322 PRO A N 1
ATOM 2564 C CA . PRO A 1 322 ? 1.480 -1.759 -23.883 1.00 86.94 322 PRO A CA 1
ATOM 2565 C C . PRO A 1 322 ? 2.763 -2.043 -24.681 1.00 86.94 322 PRO A C 1
ATOM 2567 O O . PRO A 1 322 ? 3.803 -2.352 -24.094 1.00 86.94 322 PRO A O 1
ATOM 2570 N N . ALA A 1 323 ? 2.748 -1.856 -26.006 1.00 84.31 323 ALA A N 1
ATOM 2571 C CA . ALA A 1 323 ? 3.909 -2.120 -26.869 1.00 84.31 323 ALA A CA 1
ATOM 2572 C C . ALA A 1 323 ? 5.181 -1.366 -26.428 1.00 84.31 323 ALA A C 1
ATOM 2574 O O . ALA A 1 323 ? 6.294 -1.895 -26.492 1.00 84.31 323 ALA A O 1
ATOM 2575 N N . THR A 1 324 ? 5.023 -0.145 -25.912 1.00 87.81 324 THR A N 1
ATOM 2576 C CA . THR A 1 324 ? 6.122 0.673 -25.374 1.00 87.81 324 THR A CA 1
ATOM 2577 C C . THR A 1 324 ? 6.840 0.013 -24.197 1.00 87.81 324 THR A C 1
ATOM 2579 O O . THR A 1 324 ? 8.059 0.134 -24.099 1.00 87.81 324 THR A O 1
ATOM 2582 N N . VAL A 1 325 ? 6.137 -0.753 -23.357 1.00 91.50 325 VAL A N 1
ATOM 2583 C CA . VAL A 1 325 ? 6.766 -1.533 -22.281 1.00 91.50 325 VAL A CA 1
ATOM 2584 C C . VAL A 1 325 ? 7.728 -2.558 -22.876 1.00 91.50 325 VAL A C 1
ATOM 2586 O O . VAL A 1 325 ? 8.896 -2.587 -22.502 1.00 91.50 325 VAL A O 1
ATOM 2589 N N . LEU A 1 326 ? 7.278 -3.356 -23.851 1.00 88.94 326 LEU A N 1
ATOM 2590 C CA . LEU A 1 326 ? 8.115 -4.383 -24.483 1.00 88.94 326 LEU A CA 1
ATOM 2591 C C . LEU A 1 326 ? 9.328 -3.772 -25.196 1.00 88.94 326 LEU A C 1
ATOM 2593 O O . LEU A 1 326 ? 10.446 -4.255 -25.027 1.00 88.94 326 LEU A O 1
ATOM 2597 N N . ARG A 1 327 ? 9.128 -2.674 -25.937 1.00 89.88 327 ARG A N 1
ATOM 2598 C CA . ARG A 1 327 ? 10.218 -1.934 -26.593 1.00 89.88 327 ARG A CA 1
ATOM 2599 C C . ARG A 1 327 ? 11.244 -1.420 -25.589 1.00 89.88 327 ARG A C 1
ATOM 2601 O O . ARG A 1 327 ? 12.439 -1.570 -25.816 1.00 89.88 327 ARG A O 1
ATOM 2608 N N . PHE A 1 328 ? 10.789 -0.871 -24.468 1.00 92.56 328 PHE A N 1
ATOM 2609 C CA . PHE A 1 328 ? 11.674 -0.375 -23.420 1.00 92.56 328 PHE A CA 1
ATOM 2610 C C . PHE A 1 328 ? 12.459 -1.502 -22.729 1.00 92.56 328 PHE A C 1
ATOM 2612 O O . PHE A 1 328 ? 13.656 -1.364 -22.485 1.00 92.56 328 PHE A O 1
ATOM 2619 N N . LEU A 1 329 ? 11.830 -2.651 -22.460 1.00 92.50 329 LEU A N 1
ATOM 2620 C CA . LEU A 1 329 ? 12.536 -3.815 -21.909 1.00 92.50 329 LEU A CA 1
ATOM 2621 C C . LEU A 1 329 ? 13.594 -4.361 -22.885 1.00 92.50 329 LEU A C 1
ATOM 2623 O O . LEU A 1 329 ? 14.676 -4.761 -22.452 1.00 92.50 329 LEU A O 1
ATOM 2627 N N . LEU A 1 330 ? 13.310 -4.335 -24.193 1.00 91.38 330 LEU A N 1
ATOM 2628 C CA . LEU A 1 330 ? 14.274 -4.687 -25.239 1.00 91.38 330 LEU A CA 1
ATOM 2629 C C . LEU A 1 330 ? 15.423 -3.670 -25.345 1.00 91.38 330 LEU A C 1
ATOM 2631 O O . LEU A 1 330 ? 16.573 -4.063 -25.516 1.00 91.38 330 LEU A O 1
ATOM 2635 N N . GLU A 1 331 ? 15.138 -2.374 -25.208 1.00 92.19 331 GLU A N 1
ATOM 2636 C CA . GLU A 1 331 ? 16.160 -1.318 -25.139 1.00 92.19 331 GLU A CA 1
ATOM 2637 C C . GLU A 1 331 ? 17.126 -1.574 -23.974 1.00 92.19 331 GLU A C 1
ATOM 2639 O O . GLU A 1 331 ? 18.342 -1.482 -24.141 1.00 92.19 331 GLU A O 1
ATOM 2644 N N . ILE A 1 332 ? 16.599 -1.977 -22.813 1.00 91.81 332 ILE A N 1
ATOM 2645 C CA . ILE A 1 332 ? 17.425 -2.328 -21.656 1.00 91.81 332 ILE A CA 1
ATOM 2646 C C . ILE A 1 332 ? 18.277 -3.556 -21.955 1.00 91.81 332 ILE A C 1
ATOM 2648 O O . ILE A 1 332 ? 19.485 -3.482 -21.764 1.00 91.81 332 ILE A O 1
ATOM 2652 N N . ILE A 1 333 ? 17.693 -4.670 -22.419 1.00 87.88 333 ILE A N 1
ATOM 2653 C CA . ILE A 1 333 ? 18.469 -5.908 -22.584 1.00 87.88 333 ILE A CA 1
ATOM 2654 C C . ILE A 1 333 ? 19.573 -5.768 -23.638 1.00 87.88 333 ILE A C 1
ATOM 2656 O O . ILE A 1 333 ? 20.681 -6.247 -23.423 1.00 87.88 333 ILE A O 1
ATOM 2660 N N . ASN A 1 334 ? 19.285 -5.072 -24.741 1.00 88.31 334 ASN A N 1
ATOM 2661 C CA . ASN A 1 334 ? 20.231 -4.876 -25.839 1.00 88.31 334 ASN A CA 1
ATOM 2662 C C . ASN A 1 334 ? 21.296 -3.824 -25.511 1.00 88.31 334 ASN A C 1
ATOM 2664 O O . ASN A 1 334 ? 22.387 -3.865 -26.071 1.00 88.31 334 ASN A O 1
ATOM 2668 N N . GLY A 1 335 ? 20.972 -2.865 -24.641 1.00 84.88 335 GLY A N 1
ATOM 2669 C CA . GLY A 1 335 ? 21.869 -1.781 -24.252 1.00 84.88 335 GLY A CA 1
ATOM 2670 C C . GLY A 1 335 ? 22.723 -2.068 -23.017 1.00 84.88 335 GLY A C 1
ATOM 2671 O O . GLY A 1 335 ? 23.501 -1.201 -22.628 1.00 84.88 335 GLY A O 1
ATOM 2672 N N . MET A 1 336 ? 22.572 -3.226 -22.364 1.00 80.06 336 MET A N 1
ATOM 2673 C CA . MET A 1 336 ? 23.398 -3.576 -21.207 1.00 80.06 336 MET A CA 1
ATOM 2674 C C . MET A 1 336 ? 24.837 -3.841 -21.642 1.00 80.06 336 MET A C 1
ATOM 2676 O O . MET A 1 336 ? 25.169 -4.923 -22.116 1.00 80.06 336 MET A O 1
ATOM 2680 N N . ASP A 1 337 ? 25.691 -2.850 -21.417 1.00 79.38 337 ASP A N 1
ATOM 2681 C CA . ASP A 1 337 ? 27.134 -3.025 -21.352 1.00 79.38 337 ASP A CA 1
ATOM 2682 C C . ASP A 1 337 ? 27.563 -2.917 -19.887 1.00 79.38 337 ASP A C 1
ATOM 2684 O O . ASP A 1 337 ? 27.556 -1.845 -19.279 1.00 79.38 337 ASP A O 1
ATOM 2688 N N . ASN A 1 338 ? 27.881 -4.061 -19.292 1.00 75.56 338 ASN A N 1
ATOM 2689 C CA . ASN A 1 338 ? 28.304 -4.151 -17.901 1.00 75.56 338 ASN A CA 1
ATOM 2690 C C . ASN A 1 338 ? 29.829 -4.300 -17.772 1.00 75.56 338 ASN A C 1
ATOM 2692 O O . ASN A 1 338 ? 30.339 -4.710 -16.724 1.00 75.56 338 ASN A O 1
ATOM 2696 N N . THR A 1 339 ? 30.566 -3.956 -18.832 1.00 79.50 339 THR A N 1
ATOM 2697 C CA . THR A 1 339 ? 32.025 -3.894 -18.813 1.00 79.50 339 THR A CA 1
ATOM 2698 C C . THR A 1 339 ? 32.494 -3.000 -17.662 1.00 79.50 339 THR A C 1
ATOM 2700 O O . THR A 1 339 ? 32.020 -1.880 -17.477 1.00 79.50 339 THR A O 1
ATOM 2703 N N . GLY A 1 340 ? 33.426 -3.506 -16.852 1.00 74.81 340 GLY A N 1
ATOM 2704 C CA . GLY A 1 340 ? 33.972 -2.782 -15.698 1.00 74.81 340 GLY A CA 1
ATOM 2705 C C . GLY A 1 340 ? 33.209 -2.972 -14.382 1.00 74.81 340 GLY A C 1
ATOM 2706 O O . GLY A 1 340 ? 33.655 -2.461 -13.356 1.00 74.81 340 GLY A O 1
ATOM 2707 N N . ASN A 1 341 ? 32.109 -3.730 -14.361 1.00 76.75 341 ASN A N 1
ATOM 2708 C CA . ASN A 1 341 ? 31.464 -4.134 -13.115 1.00 76.75 341 ASN A CA 1
ATOM 2709 C C . ASN A 1 341 ? 32.207 -5.321 -12.469 1.00 76.75 341 ASN A C 1
ATOM 2711 O O . ASN A 1 341 ? 32.346 -6.364 -13.110 1.00 76.75 341 ASN A O 1
ATOM 2715 N N . PRO A 1 342 ? 32.657 -5.218 -11.205 1.00 79.31 342 PRO A N 1
ATOM 2716 C CA . PRO A 1 342 ? 33.350 -6.318 -10.531 1.00 79.31 342 PRO A CA 1
ATOM 2717 C C . PRO A 1 342 ? 32.418 -7.456 -10.080 1.00 79.31 342 PRO A C 1
ATOM 2719 O O . PRO A 1 342 ? 32.896 -8.490 -9.617 1.00 79.31 342 PRO A O 1
ATOM 2722 N N . PHE A 1 343 ? 31.099 -7.281 -10.183 1.00 80.81 343 PHE A N 1
ATOM 2723 C CA . PHE A 1 343 ? 30.100 -8.241 -9.718 1.00 80.81 343 PHE A CA 1
ATOM 2724 C C . PHE A 1 343 ? 29.339 -8.897 -10.877 1.00 80.81 343 PHE A C 1
ATOM 2726 O O . PHE A 1 343 ? 29.201 -8.337 -11.963 1.00 80.81 343 PHE A O 1
ATOM 2733 N N . SER A 1 344 ? 28.789 -10.087 -10.620 1.00 82.94 344 SER A N 1
ATOM 2734 C CA . SER A 1 344 ? 27.966 -10.804 -11.597 1.00 82.94 344 SER A CA 1
ATOM 2735 C C . SER A 1 344 ? 26.651 -10.071 -11.878 1.00 82.94 344 SER A C 1
ATOM 2737 O O . SER A 1 344 ? 25.868 -9.794 -10.970 1.00 82.94 344 SER A O 1
ATOM 2739 N N . GLU A 1 345 ? 26.362 -9.833 -13.155 1.00 82.75 345 GLU A N 1
ATOM 2740 C CA . GLU A 1 345 ? 25.074 -9.304 -13.623 1.00 82.75 345 GLU A CA 1
ATOM 2741 C C . GLU A 1 345 ? 23.985 -10.361 -13.789 1.00 82.75 345 GLU A C 1
ATOM 2743 O O . GLU A 1 345 ? 22.823 -10.010 -13.997 1.00 82.75 345 GLU A O 1
ATOM 2748 N N . ALA A 1 346 ? 24.331 -11.648 -13.683 1.00 87.94 346 ALA A N 1
ATOM 2749 C CA . ALA A 1 346 ? 23.411 -12.746 -13.963 1.00 87.94 346 ALA A CA 1
ATOM 2750 C C . ALA A 1 346 ? 22.061 -12.624 -13.221 1.00 87.94 346 ALA A C 1
ATOM 2752 O O . ALA A 1 346 ? 21.028 -12.838 -13.859 1.00 87.94 346 ALA A O 1
ATOM 2753 N N . PRO A 1 347 ? 21.999 -12.205 -11.936 1.00 88.44 347 PRO A N 1
ATOM 2754 C CA . PRO A 1 347 ? 20.721 -11.996 -11.253 1.00 88.44 347 PRO A CA 1
ATOM 2755 C C . PRO A 1 347 ? 19.865 -10.882 -11.871 1.00 88.44 347 PRO A C 1
ATOM 2757 O O . PRO A 1 347 ? 18.639 -10.998 -11.914 1.00 88.44 347 PRO A O 1
ATOM 2760 N N . PHE A 1 348 ? 20.492 -9.806 -12.356 1.00 88.94 348 PHE A N 1
ATOM 2761 C CA . PHE A 1 348 ? 19.781 -8.706 -13.004 1.00 88.94 348 PHE A CA 1
ATOM 2762 C C . PHE A 1 348 ? 19.305 -9.103 -14.402 1.00 88.94 348 PHE A C 1
ATOM 2764 O O . PHE A 1 348 ? 18.147 -8.871 -14.733 1.00 88.94 348 PHE A O 1
ATOM 2771 N N . VAL A 1 349 ? 20.140 -9.783 -15.192 1.00 89.69 349 VAL A N 1
ATOM 2772 C CA . VAL A 1 349 ? 19.733 -10.325 -16.499 1.00 89.69 349 VAL A CA 1
ATOM 2773 C C . VAL A 1 349 ? 18.565 -11.303 -16.336 1.00 89.69 349 VAL A C 1
ATOM 2775 O O . VAL A 1 349 ? 17.562 -11.195 -17.038 1.00 89.69 349 VAL A O 1
ATOM 2778 N N . ALA A 1 350 ? 18.636 -12.206 -15.351 1.00 92.62 350 ALA A N 1
ATOM 2779 C CA . ALA A 1 350 ? 17.547 -13.127 -15.034 1.00 92.62 350 ALA A CA 1
ATOM 2780 C C . ALA A 1 350 ? 16.253 -12.393 -14.637 1.00 92.62 350 ALA A C 1
ATOM 2782 O O . ALA A 1 350 ? 15.161 -12.819 -15.019 1.00 92.62 350 ALA A O 1
ATOM 2783 N N . LEU A 1 351 ? 16.356 -11.276 -13.907 1.00 93.19 351 LEU A N 1
ATOM 2784 C CA . LEU A 1 351 ? 15.211 -10.409 -13.636 1.00 93.19 351 LEU A CA 1
ATOM 2785 C C . LEU A 1 351 ? 14.641 -9.821 -14.929 1.00 93.19 351 LEU A C 1
ATOM 2787 O O . LEU A 1 351 ? 13.437 -9.928 -15.129 1.00 93.19 351 LEU A O 1
ATOM 2791 N N . VAL A 1 352 ? 15.468 -9.224 -15.793 1.00 92.44 352 VAL A N 1
ATOM 2792 C CA . VAL A 1 352 ? 15.012 -8.608 -17.053 1.00 92.44 352 VAL A CA 1
ATOM 2793 C C . VAL A 1 352 ? 14.264 -9.637 -17.904 1.00 92.44 352 VAL A C 1
ATOM 2795 O O . VAL A 1 352 ? 13.162 -9.358 -18.368 1.00 92.44 352 VAL A O 1
ATOM 2798 N N . VAL A 1 353 ? 14.800 -10.857 -18.031 1.00 92.62 353 VAL A N 1
ATOM 2799 C CA . VAL A 1 353 ? 14.147 -11.969 -18.744 1.00 92.62 353 VAL A CA 1
ATOM 2800 C C . VAL A 1 353 ? 12.813 -12.347 -18.095 1.00 92.62 353 VAL A C 1
ATOM 2802 O O . VAL A 1 353 ? 11.809 -12.480 -18.794 1.00 92.62 353 VAL A O 1
ATOM 2805 N N . ARG A 1 354 ? 12.762 -12.483 -16.763 1.00 94.25 354 ARG A N 1
ATOM 2806 C CA . ARG A 1 354 ? 11.520 -12.796 -16.034 1.00 94.25 354 ARG A CA 1
ATOM 2807 C C . ARG A 1 354 ? 10.455 -11.720 -16.234 1.00 94.25 354 ARG A C 1
ATOM 2809 O O . ARG A 1 354 ? 9.287 -12.039 -16.433 1.00 94.25 354 ARG A O 1
ATOM 2816 N N . VAL A 1 355 ? 10.861 -10.458 -16.175 1.00 94.62 355 VAL A N 1
ATOM 2817 C CA . VAL A 1 355 ? 9.990 -9.295 -16.342 1.00 94.62 355 VAL A CA 1
ATOM 2818 C C . VAL A 1 355 ? 9.458 -9.218 -17.779 1.00 94.62 355 VAL A C 1
ATOM 2820 O O . VAL A 1 355 ? 8.264 -9.003 -17.976 1.00 94.62 355 VAL A O 1
ATOM 2823 N N . MET A 1 356 ? 10.297 -9.501 -18.781 1.00 91.69 356 MET A N 1
ATOM 2824 C CA . MET A 1 356 ? 9.863 -9.636 -20.177 1.00 91.69 356 MET A CA 1
ATOM 2825 C C . MET A 1 356 ? 8.861 -10.777 -20.359 1.00 91.69 356 MET A C 1
ATOM 2827 O O . MET A 1 356 ? 7.815 -10.585 -20.972 1.00 91.69 356 MET A O 1
ATOM 2831 N N . ALA A 1 357 ? 9.141 -11.951 -19.788 1.00 91.88 357 ALA A N 1
ATOM 2832 C CA . ALA A 1 357 ? 8.230 -13.089 -19.849 1.00 91.88 357 ALA A CA 1
ATOM 2833 C C . ALA A 1 357 ? 6.874 -12.763 -19.203 1.00 91.88 357 ALA A C 1
ATOM 2835 O O . ALA A 1 357 ? 5.835 -13.103 -19.762 1.00 91.88 357 ALA A O 1
ATOM 2836 N N . HIS A 1 358 ? 6.869 -12.056 -18.068 1.00 90.81 358 HIS A N 1
ATOM 2837 C CA . HIS A 1 358 ? 5.645 -11.583 -17.418 1.00 90.81 358 HIS A CA 1
ATOM 2838 C C . HIS A 1 358 ? 4.847 -10.613 -18.305 1.00 90.81 358 HIS A C 1
ATOM 2840 O O . HIS A 1 358 ? 3.640 -10.787 -18.471 1.00 90.81 358 HIS A O 1
ATOM 2846 N N . ALA A 1 359 ? 5.523 -9.638 -18.917 1.00 89.50 359 ALA A N 1
ATOM 2847 C CA . ALA A 1 359 ? 4.919 -8.699 -19.857 1.00 89.50 359 ALA A CA 1
ATOM 2848 C C . ALA A 1 359 ? 4.313 -9.409 -21.085 1.00 89.50 359 ALA A C 1
ATOM 2850 O O . ALA A 1 359 ? 3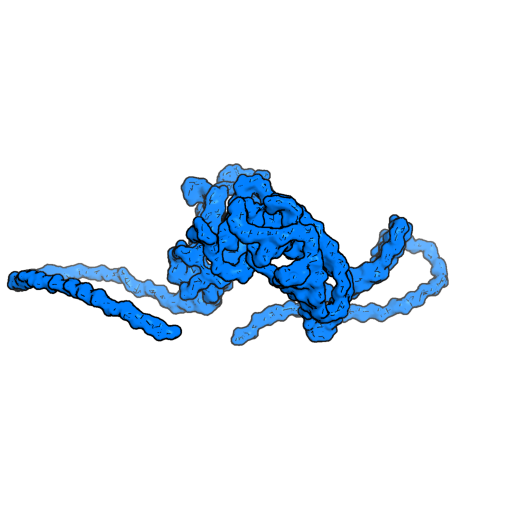.232 -9.044 -21.543 1.00 89.50 359 ALA A O 1
ATOM 2851 N N . MET A 1 360 ? 4.969 -10.451 -21.600 1.00 85.25 360 MET A N 1
ATOM 2852 C CA . MET A 1 360 ? 4.491 -11.225 -22.752 1.00 85.25 360 MET A CA 1
ATOM 2853 C C . MET A 1 360 ? 3.365 -12.208 -22.405 1.00 85.25 360 MET A C 1
ATOM 2855 O O . MET A 1 360 ? 2.466 -12.418 -23.215 1.00 85.25 360 MET A O 1
ATOM 2859 N N . ALA A 1 361 ? 3.388 -12.811 -21.215 1.00 77.75 361 ALA A N 1
ATOM 2860 C CA . ALA A 1 361 ? 2.367 -13.767 -20.776 1.00 77.75 361 ALA A CA 1
ATOM 2861 C C . ALA A 1 361 ? 0.983 -13.125 -20.581 1.00 77.75 361 ALA A C 1
ATOM 2863 O O . ALA A 1 361 ? -0.022 -13.832 -20.555 1.00 77.75 361 ALA A O 1
ATOM 2864 N N . ALA A 1 362 ? 0.933 -11.799 -20.442 1.00 64.44 362 ALA A N 1
ATOM 2865 C CA . ALA A 1 362 ? -0.302 -11.036 -20.330 1.00 64.44 362 ALA A CA 1
ATOM 2866 C C . ALA A 1 362 ? -0.998 -10.761 -21.672 1.00 64.44 362 ALA A C 1
ATOM 2868 O O . ALA A 1 362 ? -2.117 -10.263 -21.668 1.00 64.44 362 ALA A O 1
ATOM 2869 N N . ILE A 1 363 ? -0.386 -11.110 -22.807 1.00 59.41 363 ILE A N 1
ATOM 2870 C CA . ILE A 1 363 ? -1.101 -11.121 -24.084 1.00 59.41 363 ILE A CA 1
ATOM 2871 C C . ILE A 1 363 ? -2.177 -12.212 -23.968 1.00 59.41 363 ILE A C 1
ATOM 2873 O O . ILE A 1 363 ? -1.807 -13.365 -23.707 1.00 59.41 363 ILE A O 1
ATOM 2877 N N . PRO A 1 364 ? -3.486 -11.933 -24.150 1.00 56.06 364 PRO A N 1
ATOM 2878 C CA . PRO A 1 364 ? -4.489 -12.974 -24.240 1.00 56.06 364 PRO A CA 1
ATOM 2879 C C . PRO A 1 364 ? -3.971 -13.991 -25.243 1.00 56.06 364 PRO A C 1
ATOM 2881 O O . PRO A 1 364 ? -3.663 -13.642 -26.381 1.00 56.06 364 PRO A O 1
ATOM 2884 N N . VAL A 1 365 ? -3.845 -15.251 -24.827 1.00 50.81 365 VAL A N 1
ATOM 2885 C CA . VAL A 1 365 ? -3.323 -16.349 -25.662 1.00 50.81 365 VAL A CA 1
ATOM 2886 C C . VAL A 1 365 ? -3.971 -16.342 -27.056 1.00 50.81 365 VAL A C 1
ATOM 2888 O O . VAL A 1 365 ? -3.343 -16.702 -28.047 1.00 50.81 365 VAL A O 1
ATOM 2891 N N . GLN A 1 366 ? -5.198 -15.827 -27.152 1.00 49.62 366 GLN A N 1
ATOM 2892 C CA . GLN A 1 366 ? -5.923 -15.598 -28.389 1.00 49.62 366 GLN A CA 1
ATOM 2893 C C . GLN A 1 366 ? -5.270 -14.612 -29.373 1.00 49.62 366 GLN A C 1
ATOM 2895 O O . GLN A 1 366 ? -5.261 -14.896 -30.566 1.00 49.62 366 GLN A O 1
ATOM 2900 N N . ALA A 1 367 ? -4.680 -13.505 -28.919 1.00 54.44 367 ALA A N 1
ATOM 2901 C CA . ALA A 1 367 ? -3.961 -12.560 -29.773 1.00 54.44 367 ALA A CA 1
ATOM 2902 C C . ALA A 1 367 ? -2.638 -13.153 -30.292 1.00 54.44 367 ALA A C 1
ATOM 2904 O O . ALA A 1 367 ? -2.331 -13.020 -31.477 1.00 54.44 367 ALA A O 1
ATOM 2905 N N . LEU A 1 368 ? -1.910 -13.913 -29.460 1.00 50.59 368 LEU A N 1
ATOM 2906 C CA . LEU A 1 368 ? -0.737 -14.690 -29.896 1.00 50.59 368 LEU A CA 1
ATOM 2907 C C . LEU A 1 368 ? -1.115 -15.778 -30.911 1.00 50.59 368 LEU A C 1
ATOM 2909 O O . LEU A 1 368 ? -0.436 -15.940 -31.924 1.00 50.59 368 LEU A O 1
ATOM 2913 N N . LEU A 1 369 ? -2.224 -16.489 -30.683 1.00 49.91 369 LEU A N 1
ATOM 2914 C CA . LEU A 1 369 ? -2.757 -17.479 -31.621 1.00 49.91 369 LEU A CA 1
ATOM 2915 C C . LEU A 1 369 ? -3.206 -16.838 -32.939 1.00 49.91 369 LEU A C 1
ATOM 2917 O O . LEU A 1 369 ? -2.992 -17.424 -33.996 1.00 49.91 369 LEU A O 1
ATOM 2921 N N . ASN A 1 370 ? -3.798 -15.645 -32.903 1.00 56.28 370 ASN A N 1
ATOM 2922 C CA . ASN A 1 370 ? -4.210 -14.922 -34.104 1.00 56.28 370 ASN A CA 1
ATOM 2923 C C . ASN A 1 370 ? -2.997 -14.390 -34.887 1.00 56.28 370 ASN A C 1
ATOM 2925 O O . ASN A 1 370 ? -2.975 -14.515 -36.109 1.00 56.28 370 ASN A O 1
ATOM 2929 N N . ARG A 1 371 ? -1.945 -13.908 -34.206 1.00 55.06 371 ARG A N 1
ATOM 2930 C CA . ARG A 1 371 ? -0.659 -13.537 -34.832 1.00 55.06 371 ARG A CA 1
ATOM 2931 C C . ARG A 1 371 ? 0.073 -14.737 -35.429 1.00 55.06 371 ARG A C 1
ATOM 2933 O O . ARG A 1 371 ? 0.622 -14.626 -36.517 1.00 55.06 371 ARG A O 1
ATOM 2940 N N . ALA A 1 372 ? 0.046 -15.893 -34.765 1.00 55.09 372 ALA A N 1
ATOM 2941 C CA . ALA A 1 372 ? 0.618 -17.132 -35.295 1.00 55.09 372 ALA A CA 1
ATOM 2942 C C . ALA A 1 372 ? -0.167 -17.687 -36.502 1.00 55.09 372 ALA A C 1
ATOM 2944 O O . ALA A 1 372 ? 0.398 -18.407 -37.323 1.00 55.09 372 ALA A O 1
ATOM 2945 N N . LYS A 1 373 ? -1.459 -17.349 -36.615 1.00 47.16 373 LYS A N 1
ATOM 2946 C CA . LYS A 1 373 ? -2.329 -17.698 -37.751 1.00 47.16 373 LYS A CA 1
ATOM 2947 C C . LYS A 1 373 ? -2.300 -16.675 -38.887 1.00 47.16 373 LYS A C 1
ATOM 2949 O O . LYS A 1 373 ? -2.843 -16.970 -39.950 1.00 47.16 373 LYS A O 1
ATOM 2954 N N . ALA A 1 374 ? -1.696 -15.502 -38.692 1.00 45.41 374 ALA A N 1
ATOM 2955 C CA . ALA A 1 374 ? -1.542 -14.531 -39.764 1.00 45.41 374 ALA A CA 1
ATOM 2956 C C . ALA A 1 374 ? -0.638 -15.142 -40.853 1.00 45.41 374 ALA A C 1
ATOM 295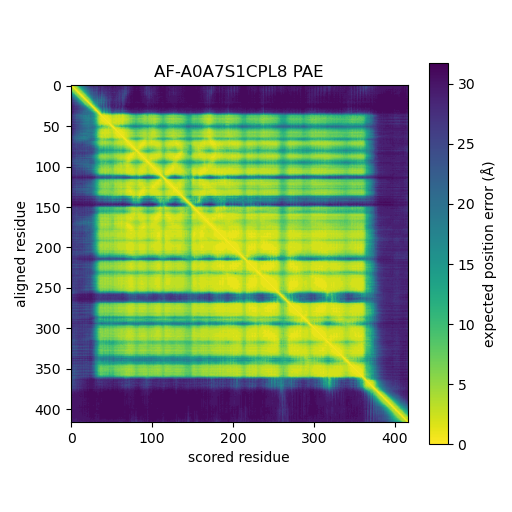8 O O . ALA A 1 374 ? 0.490 -15.550 -40.549 1.00 45.41 374 ALA A O 1
ATOM 2959 N N . PRO A 1 375 ? -1.103 -15.260 -42.110 1.00 44.94 375 PRO A N 1
ATOM 2960 C CA . PRO A 1 375 ? -0.269 -15.794 -43.171 1.00 44.94 375 PRO A CA 1
ATOM 2961 C C . PRO A 1 375 ? 0.941 -14.876 -43.334 1.00 44.94 375 PRO A C 1
ATOM 2963 O O . PRO A 1 375 ? 0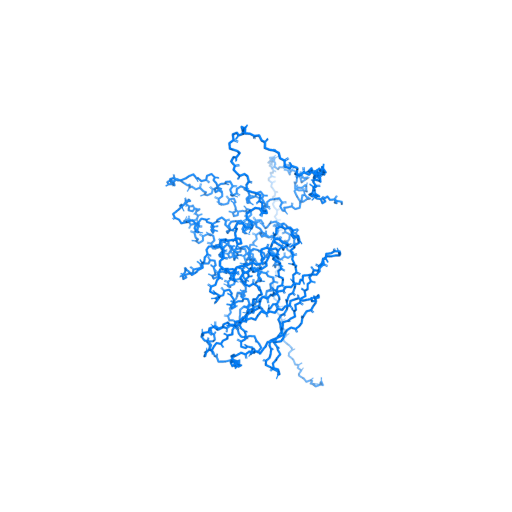.791 -13.662 -43.478 1.00 44.94 375 PRO A O 1
ATOM 2966 N N . LYS A 1 376 ? 2.151 -15.452 -43.312 1.00 50.19 376 LYS A N 1
ATOM 2967 C CA . LYS A 1 376 ? 3.347 -14.738 -43.772 1.00 50.19 376 LYS A CA 1
ATOM 2968 C C . LYS A 1 376 ? 3.022 -14.229 -45.168 1.00 50.19 376 LYS A C 1
ATOM 2970 O O . LYS A 1 376 ? 2.784 -15.050 -46.051 1.00 50.19 376 LYS A O 1
ATOM 2975 N N . ALA A 1 377 ? 2.968 -12.911 -45.344 1.00 42.16 377 ALA A N 1
ATOM 2976 C CA . ALA A 1 377 ? 2.796 -12.306 -46.653 1.00 42.16 377 ALA A CA 1
ATOM 2977 C C . ALA A 1 377 ? 3.901 -12.851 -47.566 1.00 42.16 377 ALA A C 1
ATOM 2979 O O . ALA A 1 377 ? 5.077 -12.508 -47.441 1.00 42.16 377 ALA A O 1
ATOM 2980 N N . ALA A 1 378 ? 3.520 -13.798 -48.415 1.00 42.56 378 ALA A N 1
ATOM 2981 C CA . ALA A 1 378 ? 4.370 -14.361 -49.430 1.00 42.56 378 ALA A CA 1
ATOM 2982 C C . ALA A 1 378 ? 4.352 -13.399 -50.617 1.00 42.56 378 ALA A C 1
ATOM 2984 O O . ALA A 1 378 ? 3.301 -13.163 -51.202 1.00 42.56 378 ALA A O 1
ATOM 2985 N N . GLY A 1 379 ? 5.532 -12.907 -50.986 1.00 38.56 379 GLY A N 1
ATOM 2986 C CA . GLY A 1 379 ? 5.829 -12.546 -52.367 1.00 38.56 379 GLY A CA 1
ATOM 2987 C C . GLY A 1 379 ? 5.604 -11.088 -52.755 1.00 38.56 379 GLY A C 1
ATOM 2988 O O . GLY A 1 379 ? 4.488 -10.631 -52.958 1.00 38.56 379 GLY A O 1
ATOM 2989 N N . GLY A 1 380 ? 6.722 -10.410 -53.000 1.00 35.31 380 GLY A N 1
ATOM 2990 C CA . GLY A 1 380 ? 6.802 -9.215 -53.834 1.00 35.31 380 GLY A CA 1
ATOM 2991 C C . GLY A 1 380 ? 8.166 -9.125 -54.517 1.00 35.31 380 GLY A C 1
ATOM 2992 O O . GLY A 1 380 ? 8.790 -8.073 -54.505 1.00 35.31 380 GLY A O 1
ATOM 2993 N N . GLY A 1 381 ? 8.671 -10.254 -55.025 1.00 38.53 381 GLY A N 1
ATOM 2994 C CA . GLY A 1 381 ? 9.857 -10.328 -55.877 1.00 38.53 381 GLY A CA 1
ATOM 2995 C C . GLY A 1 381 ? 9.451 -10.679 -57.309 1.00 38.53 381 GLY A C 1
ATOM 2996 O O . GLY A 1 381 ? 8.822 -11.710 -57.527 1.00 38.53 381 GLY A O 1
ATOM 2997 N N . GLY A 1 382 ? 9.820 -9.815 -58.255 1.00 33.56 382 GLY A N 1
ATOM 2998 C CA . GLY A 1 382 ? 9.583 -9.918 -59.702 1.00 33.56 382 GLY A CA 1
ATOM 2999 C C . GLY A 1 382 ? 9.209 -8.529 -60.235 1.00 33.56 382 GLY A C 1
ATOM 3000 O O . GLY A 1 382 ? 8.172 -8.005 -59.863 1.00 33.56 382 GLY A O 1
ATOM 3001 N N . GLY A 1 383 ? 10.012 -7.793 -61.004 1.00 34.47 383 GLY A N 1
ATOM 3002 C CA . GLY A 1 383 ? 10.958 -8.213 -62.033 1.00 34.47 383 GLY A CA 1
ATOM 3003 C C . GLY A 1 383 ? 10.237 -8.260 -63.383 1.00 34.47 383 GLY A C 1
ATOM 3004 O O . GLY A 1 383 ? 9.680 -9.294 -63.727 1.00 34.47 383 GLY A O 1
ATOM 3005 N N . GLY A 1 384 ? 10.232 -7.150 -64.133 1.00 32.25 384 GLY A N 1
ATOM 3006 C CA . GLY A 1 384 ? 9.673 -7.087 -65.491 1.00 32.25 384 GLY A CA 1
ATOM 3007 C C . GLY A 1 384 ? 9.670 -5.672 -66.081 1.00 32.25 384 GLY A C 1
ATOM 3008 O O . GLY A 1 384 ? 9.030 -4.778 -65.543 1.00 32.25 384 GLY A O 1
ATOM 3009 N N . ALA A 1 385 ? 10.420 -5.485 -67.166 1.00 37.06 385 ALA A N 1
ATOM 3010 C CA . ALA A 1 385 ? 10.674 -4.234 -67.880 1.00 37.06 385 ALA A CA 1
ATOM 3011 C C . ALA A 1 385 ? 9.756 -4.025 -69.109 1.00 37.06 385 ALA A C 1
ATOM 3013 O O . ALA A 1 385 ? 9.176 -4.983 -69.613 1.00 37.06 385 ALA A O 1
ATOM 3014 N N . GLY A 1 386 ? 9.746 -2.789 -69.641 1.00 32.06 386 GLY A N 1
ATOM 3015 C CA . GLY A 1 386 ? 9.213 -2.381 -70.962 1.00 32.06 386 GLY A CA 1
ATOM 3016 C C . GLY A 1 386 ? 7.906 -1.574 -70.872 1.00 32.06 386 GLY A C 1
ATOM 3017 O O . GLY A 1 386 ? 7.016 -1.955 -70.132 1.00 32.06 386 GLY A O 1
ATOM 3018 N N . GLY A 1 387 ? 7.664 -0.452 -71.556 1.00 31.34 387 GLY A N 1
ATOM 3019 C CA . GLY A 1 387 ? 8.379 0.312 -72.577 1.00 31.34 387 GLY A CA 1
ATOM 3020 C C . GLY A 1 387 ? 7.438 1.414 -73.126 1.00 31.34 387 GLY A C 1
ATOM 3021 O O . GLY A 1 387 ? 6.255 1.166 -73.305 1.00 31.34 387 GLY A O 1
ATOM 3022 N N . SER A 1 388 ? 7.986 2.620 -73.330 1.00 34.06 388 SER A N 1
ATOM 3023 C CA . SER A 1 388 ? 7.654 3.709 -74.288 1.00 34.06 388 SER A CA 1
ATOM 3024 C C . SER A 1 388 ? 6.222 4.046 -74.786 1.00 34.06 388 SER A C 1
ATOM 3026 O O . SER A 1 388 ? 5.553 3.216 -75.393 1.00 34.06 388 SER A O 1
ATOM 3028 N N . GLY A 1 389 ? 5.939 5.366 -74.798 1.00 30.38 389 GLY A N 1
ATOM 3029 C CA . GLY A 1 389 ? 5.097 6.107 -75.771 1.00 30.38 389 GLY A CA 1
ATOM 3030 C C . GLY A 1 389 ? 3.754 6.604 -75.206 1.00 30.38 389 GLY A C 1
ATOM 3031 O O . GLY A 1 389 ? 3.068 5.840 -74.553 1.00 30.38 389 GLY A O 1
ATOM 3032 N N . GLY A 1 390 ? 3.262 7.836 -75.380 1.00 30.25 390 GLY A N 1
ATOM 3033 C CA . GLY A 1 390 ? 3.659 9.028 -76.137 1.00 30.25 390 GLY A CA 1
ATOM 3034 C C . GLY A 1 390 ? 2.400 9.892 -76.397 1.00 30.25 390 GLY A C 1
ATOM 3035 O O . GLY A 1 390 ? 1.372 9.330 -76.748 1.00 30.25 390 GLY A O 1
ATOM 3036 N N . GLY A 1 391 ? 2.495 11.228 -76.251 1.00 29.55 391 GLY A N 1
ATOM 3037 C CA . GLY A 1 391 ? 1.510 12.249 -76.701 1.00 29.55 391 GLY A CA 1
ATOM 3038 C C . GLY A 1 391 ? 0.207 12.365 -75.881 1.00 29.55 391 GLY A C 1
ATOM 3039 O O . GLY A 1 391 ? -0.322 11.373 -75.415 1.00 29.55 391 GLY A O 1
ATOM 3040 N N . GLY A 1 392 ? -0.416 13.519 -75.633 1.00 30.00 392 GLY A N 1
ATOM 3041 C CA . GLY A 1 392 ? -0.209 14.903 -76.055 1.00 30.00 392 GLY A CA 1
ATOM 3042 C C . GLY A 1 392 ? -1.566 15.641 -76.066 1.00 30.00 392 GLY A C 1
ATOM 3043 O O . GLY A 1 392 ? -2.512 15.136 -76.655 1.00 30.00 392 GLY A O 1
ATOM 3044 N N . GLY A 1 393 ? -1.639 16.843 -75.473 1.00 29.64 393 GLY A N 1
ATOM 3045 C CA . GLY A 1 393 ? -2.496 17.944 -75.957 1.00 29.64 393 GLY A CA 1
ATOM 3046 C C . GLY A 1 393 ? -3.836 18.268 -75.263 1.00 29.64 393 GLY A C 1
ATOM 3047 O O . GLY A 1 393 ? -4.758 17.464 -75.256 1.00 29.64 393 GLY A O 1
ATOM 3048 N N . GLY A 1 394 ? -3.962 19.544 -74.856 1.00 30.83 394 GLY A N 1
ATOM 3049 C CA . GLY A 1 394 ? -5.218 20.310 -74.714 1.00 30.83 394 GLY A CA 1
ATOM 3050 C C . GLY A 1 394 ? -5.810 20.323 -73.299 1.00 30.83 394 GLY A C 1
ATOM 3051 O O . GLY A 1 394 ? -6.016 19.279 -72.710 1.00 30.83 394 GLY A O 1
ATOM 3052 N N . GLY A 1 395 ? -6.140 21.438 -72.653 1.00 31.16 395 GLY A N 1
ATOM 3053 C CA . GLY A 1 395 ? -6.284 22.833 -73.048 1.00 31.16 395 GLY A CA 1
ATOM 3054 C C . GLY A 1 395 ? -6.834 23.601 -71.833 1.00 31.16 395 GLY A C 1
ATOM 3055 O O . GLY A 1 395 ? -7.399 23.017 -70.913 1.00 31.16 395 GLY A O 1
ATOM 3056 N N . ALA A 1 396 ? -6.582 24.904 -71.806 1.00 32.38 396 ALA A N 1
ATOM 3057 C CA . ALA A 1 396 ? -6.787 25.813 -70.684 1.00 32.38 396 ALA A CA 1
ATOM 3058 C C . ALA A 1 396 ? -8.261 26.064 -70.304 1.00 32.38 396 ALA A C 1
ATOM 3060 O O . ALA A 1 396 ? -9.147 25.989 -71.151 1.00 32.38 396 ALA A O 1
ATOM 3061 N N . GLY A 1 397 ? -8.502 26.500 -69.059 1.00 32.16 397 GLY A N 1
ATOM 3062 C CA . GLY A 1 397 ? -9.772 27.136 -68.694 1.00 32.16 397 GLY A CA 1
ATOM 3063 C C . GLY A 1 397 ? -9.999 27.395 -67.201 1.00 32.16 397 GLY A C 1
ATOM 3064 O O . GLY A 1 397 ? -10.606 26.579 -66.526 1.00 32.16 397 GLY A O 1
ATOM 3065 N N . GLY A 1 398 ? -9.583 28.572 -66.718 1.00 31.41 398 GLY A N 1
ATOM 3066 C CA . GLY A 1 398 ? -10.392 29.389 -65.794 1.00 31.41 398 GLY A CA 1
ATOM 3067 C C . GLY A 1 398 ? -10.492 29.015 -64.303 1.00 31.41 398 GLY A C 1
ATOM 3068 O O . GLY A 1 398 ? -11.376 28.283 -63.878 1.00 31.41 398 GLY A O 1
ATOM 3069 N N . ARG A 1 399 ? -9.699 29.699 -63.468 1.00 33.03 399 ARG A N 1
ATOM 3070 C CA . ARG A 1 399 ? -10.163 30.268 -62.175 1.00 33.03 399 ARG A CA 1
ATOM 3071 C C . ARG A 1 399 ? -11.015 31.541 -62.471 1.00 33.03 399 ARG A C 1
ATOM 3073 O O . ARG A 1 399 ? -10.929 31.980 -63.617 1.00 33.03 399 ARG A O 1
ATOM 3080 N N . PRO A 1 400 ? -11.722 32.228 -61.528 1.00 49.84 400 PRO A N 1
ATOM 3081 C CA . PRO A 1 400 ? -11.595 32.173 -60.059 1.00 49.84 400 PRO A CA 1
ATOM 3082 C C . PRO A 1 400 ? -12.888 32.376 -59.198 1.00 49.84 400 PRO A C 1
ATOM 3084 O O . PRO A 1 400 ? -13.928 32.814 -59.665 1.00 49.84 400 PRO A O 1
ATOM 3087 N N . ALA A 1 401 ? -12.699 32.200 -57.879 1.00 35.06 401 ALA A N 1
ATOM 3088 C CA . ALA A 1 401 ? -13.201 33.022 -56.754 1.00 35.06 401 ALA A CA 1
ATOM 3089 C C . ALA A 1 401 ? -14.690 33.048 -56.328 1.00 35.06 401 ALA A C 1
ATOM 3091 O O . ALA A 1 401 ? -15.564 33.482 -57.065 1.00 35.06 401 ALA A O 1
ATOM 3092 N N . LYS A 1 402 ? -14.910 32.804 -55.021 1.00 34.84 402 LYS A N 1
ATOM 3093 C CA . LYS A 1 402 ? -15.358 33.746 -53.947 1.00 34.84 402 LYS A CA 1
ATOM 3094 C C . LYS A 1 402 ? -16.032 32.918 -52.832 1.00 34.84 402 LYS A C 1
ATOM 3096 O O . LYS A 1 402 ? -16.916 32.129 -53.110 1.00 34.84 402 LYS A O 1
ATOM 3101 N N . ARG A 1 403 ? -15.512 32.867 -51.598 1.00 33.50 403 ARG A N 1
ATOM 3102 C CA . ARG A 1 403 ? -15.666 33.834 -50.484 1.00 33.50 403 ARG A CA 1
ATOM 3103 C C . ARG A 1 403 ? -17.127 34.233 -50.216 1.00 33.50 403 ARG A C 1
ATOM 3105 O O . ARG A 1 403 ? -17.653 35.053 -50.954 1.00 33.50 403 ARG A O 1
ATOM 3112 N N . ALA A 1 404 ? -17.689 33.766 -49.099 1.00 37.12 404 ALA A N 1
ATOM 3113 C CA . ALA A 1 404 ? -18.543 34.562 -48.210 1.00 37.12 404 ALA A CA 1
ATOM 3114 C C . ALA A 1 404 ? -18.723 33.847 -46.856 1.00 37.12 404 ALA A C 1
ATOM 3116 O O . ALA A 1 404 ? -19.355 32.800 -46.771 1.00 37.12 404 ALA A O 1
ATOM 3117 N N . ARG A 1 405 ? -18.142 34.443 -45.806 1.00 35.66 405 ARG A N 1
ATOM 3118 C CA . ARG A 1 405 ? -18.666 34.392 -44.435 1.00 35.66 405 ARG A CA 1
ATOM 3119 C C . ARG A 1 405 ? -19.947 35.223 -44.399 1.00 35.66 405 ARG A C 1
ATOM 3121 O O . ARG A 1 405 ? -19.963 36.283 -45.024 1.00 35.66 405 ARG A O 1
ATOM 3128 N N . VAL A 1 406 ? -20.919 34.818 -43.589 1.00 41.31 406 VAL A N 1
ATOM 3129 C CA . VAL A 1 406 ? -21.882 35.739 -42.975 1.00 41.31 406 VAL A CA 1
ATOM 3130 C C . VAL A 1 406 ? -22.052 35.330 -41.516 1.00 41.31 406 VAL A C 1
ATOM 3132 O O . VAL A 1 406 ? -22.480 34.218 -41.217 1.00 41.31 406 VAL A O 1
ATOM 3135 N N . ASP A 1 407 ? -21.643 36.249 -40.646 1.00 35.38 407 ASP A N 1
ATOM 3136 C CA . ASP A 1 407 ? -21.988 36.327 -39.234 1.00 35.38 407 ASP A CA 1
ATOM 3137 C C . ASP A 1 407 ? -23.481 36.642 -39.065 1.00 35.38 407 ASP A C 1
ATOM 3139 O O . ASP A 1 407 ? -24.074 37.355 -39.874 1.00 35.38 407 ASP A O 1
ATOM 3143 N N . GLY A 1 408 ? -24.074 36.164 -37.974 1.00 35.50 408 GLY A N 1
ATOM 3144 C CA . GLY A 1 408 ? -25.459 36.450 -37.615 1.00 35.50 408 GLY A CA 1
ATOM 3145 C C . GLY A 1 408 ? -25.684 36.302 -36.118 1.00 35.50 408 GLY A C 1
ATOM 3146 O O . GLY A 1 408 ? -26.214 35.302 -35.654 1.00 35.50 408 GLY A O 1
ATOM 3147 N N . SER A 1 409 ? -25.234 37.309 -35.378 1.00 35.72 409 SER A N 1
ATOM 3148 C CA . SER A 1 409 ? -25.563 37.591 -33.982 1.00 35.72 409 SER A CA 1
ATOM 3149 C C . SER A 1 409 ? -27.065 37.747 -33.734 1.00 35.72 409 SER A C 1
ATOM 3151 O O . SER A 1 409 ? -27.752 38.363 -34.548 1.00 35.72 409 SER A O 1
ATOM 3153 N N . GLY A 1 410 ? -27.513 37.397 -32.527 1.00 33.75 410 GLY A N 1
ATOM 3154 C CA . GLY A 1 410 ? -28.608 38.116 -31.873 1.00 33.75 410 GLY A CA 1
ATOM 3155 C C . GLY A 1 410 ? -29.523 37.254 -31.012 1.00 33.75 410 GLY A C 1
ATOM 3156 O O . GLY A 1 410 ? -30.138 36.323 -31.514 1.00 33.75 410 GLY A O 1
ATOM 3157 N N . GLY A 1 411 ? -29.692 37.650 -29.747 1.00 34.91 411 GLY A N 1
ATOM 3158 C CA . GLY A 1 411 ? -30.965 37.441 -29.051 1.00 34.91 411 GLY A CA 1
ATOM 3159 C C . GLY A 1 411 ? -30.877 36.837 -27.658 1.00 34.91 411 GLY A C 1
ATOM 3160 O O . GLY A 1 411 ? -31.003 35.636 -27.477 1.00 34.91 411 GLY A O 1
ATOM 3161 N N . SER A 1 412 ? -30.712 37.718 -26.680 1.00 37.31 412 SER A N 1
ATOM 3162 C CA . SER A 1 412 ? -30.878 37.540 -25.238 1.00 37.31 412 SER A CA 1
ATOM 3163 C C . SER A 1 412 ? -32.334 37.364 -24.776 1.00 37.31 412 SER A C 1
ATOM 3165 O O . SER A 1 412 ? -33.234 37.959 -25.364 1.00 37.31 412 SER A O 1
ATOM 3167 N N . GLY A 1 413 ? -32.499 36.737 -23.601 1.00 32.97 413 GLY A N 1
ATOM 3168 C CA . GLY A 1 413 ? -33.660 36.857 -22.697 1.00 32.97 413 GLY A CA 1
ATOM 3169 C C . GLY A 1 413 ? -34.537 35.601 -22.679 1.00 32.97 413 GLY A C 1
ATOM 3170 O O . GLY A 1 413 ? -34.898 35.103 -23.731 1.00 32.97 413 GLY A O 1
ATOM 3171 N N . GLY A 1 414 ? -34.934 35.007 -21.557 1.00 34.91 414 GLY A N 1
ATOM 3172 C CA . GLY A 1 414 ? -34.830 35.341 -20.141 1.00 34.91 414 GLY A CA 1
ATOM 3173 C C . GLY A 1 414 ? -35.815 34.443 -19.365 1.00 34.91 414 GLY A C 1
ATOM 3174 O O . GLY A 1 414 ? -36.838 34.062 -19.920 1.00 34.91 414 GLY A O 1
ATOM 3175 N N . ALA A 1 415 ? -35.475 34.149 -18.106 1.00 40.00 415 ALA A N 1
ATOM 3176 C CA . ALA A 1 415 ? -36.330 33.705 -16.992 1.00 40.00 415 ALA A CA 1
ATOM 3177 C C . ALA A 1 415 ? -37.224 32.449 -17.140 1.00 40.00 415 ALA A C 1
ATOM 3179 O O . ALA A 1 415 ? -38.278 32.488 -17.767 1.00 40.00 415 ALA A O 1
ATOM 3180 N N . ALA A 1 416 ? -36.877 31.392 -16.397 1.00 38.75 416 ALA A N 1
ATOM 3181 C CA . ALA A 1 416 ? -37.560 30.971 -15.161 1.00 38.75 416 ALA A CA 1
ATOM 3182 C C . ALA A 1 416 ? -36.691 29.942 -14.422 1.00 38.75 416 ALA A C 1
ATOM 3184 O O . ALA A 1 416 ? -36.120 29.069 -15.116 1.00 38.75 416 ALA A O 1
#

Radius of gyration: 32.42 Å; Cα contacts (8 Å, |Δi|>4): 504; chains: 1; bounding box: 72×86×114 Å

InterPro domains:
  IPR037813 Transcription initiation factor TFIID subunit 2 [PTHR15137] (24-360)
  IPR057345 Transcription initiation factor TFIID subunit 2, Ig-like domain [PF25316] (68-180)
  IPR057991 Transcription initiation factor TFIID subunit 2, TPR repeats [PF25577] (183-364)

Secondary structure (DSSP, 8-state):
--------------------------------------HHHHHHHHHHT-TT---HHHHHHHHTS-----EEEEEEEEETTTTEEEEEEEE---TTPPPP-EEEEEEEEEE-STTT-EEEEEEEEEE-SSEEEEEEE--SPP--TT-S--SS--STT-SEEEEEESTT--S--EEEEE--HHHHHHHHHH-SSHHHHHHHHHHHTTSPP-B-TTSSSBHHHHHHHHHHH-TTS-S-HHHHHHHHHHHHHHHHHT--S--TTTTTS--TT-HHHHHHHHHHHHHHEETTEEPP--TT-HHHHHHHHHHHHHHHH---TTSPPPHHHHHHHHHHHHH---TT-SS--HHHHHHHHHHHHHHHHTS-HHHHHHHHHS------------------------------------------

Solvent-accessible surface area (backbone atoms only — not comparable to full-atom values): 25780 Å² total; per-residue (Å²): 138,89,79,81,85,76,82,79,79,80,80,79,83,74,85,84,84,76,91,73,81,90,73,91,80,89,83,90,87,71,80,81,67,75,78,80,77,46,72,72,56,48,53,54,51,54,43,74,75,38,95,79,62,66,68,58,66,62,48,37,50,57,74,67,77,37,83,88,64,56,34,36,39,32,40,61,46,78,41,76,90,78,55,30,43,37,40,41,40,35,56,63,72,60,90,94,54,82,80,67,70,48,76,44,44,36,36,41,32,26,39,62,45,103,56,77,45,78,41,74,48,80,43,82,43,74,41,76,61,61,63,48,76,49,77,41,76,71,89,48,65,76,47,75,86,85,70,86,84,57,80,58,56,71,57,94,41,43,33,60,38,36,76,45,66,44,85,83,55,86,57,77,65,46,75,51,74,45,67,60,69,47,25,36,53,37,31,48,75,66,52,94,45,65,68,53,26,30,51,19,32,52,53,50,32,73,58,78,95,46,69,35,98,87,50,102,45,40,46,59,56,52,54,38,49,48,54,60,67,35,90,85,70,78,70,56,49,69,36,31,32,36,23,35,40,18,37,21,50,28,32,28,78,56,33,57,96,50,60,52,78,75,40,75,62,86,49,89,73,41,56,40,59,51,49,53,52,50,53,47,43,70,72,45,37,53,97,92,30,44,54,53,75,71,79,87,43,67,54,61,49,53,36,55,54,31,46,56,44,16,55,37,64,30,27,31,59,87,50,26,39,43,47,58,48,58,52,50,55,48,52,47,67,75,35,62,54,51,82,90,46,96,65,85,55,62,70,58,55,52,46,53,53,51,38,48,50,54,29,56,66,37,40,56,67,65,59,57,51,50,59,72,64,51,74,76,86,77,83,92,82,80,90,86,86,88,79,90,88,80,89,82,88,88,80,89,83,81,84,82,91,80,90,81,88,81,89,82,86,86,86,86,88,79,91,134

Mean predicted aligned error: 14.31 Å

Sequence (416 aa):
GGGASAWGATSASATASAARSESSGGTKGAVPRHDLLSTNRFLRVLRASTDKNPDLNAFRKQWIDGFGMPHFRAGYRFERTHHRAEVVFEQVVSPGRPVFTGPIAIVMHEVEDERTNIKYHEYTTHVSELRHVWKFEYHGTAVPRGRAKAKFEIVDNSPVLWMRIDPDFGWLRDIALNQPQEMWLNQLRHADDINSEIEAAWALARFPRELEPHGDGDKTVAALKHVLIDPDKTYDFRVRNAAAFALAKWQSAHAPLTDGDDAEEVGETWVGLRTLIEIYKMRYFQFGHPKPLLFAHMSDYELRKSLLSAIAEVRCSGGDTPATVLRFLLEIINGMDNTGNPFSEAPFVALVVRVMAHAMAAIPVQALLNRAKAPKAAGGGGGGAGGSGGGGGGGAGGRPAKRARVDGSGGSGGAA